Protein AF-A0A7J6UIS7-F1 (afdb_monomer_lite)

Organism: Perkinsus olseni (NCBI:txid32597)

Foldseek 3Di:
DDDDDDDDDPDPPDDDPLVPPQAAEEEQEAELQQVLVSLLVQLQVCLVRVRHFYEYAYEYDPVGHNPLQDQKDFLPDFCNVVVLLSCVSLVADLVQKFAFAAQFQQFEWEEQALVGTDGDDDLVVCCVVPVVLVVQLVFDADDDPDWAFLLVCCCRRPRNVRSLRPQQLLCCVQANDGRRPHTCCPRPVQQNLLCNPVVGSSVSVVVCVVPVDPPRPNVHPDDPRPGDSDPVSSVCSVPRHRMIGGRVGVVVSSVSSVVSQVVDPSYHYDPHDPHGQALVNLLCCPPSSHPYYHYRYQLVSVLRNCVPRPPPQDPVNSVVSVPDDHWDKDKDKDADDDDQDRPDDHFKYFHRCCPVPPLQQWGIKGQVCNSRVVPPPVPGHRIMIIIGTPPRDPVSNVVCVCVRRHD

Structure (mmCIF, N/CA/C/O backbone):
data_AF-A0A7J6UIS7-F1
#
_entry.id   AF-A0A7J6UIS7-F1
#
loop_
_atom_site.group_PDB
_atom_site.id
_atom_site.type_symbol
_atom_site.label_atom_id
_atom_site.label_alt_id
_atom_site.label_comp_id
_atom_site.label_asym_id
_atom_site.label_entity_id
_atom_site.label_seq_id
_atom_site.pdbx_PDB_ins_code
_atom_site.Cartn_x
_atom_site.Cartn_y
_atom_site.Cartn_z
_atom_site.occupancy
_atom_site.B_iso_or_equiv
_atom_site.auth_seq_id
_atom_site.auth_comp_id
_atom_site.auth_asym_id
_atom_site.auth_atom_id
_atom_site.pdbx_PDB_model_num
ATOM 1 N N . MET A 1 1 ? 21.266 -9.057 74.628 1.00 35.66 1 MET A N 1
ATOM 2 C CA . MET A 1 1 ? 21.510 -7.947 73.682 1.00 35.66 1 MET A CA 1
ATOM 3 C C . MET A 1 1 ? 20.265 -7.766 72.824 1.00 35.66 1 MET A C 1
ATOM 5 O O . MET A 1 1 ? 19.934 -8.687 72.098 1.00 35.66 1 MET A O 1
ATOM 9 N N . ARG A 1 2 ? 19.614 -6.601 72.974 1.00 33.56 2 ARG A N 1
ATOM 10 C CA . ARG A 1 2 ? 18.679 -5.908 72.056 1.00 33.56 2 ARG A CA 1
ATOM 11 C C . ARG A 1 2 ? 17.437 -6.652 71.532 1.00 33.56 2 ARG A C 1
ATOM 13 O O . ARG A 1 2 ? 17.404 -7.153 70.421 1.00 33.56 2 ARG A O 1
ATOM 20 N N . GLU A 1 3 ? 16.437 -6.713 72.401 1.00 26.69 3 GLU A N 1
ATOM 21 C CA . GLU A 1 3 ? 15.135 -6.016 72.347 1.00 26.69 3 GLU A CA 1
ATOM 22 C C . GLU A 1 3 ? 14.720 -5.133 71.123 1.00 26.69 3 GLU A C 1
ATOM 24 O O . GLU A 1 3 ? 15.544 -4.403 70.574 1.00 26.69 3 GLU A O 1
ATOM 29 N N . TRP A 1 4 ? 13.385 -5.126 70.883 1.00 28.59 4 TRP A N 1
ATOM 30 C CA . TRP A 1 4 ? 12.484 -4.222 70.105 1.00 28.59 4 TRP A CA 1
ATOM 31 C C . TRP A 1 4 ? 12.218 -4.604 68.633 1.00 28.59 4 TRP A C 1
ATOM 33 O O . TRP A 1 4 ? 13.139 -4.905 67.893 1.00 28.59 4 TRP A O 1
ATOM 43 N N . GLY A 1 5 ? 10.993 -4.590 68.094 1.00 24.75 5 GLY A N 1
ATOM 44 C CA . GLY A 1 5 ? 9.686 -4.173 68.605 1.00 24.75 5 GLY A CA 1
ATOM 45 C C . GLY A 1 5 ? 8.626 -4.276 67.492 1.00 24.75 5 GLY A C 1
ATOM 46 O O . GLY A 1 5 ? 8.926 -4.146 66.308 1.00 24.75 5 GLY A O 1
ATOM 47 N N . SER A 1 6 ? 7.384 -4.534 67.888 1.00 33.00 6 SER A N 1
ATOM 48 C CA . SER A 1 6 ? 6.173 -4.499 67.065 1.00 33.00 6 SER A CA 1
ATOM 49 C C . SER A 1 6 ? 5.729 -3.064 66.746 1.00 33.00 6 SER A C 1
ATOM 51 O O . SER A 1 6 ? 5.552 -2.274 67.666 1.00 33.00 6 SER A O 1
ATOM 53 N N . SER A 1 7 ? 5.476 -2.751 65.475 1.00 27.28 7 SER A N 1
ATOM 54 C CA . SER A 1 7 ? 4.497 -1.767 64.952 1.00 27.28 7 SER A CA 1
ATOM 55 C C . SER A 1 7 ? 4.613 -1.854 63.420 1.00 27.28 7 SER A C 1
ATOM 57 O O . SER A 1 7 ? 5.712 -2.008 62.909 1.00 27.28 7 SER A O 1
ATOM 59 N N . GLY A 1 8 ? 3.584 -1.937 62.587 1.00 26.52 8 GLY A N 1
ATOM 60 C CA . GLY A 1 8 ? 2.313 -1.236 62.584 1.00 26.52 8 GLY A CA 1
ATOM 61 C C . GLY A 1 8 ? 2.138 -0.704 61.159 1.00 26.52 8 GLY A C 1
ATOM 62 O O . GLY A 1 8 ? 2.614 0.380 60.861 1.00 26.52 8 GLY A O 1
ATOM 63 N N . ALA A 1 9 ? 1.525 -1.494 60.272 1.00 28.06 9 ALA A N 1
ATOM 64 C CA . ALA A 1 9 ? 0.985 -1.025 58.991 1.00 28.06 9 ALA A CA 1
ATOM 65 C C . ALA A 1 9 ? -0.006 -2.059 58.429 1.00 28.06 9 ALA A C 1
ATOM 67 O O . ALA A 1 9 ? 0.250 -2.753 57.449 1.00 28.06 9 ALA A O 1
ATOM 68 N N . GLN A 1 10 ? -1.177 -2.149 59.066 1.00 31.47 10 GLN A N 1
ATOM 69 C CA . GLN A 1 10 ? -2.401 -2.263 58.281 1.00 31.47 10 GLN A CA 1
ATOM 70 C C . GLN A 1 10 ? -2.488 -0.982 57.443 1.00 31.47 10 GLN A C 1
ATOM 72 O O . GLN A 1 10 ? -2.653 0.104 57.990 1.00 31.47 10 GLN A O 1
ATOM 77 N N . GLY A 1 11 ? -2.307 -1.098 56.133 1.00 27.53 11 GLY A N 1
ATOM 78 C CA . GLY A 1 11 ? -2.430 0.025 55.212 1.00 27.53 11 GLY A CA 1
ATOM 79 C C . GLY A 1 11 ? -1.944 -0.367 53.826 1.00 27.53 11 GLY A C 1
ATOM 80 O O . GLY A 1 11 ? -0.787 -0.735 53.674 1.00 27.53 11 GLY A O 1
ATOM 81 N N . LEU A 1 12 ? -2.837 -0.250 52.840 1.00 31.19 12 LEU A N 1
ATOM 82 C CA . LEU A 1 12 ? -2.631 -0.462 51.397 1.00 31.19 12 LEU A CA 1
ATOM 83 C C . LEU A 1 12 ? -2.849 -1.888 50.859 1.00 31.19 12 LEU A C 1
ATOM 85 O O . LEU A 1 12 ? -2.283 -2.287 49.849 1.00 31.19 12 LEU A O 1
ATOM 89 N N . LEU A 1 13 ? -3.831 -2.594 51.424 1.00 28.25 13 LEU A N 1
ATOM 90 C CA . LEU A 1 13 ? -4.857 -3.210 50.574 1.00 28.25 13 LEU A CA 1
ATOM 91 C C . LEU A 1 13 ? -5.870 -2.114 50.214 1.00 28.25 13 LEU A C 1
ATOM 93 O O . LEU A 1 13 ? -6.915 -1.985 50.843 1.00 28.25 13 LEU A O 1
ATOM 97 N N . SER A 1 14 ? -5.532 -1.274 49.237 1.00 25.55 14 SER A N 1
ATOM 98 C CA . SER A 1 14 ? -6.504 -0.390 48.595 1.00 25.55 14 SER A CA 1
ATOM 99 C C . SER A 1 14 ? -6.060 -0.034 47.175 1.00 25.55 14 SER A C 1
ATOM 101 O O . SER A 1 14 ? -5.140 0.750 46.976 1.00 25.55 14 SER A O 1
ATOM 103 N N . VAL A 1 15 ? -6.800 -0.595 46.216 1.00 33.44 15 VAL A N 1
ATOM 104 C CA . VAL A 1 15 ? -7.193 0.052 44.957 1.00 33.44 15 VAL A CA 1
ATOM 105 C C . VAL A 1 15 ? -6.069 0.324 43.950 1.00 33.44 15 VAL A C 1
ATOM 107 O O . VAL A 1 15 ? -5.681 1.455 43.726 1.00 33.44 15 VAL A O 1
ATOM 110 N N . PHE A 1 16 ? -5.653 -0.725 43.242 1.00 31.06 16 PHE A N 1
ATOM 111 C CA . PHE A 1 16 ? -5.739 -0.743 41.774 1.00 31.06 16 PHE A CA 1
ATOM 112 C C . PHE A 1 16 ? -6.158 -2.148 41.332 1.00 31.06 16 PHE A C 1
ATOM 114 O O . PHE A 1 16 ? -5.545 -2.787 40.482 1.00 31.06 16 PHE A O 1
ATOM 121 N N . ALA A 1 17 ? -7.270 -2.633 41.892 1.00 31.53 17 ALA A N 1
ATOM 122 C CA . ALA A 1 17 ? -8.178 -3.379 41.043 1.00 31.53 17 ALA A CA 1
ATOM 123 C C . ALA A 1 17 ? -8.661 -2.358 40.009 1.00 31.53 17 ALA A C 1
ATOM 125 O O . ALA A 1 17 ? -9.641 -1.653 40.235 1.00 31.53 17 ALA A O 1
ATOM 126 N N . VAL A 1 18 ? -7.908 -2.205 38.914 1.00 37.12 18 VAL A N 1
ATOM 127 C CA . VAL A 1 18 ? -8.492 -1.715 37.673 1.00 37.12 18 VAL A CA 1
ATOM 128 C C . VAL A 1 18 ? -9.688 -2.630 37.497 1.00 37.12 18 VAL A C 1
ATOM 130 O O . VAL A 1 18 ? -9.517 -3.839 37.328 1.00 37.12 18 VAL A O 1
ATOM 133 N N . HIS A 1 19 ? -10.890 -2.091 37.694 1.00 37.47 19 HIS A N 1
ATOM 134 C CA . HIS A 1 19 ? -12.097 -2.720 37.206 1.00 37.47 19 HIS A CA 1
ATOM 135 C C . HIS A 1 19 ? -11.826 -2.959 35.727 1.00 37.47 19 HIS A C 1
ATOM 137 O O . HIS A 1 19 ? -11.972 -2.057 34.909 1.00 37.47 19 HIS A O 1
ATOM 143 N N . MET A 1 20 ? -11.338 -4.153 35.386 1.00 38.69 20 MET A N 1
ATOM 144 C CA . MET A 1 20 ? -11.424 -4.627 34.028 1.00 38.69 20 MET A CA 1
ATOM 145 C C . MET A 1 20 ? -12.916 -4.675 33.791 1.00 38.69 20 MET A C 1
ATOM 147 O O . MET A 1 20 ? -13.612 -5.524 34.353 1.00 38.69 20 MET A O 1
ATOM 151 N N . ALA A 1 21 ? -13.408 -3.663 33.075 1.00 48.50 21 ALA A N 1
ATOM 152 C CA . ALA A 1 21 ? -14.768 -3.643 32.597 1.00 48.50 21 ALA A CA 1
ATOM 153 C C . ALA A 1 21 ? -15.049 -5.051 32.046 1.00 48.50 21 ALA A C 1
ATOM 155 O O . ALA A 1 21 ? -14.198 -5.590 31.330 1.00 48.50 21 ALA A O 1
ATOM 156 N N . PRO A 1 22 ? -16.176 -5.680 32.416 1.00 60.88 22 PRO A N 1
ATOM 157 C CA . PRO A 1 22 ? -16.430 -7.095 32.140 1.00 60.88 22 PRO A CA 1
ATOM 158 C C . PRO A 1 22 ? -16.385 -7.455 30.643 1.00 60.88 22 PRO A C 1
ATOM 160 O O . PRO A 1 22 ? -16.356 -8.635 30.305 1.00 60.88 22 PRO A O 1
ATOM 163 N N . TYR A 1 23 ? -16.324 -6.447 29.767 1.00 68.19 23 TYR A N 1
ATOM 164 C CA . TYR A 1 23 ? -16.112 -6.557 28.332 1.00 68.19 23 TYR A CA 1
ATOM 165 C C . TYR A 1 23 ? -15.156 -5.432 27.893 1.00 68.19 23 TYR A C 1
ATOM 167 O O . TYR A 1 23 ? -15.518 -4.261 28.054 1.00 68.19 23 TYR A O 1
ATOM 175 N N . PRO A 1 24 ? -13.950 -5.735 27.373 1.00 83.12 24 PRO A N 1
ATOM 176 C CA . PRO A 1 24 ? -13.028 -4.711 26.898 1.00 83.12 24 PRO A CA 1
ATOM 177 C C . PRO A 1 24 ? -13.671 -3.914 25.757 1.00 83.12 24 PRO A C 1
ATOM 179 O O . PRO A 1 24 ? -14.038 -4.494 24.737 1.00 83.12 24 PRO A O 1
ATOM 182 N N . LEU A 1 25 ? -13.843 -2.601 25.935 1.00 90.44 25 LEU A N 1
ATOM 183 C CA . LEU A 1 25 ? -14.293 -1.703 24.872 1.00 90.44 25 LEU A CA 1
ATOM 184 C C . LEU A 1 25 ? -13.075 -1.118 24.157 1.00 90.44 25 LEU A C 1
ATOM 186 O O . LEU A 1 25 ? -12.225 -0.494 24.794 1.00 90.44 25 LEU A O 1
ATOM 190 N N . VAL A 1 26 ? -13.016 -1.283 22.839 1.00 93.88 26 VAL A N 1
ATOM 191 C CA . VAL A 1 26 ? -12.029 -0.619 21.981 1.00 93.88 26 VAL A CA 1
ATOM 192 C C . VAL A 1 26 ? -12.759 0.289 21.006 1.00 93.88 26 VAL A C 1
ATOM 194 O O . VAL A 1 26 ? -13.705 -0.133 20.343 1.00 93.88 26 VAL A O 1
ATOM 197 N N . ARG A 1 27 ? -12.319 1.544 20.912 1.00 94.25 27 ARG A N 1
ATOM 198 C CA . ARG A 1 27 ? -12.901 2.524 19.992 1.00 94.25 27 ARG A CA 1
ATOM 199 C C . ARG A 1 27 ? -12.054 2.635 18.738 1.00 94.25 27 ARG A C 1
ATOM 201 O O . ARG A 1 27 ? -10.857 2.884 18.834 1.00 94.25 27 ARG A O 1
ATOM 208 N N . VAL A 1 28 ? -12.666 2.490 17.571 1.00 95.31 28 VAL A N 1
ATOM 209 C CA . VAL A 1 28 ? -12.033 2.716 16.271 1.00 95.31 28 VAL A CA 1
ATOM 210 C C . VAL A 1 28 ? -12.553 4.032 15.717 1.00 95.31 28 VAL A C 1
ATOM 212 O O . VAL A 1 28 ? -13.732 4.145 15.391 1.00 95.31 28 VAL A O 1
ATOM 215 N N . VAL A 1 29 ? -11.680 5.029 15.610 1.00 93.81 29 VAL A N 1
ATOM 216 C CA . VAL A 1 29 ? -12.016 6.346 15.058 1.00 93.81 29 VAL A CA 1
ATOM 217 C C . VAL A 1 29 ? -11.429 6.429 13.664 1.00 93.81 29 VAL A C 1
ATOM 219 O O . VAL A 1 29 ? -10.212 6.523 13.520 1.00 93.81 29 VAL A O 1
ATOM 222 N N . ALA A 1 30 ? -12.279 6.382 12.647 1.00 92.50 30 ALA A N 1
ATOM 223 C CA . ALA A 1 30 ? -11.862 6.410 11.255 1.00 92.50 30 ALA A CA 1
ATOM 224 C C . ALA A 1 30 ? -12.283 7.721 10.594 1.00 92.50 30 ALA A C 1
ATOM 226 O O . ALA A 1 30 ? -13.455 8.094 10.654 1.00 92.50 30 ALA A O 1
ATOM 227 N N . SER A 1 31 ? -11.357 8.414 9.935 1.00 91.19 31 SER A N 1
ATOM 228 C CA . SER A 1 31 ? -11.743 9.524 9.063 1.00 91.19 31 SER A CA 1
ATOM 229 C C . SER A 1 31 ? -12.362 9.003 7.769 1.00 91.19 31 SER A C 1
ATOM 231 O O . SER A 1 31 ? -12.058 7.897 7.318 1.00 91.19 31 SER A O 1
ATOM 233 N N . ALA A 1 32 ? -13.222 9.801 7.134 1.00 87.31 32 ALA A N 1
ATOM 234 C CA . ALA A 1 32 ? -13.851 9.434 5.863 1.00 87.31 32 ALA A CA 1
ATOM 235 C C . ALA A 1 32 ? -12.819 9.127 4.755 1.00 87.31 32 ALA A C 1
ATOM 237 O O . ALA A 1 32 ? -13.085 8.315 3.870 1.00 87.31 32 ALA A O 1
ATOM 238 N N . SER A 1 33 ? -11.623 9.723 4.830 1.00 83.50 33 SER A N 1
ATOM 239 C CA . SER A 1 33 ? -10.483 9.442 3.950 1.00 83.50 33 SER A CA 1
ATOM 240 C C . SER A 1 33 ? -9.884 8.048 4.181 1.00 83.50 33 SER A C 1
ATOM 242 O O . SER A 1 33 ? -9.397 7.428 3.244 1.00 83.50 33 SER A O 1
ATOM 244 N N . HIS A 1 34 ? -9.979 7.508 5.397 1.00 87.81 34 HIS A N 1
ATOM 245 C CA . HIS A 1 34 ? -9.414 6.216 5.802 1.00 87.81 34 HIS A CA 1
ATOM 246 C C . HIS A 1 34 ? -10.491 5.229 6.281 1.00 87.81 34 HIS A C 1
ATOM 248 O O . HIS A 1 34 ? -10.228 4.306 7.060 1.00 87.81 34 HIS A O 1
ATOM 254 N N . ARG A 1 35 ? -11.717 5.387 5.770 1.00 87.69 35 ARG A N 1
ATOM 255 C CA . ARG A 1 35 ? -12.892 4.604 6.166 1.00 87.69 35 ARG A CA 1
ATOM 256 C C . ARG A 1 35 ? -12.692 3.101 5.987 1.00 87.69 35 ARG A C 1
ATOM 258 O O . ARG A 1 35 ? -13.010 2.332 6.888 1.00 87.69 35 ARG A O 1
ATOM 265 N N . LEU A 1 36 ? -12.160 2.672 4.839 1.00 88.00 36 LEU A N 1
ATOM 266 C CA . LEU A 1 36 ? -11.973 1.251 4.519 1.00 88.00 36 LEU A CA 1
ATOM 267 C C . LEU A 1 36 ? -10.967 0.564 5.471 1.00 88.00 36 LEU A C 1
ATOM 269 O O . LEU A 1 36 ? -11.340 -0.450 6.065 1.00 88.00 36 LEU A O 1
ATOM 273 N N . PRO A 1 37 ? -9.754 1.112 5.706 1.00 89.62 37 PRO A N 1
ATOM 274 C CA . PRO A 1 37 ? -8.879 0.644 6.782 1.00 89.62 37 PRO A CA 1
ATOM 275 C C . PRO A 1 37 ? -9.535 0.657 8.169 1.00 89.62 37 PRO A C 1
ATOM 277 O O . PRO A 1 37 ? -9.344 -0.283 8.935 1.00 89.62 37 PRO A O 1
ATOM 280 N N . GLY A 1 38 ? -10.337 1.679 8.487 1.00 92.12 38 GLY A N 1
ATOM 281 C CA . GLY A 1 38 ? -11.059 1.767 9.758 1.00 92.12 38 GLY A CA 1
ATOM 282 C C . GLY A 1 38 ? -12.067 0.635 9.954 1.00 92.12 38 GLY A C 1
ATOM 283 O O . GLY A 1 38 ? -12.085 -0.011 10.999 1.00 92.12 38 GLY A O 1
ATOM 284 N N . MET A 1 39 ? -12.856 0.332 8.922 1.00 92.88 39 MET A N 1
ATOM 285 C CA . MET A 1 39 ? -13.784 -0.801 8.935 1.00 92.88 39 MET A CA 1
ATOM 286 C C . MET A 1 39 ? -13.048 -2.137 9.056 1.00 92.88 39 MET A C 1
ATOM 288 O O . MET A 1 39 ? -13.467 -3.001 9.824 1.00 92.88 39 MET A O 1
ATOM 292 N N . ALA A 1 40 ? -11.934 -2.302 8.337 1.00 91.81 40 ALA A N 1
ATOM 293 C CA . ALA A 1 40 ? -11.106 -3.498 8.441 1.00 91.81 40 ALA A CA 1
ATOM 294 C C . ALA A 1 40 ? -10.537 -3.669 9.859 1.00 91.81 40 ALA A C 1
ATOM 296 O O . ALA A 1 40 ? -10.590 -4.767 10.407 1.00 91.81 40 ALA A O 1
ATOM 297 N N . ALA A 1 41 ? -10.054 -2.590 10.483 1.00 92.38 41 ALA A N 1
ATOM 298 C CA . ALA A 1 41 ? -9.581 -2.614 11.863 1.00 92.38 41 ALA A CA 1
ATOM 299 C C . ALA A 1 41 ? -10.696 -3.026 12.835 1.00 92.38 41 ALA A C 1
ATOM 301 O O . ALA A 1 41 ? -10.468 -3.884 13.684 1.00 92.38 41 ALA A O 1
ATOM 302 N N . ALA A 1 42 ? -11.906 -2.478 12.685 1.00 93.56 42 ALA A N 1
ATOM 303 C CA . ALA A 1 42 ? -13.047 -2.844 13.523 1.00 93.56 42 ALA A CA 1
ATOM 304 C C . ALA A 1 42 ? -13.432 -4.329 13.381 1.00 93.56 42 ALA A C 1
ATOM 306 O O . ALA A 1 42 ? -13.641 -5.012 14.387 1.00 93.56 42 ALA A O 1
ATOM 307 N N . ALA A 1 43 ? -13.464 -4.847 12.149 1.00 92.00 43 ALA A N 1
ATOM 308 C CA . ALA A 1 43 ? -13.745 -6.257 11.886 1.00 92.00 43 ALA A CA 1
ATOM 309 C C . ALA A 1 43 ? -12.685 -7.175 12.520 1.00 92.00 43 ALA A C 1
ATOM 311 O O . ALA A 1 43 ? -13.021 -8.088 13.271 1.00 92.00 43 ALA A O 1
ATOM 312 N N . LEU A 1 44 ? -11.400 -6.881 12.300 1.00 90.06 44 LEU A N 1
ATOM 313 C CA . LEU A 1 44 ? -10.293 -7.671 12.846 1.00 90.06 44 LEU A CA 1
ATOM 314 C C . LEU A 1 44 ? -10.211 -7.616 14.377 1.00 90.06 44 LEU A C 1
ATOM 316 O O . LEU A 1 44 ? -9.916 -8.626 15.011 1.00 90.06 44 LEU A O 1
ATOM 320 N N . LEU A 1 45 ? -10.487 -6.459 14.985 1.00 90.12 45 LEU A N 1
ATOM 321 C CA . LEU A 1 45 ? -10.521 -6.318 16.444 1.00 90.12 45 LEU A CA 1
ATOM 322 C C . LEU A 1 45 ? -11.653 -7.124 17.073 1.00 90.12 45 LEU A C 1
ATOM 324 O O . LEU A 1 45 ? -11.483 -7.630 18.177 1.00 90.12 45 LEU A O 1
ATOM 328 N N . THR A 1 46 ? -12.779 -7.265 16.379 1.00 89.56 46 THR A N 1
ATOM 329 C CA . THR A 1 46 ? -13.911 -8.061 16.868 1.00 89.56 46 THR A CA 1
ATOM 330 C C . THR A 1 46 ? -13.546 -9.540 16.951 1.00 89.56 46 THR A C 1
ATOM 332 O O . THR A 1 46 ? -13.837 -10.186 17.953 1.00 89.56 46 THR A O 1
ATOM 335 N N . GLU A 1 47 ? -12.813 -10.050 15.959 1.00 86.06 47 GLU A N 1
ATOM 336 C CA . GLU A 1 47 ? -12.277 -11.416 15.987 1.00 86.06 47 GLU A CA 1
ATOM 337 C C . GLU A 1 47 ? -11.175 -11.595 17.035 1.00 86.06 47 GLU A C 1
ATOM 339 O O . GLU A 1 47 ? -11.121 -12.604 17.737 1.00 86.06 47 GLU A O 1
ATOM 344 N N . ALA A 1 48 ? -10.297 -10.599 17.182 1.00 84.81 48 ALA A N 1
ATOM 345 C CA . ALA A 1 48 ? -9.226 -10.636 18.173 1.00 84.81 48 ALA A CA 1
ATOM 346 C C . ALA A 1 48 ? -9.741 -10.512 19.622 1.00 84.81 48 ALA A C 1
ATOM 348 O O . ALA A 1 48 ? -9.046 -10.905 20.562 1.00 84.81 48 ALA A O 1
ATOM 349 N N . LEU A 1 49 ? -10.949 -9.971 19.819 1.00 85.50 49 LEU A N 1
ATOM 350 C CA . LEU A 1 49 ? -11.571 -9.729 21.120 1.00 85.50 49 LEU A CA 1
ATOM 351 C C . LEU A 1 49 ? -12.907 -10.487 21.233 1.00 85.50 49 LEU A C 1
ATOM 353 O O . LEU A 1 49 ? -13.966 -9.863 21.257 1.00 85.50 49 LEU A O 1
ATOM 357 N N . PRO A 1 50 ? -12.900 -11.821 21.421 1.00 75.88 50 PRO A N 1
ATOM 358 C CA . PRO A 1 50 ? -14.119 -12.646 21.430 1.00 75.88 50 PRO A CA 1
ATOM 359 C C . PRO A 1 50 ? -15.110 -12.323 22.564 1.00 75.88 50 PRO A C 1
ATOM 361 O O . PRO A 1 50 ? -16.238 -12.806 22.571 1.00 75.88 50 PRO A O 1
ATOM 364 N N . ARG A 1 51 ? -14.692 -11.527 23.556 1.00 84.44 51 ARG A N 1
ATOM 365 C CA . ARG A 1 51 ? -15.549 -10.979 24.624 1.00 84.44 51 ARG A CA 1
ATOM 366 C C . ARG A 1 51 ? -15.483 -9.453 24.690 1.00 84.44 51 ARG A C 1
ATOM 368 O O . ARG A 1 51 ? -15.883 -8.872 25.688 1.00 84.44 51 ARG A O 1
ATOM 375 N N . GLY A 1 52 ? -14.899 -8.799 23.695 1.00 86.50 52 GLY A N 1
ATOM 376 C CA . GLY A 1 52 ? -14.828 -7.347 23.629 1.00 86.50 52 GLY A CA 1
ATOM 377 C C . GLY A 1 52 ? -16.012 -6.745 22.901 1.00 86.50 52 GLY A C 1
ATOM 378 O O . GLY A 1 52 ? -16.770 -7.432 22.223 1.00 86.50 52 GLY A O 1
ATOM 379 N N . ARG A 1 53 ? -16.152 -5.433 23.053 1.00 91.88 53 ARG A N 1
ATOM 380 C CA . ARG A 1 53 ? -17.013 -4.610 22.209 1.00 91.88 53 ARG A CA 1
ATOM 381 C C . ARG A 1 53 ? -16.130 -3.672 21.411 1.00 91.88 53 ARG A C 1
ATOM 383 O O . ARG A 1 53 ? -15.166 -3.119 21.944 1.00 91.88 53 ARG A O 1
ATOM 390 N N . VAL A 1 54 ? -16.473 -3.483 20.150 1.00 94.38 54 VAL A N 1
ATOM 391 C CA . VAL A 1 54 ? -15.812 -2.521 19.280 1.00 94.38 54 VAL A CA 1
ATOM 392 C C . VAL A 1 54 ? -16.800 -1.410 18.982 1.00 94.38 54 VAL A C 1
ATOM 394 O O . VAL A 1 54 ? -17.910 -1.655 18.526 1.00 94.38 54 VAL A O 1
ATOM 397 N N . GLU A 1 55 ? -16.411 -0.172 19.243 1.00 94.62 55 GLU A N 1
ATOM 398 C CA . GLU A 1 55 ? -17.214 0.988 18.875 1.00 94.62 55 GLU A CA 1
ATOM 399 C C . GLU A 1 55 ? -16.540 1.707 17.716 1.00 94.62 55 GLU A C 1
ATOM 401 O O . GLU A 1 55 ? -15.408 2.168 17.842 1.00 94.62 55 GLU A O 1
ATOM 406 N N . MET A 1 56 ? -17.220 1.784 16.575 1.00 94.44 56 MET A N 1
ATOM 407 C CA . MET A 1 56 ? -16.698 2.454 15.392 1.00 94.44 56 MET A CA 1
ATOM 408 C C . MET A 1 56 ? -17.320 3.843 15.257 1.00 94.44 56 MET A C 1
ATOM 410 O O . MET A 1 56 ? -18.543 3.979 15.171 1.00 94.44 56 MET A O 1
ATOM 414 N N . LEU A 1 57 ? -16.464 4.862 15.195 1.00 92.94 57 LEU A N 1
ATOM 415 C CA . LEU A 1 57 ? -16.824 6.251 14.943 1.00 92.94 57 LEU A CA 1
ATOM 416 C C . LEU A 1 57 ? -16.237 6.679 13.600 1.00 92.94 57 LEU A C 1
ATOM 418 O O . LEU A 1 57 ? -15.026 6.603 13.391 1.00 92.94 57 LEU A O 1
ATOM 422 N N . GLU A 1 58 ? -17.096 7.138 12.696 1.00 91.38 58 GLU A N 1
ATOM 423 C CA . GLU A 1 58 ? -16.684 7.697 11.411 1.00 91.38 58 GLU A CA 1
ATOM 424 C C . GLU A 1 58 ? -16.769 9.226 11.469 1.00 91.38 58 GLU A C 1
ATOM 426 O O . GLU A 1 58 ? -17.831 9.775 11.778 1.00 91.38 58 GLU A O 1
ATOM 431 N N . VAL A 1 59 ? -15.650 9.904 11.196 1.00 90.25 59 VAL A N 1
ATOM 432 C CA . VAL A 1 59 ? -15.541 11.370 11.253 1.00 90.25 59 VAL A CA 1
ATOM 433 C C . VAL A 1 59 ? -15.331 11.969 9.859 1.00 90.25 59 VAL A C 1
ATOM 435 O O . VAL A 1 59 ? -14.672 11.347 9.018 1.00 90.25 59 VAL A O 1
ATOM 438 N N . PRO A 1 60 ? -15.843 13.182 9.582 1.00 88.12 60 PRO A N 1
ATOM 439 C CA . PRO A 1 60 ? -15.596 13.856 8.315 1.00 88.12 60 PRO A CA 1
ATOM 440 C C . PRO A 1 60 ? -14.098 14.055 8.085 1.00 88.12 60 PRO A C 1
ATOM 442 O O . PRO A 1 60 ? -13.365 14.438 8.995 1.00 88.12 60 PRO A O 1
ATOM 445 N N . SER A 1 61 ? -13.652 13.821 6.853 1.00 84.38 61 SER A N 1
ATOM 446 C CA . SER A 1 61 ? -12.290 14.147 6.435 1.00 84.38 61 SER A CA 1
ATOM 447 C C . SER A 1 61 ? -12.226 15.571 5.890 1.00 84.38 61 SER A C 1
ATOM 449 O O . SER A 1 61 ? -13.107 15.986 5.135 1.00 84.38 61 SER A O 1
ATOM 451 N N . GLN A 1 62 ? -11.160 16.300 6.223 1.00 76.12 62 GLN A N 1
ATOM 452 C CA . GLN A 1 62 ? -10.897 17.626 5.652 1.00 76.12 62 GLN A CA 1
ATOM 453 C C . GLN A 1 62 ? -10.455 17.551 4.183 1.00 76.12 62 GLN A C 1
ATOM 455 O O . GLN A 1 62 ? -10.710 18.477 3.416 1.00 76.12 62 GLN A O 1
ATOM 460 N N . SER A 1 63 ? -9.811 16.452 3.782 1.00 67.88 63 SER A N 1
ATOM 461 C CA . SER A 1 63 ? -9.350 16.205 2.411 1.00 67.88 63 SER A CA 1
ATOM 462 C C . SER A 1 63 ? -10.400 15.514 1.533 1.00 67.88 63 SER A C 1
ATOM 464 O O . SER A 1 63 ? -10.204 15.390 0.323 1.00 67.88 63 SER A O 1
ATOM 466 N N . GLY A 1 64 ? -11.540 15.128 2.116 1.00 67.56 64 GLY A N 1
ATOM 467 C CA . GLY A 1 64 ? -12.574 14.339 1.455 1.00 67.56 64 GLY A CA 1
ATOM 468 C C . GLY A 1 64 ? -12.245 12.839 1.436 1.00 67.56 64 GLY A C 1
ATOM 469 O O . GLY A 1 64 ? -11.208 12.411 1.940 1.00 67.56 64 GLY A O 1
ATOM 470 N N . PRO A 1 65 ? -13.140 11.996 0.897 1.00 65.19 65 PRO A N 1
ATOM 471 C CA . PRO A 1 65 ? -12.877 10.567 0.799 1.00 65.19 65 PRO A CA 1
ATOM 472 C C . PRO A 1 65 ? -11.695 10.312 -0.145 1.00 65.19 65 PRO A C 1
ATOM 474 O O . PRO A 1 65 ? -11.679 10.799 -1.277 1.00 65.19 65 PRO A O 1
ATOM 477 N N . VAL A 1 66 ? -10.718 9.519 0.301 1.00 67.88 66 VAL A N 1
ATOM 478 C CA . VAL A 1 66 ? -9.643 9.038 -0.571 1.00 67.88 66 VAL A CA 1
ATOM 479 C C . VAL A 1 66 ? -10.277 8.031 -1.520 1.00 67.88 66 VAL A C 1
ATOM 481 O O . VAL A 1 66 ? -10.941 7.082 -1.092 1.00 67.88 66 VAL A O 1
ATOM 484 N N . GLY A 1 67 ? -10.117 8.267 -2.822 1.00 59.12 67 GLY A N 1
ATOM 485 C CA . GLY A 1 67 ? -10.556 7.323 -3.840 1.00 59.12 67 GLY A CA 1
ATOM 486 C C . GLY A 1 67 ? -9.950 5.943 -3.585 1.00 59.12 67 GLY A C 1
ATOM 487 O O . GLY A 1 67 ? -8.891 5.805 -2.980 1.00 59.12 67 GLY A O 1
ATOM 488 N N . HIS A 1 68 ? -10.610 4.891 -4.056 1.00 61.31 68 HIS A N 1
ATOM 489 C CA . HIS A 1 68 ? -10.177 3.510 -3.846 1.00 61.31 68 HIS A CA 1
ATOM 490 C C . HIS A 1 68 ? -8.869 3.116 -4.581 1.00 61.31 68 HIS A C 1
ATOM 492 O O . HIS A 1 68 ? -8.708 1.936 -4.881 1.00 61.31 68 HIS A O 1
ATOM 498 N N . GLY A 1 69 ? -7.969 4.057 -4.890 1.00 57.16 69 GLY A N 1
ATOM 499 C CA . GLY A 1 69 ? -7.015 4.097 -6.013 1.00 57.16 69 GLY A CA 1
ATOM 500 C C . GLY A 1 69 ? -6.109 2.895 -6.296 1.00 57.16 69 GLY A C 1
ATOM 501 O O . GLY A 1 69 ? -5.476 2.832 -7.349 1.00 57.16 69 GLY A O 1
ATOM 502 N N . CYS A 1 70 ? -6.074 1.885 -5.429 1.00 61.09 70 CYS A N 1
ATOM 503 C CA . CYS A 1 70 ? -5.406 0.620 -5.702 1.00 61.09 70 CYS A CA 1
ATOM 504 C C . CYS A 1 70 ? -6.425 -0.503 -5.956 1.00 61.09 70 CYS A C 1
ATOM 506 O O . CYS A 1 70 ? -6.968 -1.103 -5.028 1.00 61.09 70 CYS A O 1
ATOM 508 N N . GLU A 1 71 ? -6.677 -0.807 -7.232 1.00 67.12 71 GLU A N 1
ATOM 509 C CA . GLU A 1 71 ? -7.651 -1.830 -7.654 1.00 67.12 71 GLU A CA 1
ATOM 510 C C . GLU A 1 71 ? -7.106 -3.258 -7.611 1.00 67.12 71 GLU A C 1
ATOM 512 O O . GLU A 1 71 ? -7.833 -4.205 -7.903 1.00 67.12 71 GLU A O 1
ATOM 517 N N . PHE A 1 72 ? -5.831 -3.443 -7.272 1.00 70.56 72 PHE A N 1
ATOM 518 C CA . PHE A 1 72 ? -5.211 -4.757 -7.213 1.00 70.56 72 PHE A CA 1
ATOM 519 C C . PHE A 1 72 ? -4.057 -4.813 -6.224 1.00 70.56 72 PHE A C 1
ATOM 521 O O . PHE A 1 72 ? -3.349 -3.842 -5.996 1.00 70.56 72 PHE A O 1
ATOM 528 N N . ARG A 1 73 ? -3.836 -5.991 -5.650 1.00 73.00 73 ARG A N 1
ATOM 529 C CA . ARG A 1 73 ? -2.811 -6.244 -4.638 1.00 73.00 73 ARG A CA 1
ATOM 530 C C . ARG A 1 73 ? -1.754 -7.178 -5.187 1.00 73.00 73 ARG A C 1
ATOM 532 O O . ARG A 1 73 ? -2.077 -8.098 -5.931 1.00 73.00 73 ARG A O 1
ATOM 539 N N . ALA A 1 74 ? -0.491 -6.990 -4.813 1.00 67.19 74 ALA A N 1
ATOM 540 C CA . ALA A 1 74 ? 0.540 -7.930 -5.235 1.00 67.19 74 ALA A CA 1
ATOM 541 C C . ALA A 1 74 ? 0.478 -9.244 -4.440 1.00 67.19 74 ALA A C 1
ATOM 543 O O . ALA A 1 74 ? 0.324 -9.264 -3.220 1.00 67.19 74 ALA A O 1
ATOM 544 N N . SER A 1 75 ? 0.700 -10.359 -5.130 1.00 60.72 75 SER A N 1
ATOM 545 C CA . SER A 1 75 ? 0.646 -11.723 -4.584 1.00 60.72 75 SER A CA 1
ATOM 546 C C . SER A 1 75 ? 1.789 -12.065 -3.616 1.00 60.72 75 SER A C 1
ATOM 548 O O . SER A 1 75 ? 1.773 -13.128 -2.991 1.00 60.72 75 SER A O 1
ATOM 550 N N . LYS A 1 76 ? 2.807 -11.198 -3.523 1.00 64.88 76 LYS A N 1
ATOM 551 C CA . LYS A 1 76 ? 4.029 -11.386 -2.721 1.00 64.88 76 LYS A CA 1
ATOM 552 C C . LYS A 1 76 ? 4.380 -10.179 -1.835 1.00 64.88 76 LYS A C 1
ATOM 554 O O . LYS A 1 76 ? 5.518 -10.084 -1.390 1.00 64.88 76 LYS A O 1
ATOM 559 N N . LEU A 1 77 ? 3.452 -9.243 -1.626 1.00 63.94 77 LEU A N 1
ATOM 560 C CA . LEU A 1 77 ? 3.677 -8.115 -0.714 1.00 63.94 77 LEU A CA 1
ATOM 561 C C . LEU A 1 77 ? 3.409 -8.504 0.747 1.00 63.94 77 LEU A C 1
ATOM 563 O O . LEU A 1 77 ? 2.655 -9.440 1.027 1.00 63.94 77 LEU A O 1
ATOM 567 N N . HIS A 1 78 ? 4.025 -7.745 1.655 1.00 62.38 78 HIS A N 1
ATOM 568 C CA . HIS A 1 78 ? 3.733 -7.755 3.088 1.00 62.38 78 HIS A CA 1
ATOM 569 C C . HIS A 1 78 ? 2.231 -7.536 3.332 1.00 62.38 78 HIS A C 1
ATOM 571 O O . HIS A 1 78 ? 1.586 -6.798 2.585 1.00 62.38 78 HIS A O 1
ATOM 577 N N . GLY A 1 79 ? 1.659 -8.181 4.350 1.00 66.44 79 GLY A N 1
ATOM 578 C CA . GLY A 1 79 ? 0.230 -8.047 4.663 1.00 66.44 79 GLY A CA 1
ATOM 579 C C . GLY A 1 79 ? -0.707 -8.921 3.814 1.00 66.44 79 GLY A C 1
ATOM 580 O O . GLY A 1 79 ? -1.930 -8.804 3.918 1.00 66.44 79 GLY A O 1
ATOM 581 N N . ARG A 1 80 ? -0.175 -9.781 2.926 1.00 74.44 80 ARG A N 1
ATOM 582 C CA . ARG A 1 80 ? -0.996 -10.652 2.065 1.00 74.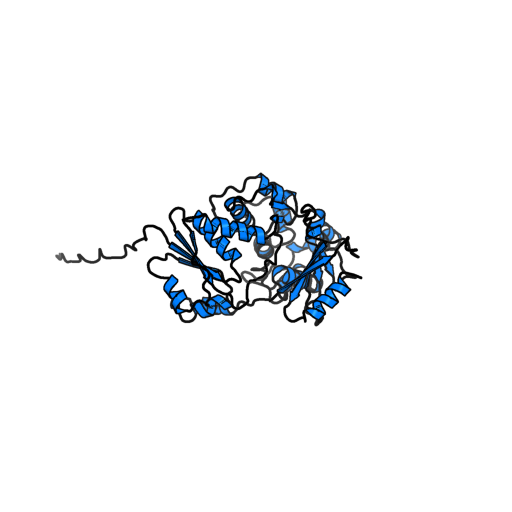44 80 ARG A CA 1
ATOM 583 C C . ARG A 1 80 ? -1.883 -11.581 2.881 1.00 74.44 80 ARG A C 1
ATOM 585 O O . ARG A 1 80 ? -3.054 -11.728 2.551 1.00 74.44 80 ARG A O 1
ATOM 592 N N . ASN A 1 81 ? -1.320 -12.254 3.880 1.00 73.44 81 ASN A N 1
ATOM 593 C CA . ASN A 1 81 ? -2.067 -13.249 4.642 1.00 73.44 81 ASN A CA 1
ATOM 594 C C . ASN A 1 81 ? -3.193 -12.572 5.425 1.00 73.44 81 ASN A C 1
ATOM 596 O O . ASN A 1 81 ? -4.312 -13.059 5.398 1.00 73.44 81 ASN A O 1
ATOM 600 N N . GLU A 1 82 ? -2.924 -11.402 5.993 1.00 77.94 82 GLU A N 1
ATOM 601 C CA . GLU A 1 82 ? -3.869 -10.554 6.714 1.00 77.94 82 GLU A CA 1
ATOM 602 C C . GLU A 1 82 ? -5.004 -10.087 5.789 1.00 77.94 82 GLU A C 1
ATOM 604 O O . GLU A 1 82 ? -6.178 -10.171 6.144 1.00 77.94 82 GLU A O 1
ATOM 609 N N . CYS A 1 83 ? -4.680 -9.677 4.556 1.00 79.69 83 CYS A N 1
ATOM 610 C CA . CYS A 1 83 ? -5.694 -9.358 3.549 1.00 79.69 83 CYS A CA 1
ATOM 611 C C . CYS A 1 83 ? -6.570 -10.573 3.211 1.00 79.69 83 CYS A C 1
ATOM 613 O O . CYS A 1 83 ? -7.774 -10.420 3.036 1.00 79.69 83 CYS A O 1
ATOM 615 N N . LEU A 1 84 ? -5.992 -11.773 3.099 1.00 79.69 84 LEU A N 1
ATOM 616 C CA . LEU A 1 84 ? -6.757 -12.988 2.801 1.00 79.69 84 LEU A CA 1
ATOM 617 C C . LEU A 1 84 ? -7.591 -13.463 3.991 1.00 79.69 84 LEU A C 1
ATOM 619 O O . LEU A 1 84 ? -8.710 -13.922 3.789 1.00 79.69 84 LEU A O 1
ATOM 623 N N . GLN A 1 85 ? -7.083 -13.309 5.213 1.00 81.44 85 GLN A N 1
ATOM 624 C CA . GLN A 1 85 ? -7.831 -13.557 6.443 1.00 81.44 85 GLN A CA 1
ATOM 625 C C . GLN A 1 85 ? -9.034 -12.623 6.533 1.00 81.44 85 GLN A C 1
ATOM 627 O O . GLN A 1 85 ? -10.131 -13.087 6.817 1.00 81.44 85 GLN A O 1
ATOM 632 N N . LEU A 1 86 ? -8.864 -11.341 6.197 1.00 86.31 86 LEU A N 1
ATOM 633 C CA . LEU A 1 86 ? -9.981 -10.405 6.126 1.00 86.31 86 LEU A CA 1
ATOM 634 C C . LEU A 1 86 ? -11.023 -10.840 5.086 1.00 86.31 86 LEU A C 1
ATOM 636 O O . LEU A 1 86 ? -12.210 -10.824 5.376 1.00 86.31 86 LEU A O 1
ATOM 640 N N . LEU A 1 87 ? -10.609 -11.260 3.888 1.00 87.31 87 LEU A N 1
ATOM 641 C CA . LEU A 1 87 ? -11.560 -11.735 2.873 1.00 87.31 87 LEU A CA 1
ATOM 642 C C . LEU A 1 87 ? -12.308 -12.994 3.314 1.00 87.31 87 LEU A C 1
ATOM 644 O O . LEU A 1 87 ? -13.503 -13.103 3.058 1.00 87.31 87 LEU A O 1
ATOM 648 N N . LYS A 1 88 ? -11.623 -13.914 4.000 1.00 86.56 88 LYS A N 1
ATOM 649 C CA . LYS A 1 88 ? -12.260 -15.089 4.600 1.00 86.56 88 LYS A CA 1
ATOM 650 C C . LYS A 1 88 ? -13.242 -14.707 5.704 1.00 86.56 88 LYS A C 1
ATOM 652 O O . LYS A 1 88 ? -14.335 -15.248 5.717 1.00 86.56 88 LYS A O 1
ATOM 657 N N . LEU A 1 89 ? -12.886 -13.759 6.571 1.00 88.44 89 LEU A N 1
ATOM 658 C CA . LEU A 1 89 ? -13.775 -13.241 7.615 1.00 88.44 89 LEU A CA 1
ATOM 659 C C . LEU A 1 89 ? -15.051 -12.613 7.036 1.00 88.44 89 LEU A C 1
ATOM 661 O O . LEU A 1 89 ? -16.118 -12.694 7.631 1.00 88.44 89 LEU A O 1
ATOM 665 N N . LEU A 1 90 ? -14.938 -11.986 5.867 1.00 90.38 90 LEU A N 1
ATOM 666 C CA . LEU A 1 90 ? -16.055 -11.371 5.153 1.00 90.38 90 LEU A CA 1
ATOM 667 C C . LEU A 1 90 ? -16.843 -12.362 4.281 1.00 90.38 90 LEU A C 1
ATOM 669 O O . LEU A 1 90 ? -17.685 -11.926 3.495 1.00 90.38 90 LEU A O 1
ATOM 673 N N . ASP A 1 91 ? -16.549 -13.664 4.375 1.00 89.19 91 ASP A N 1
ATOM 674 C CA . ASP A 1 91 ? -17.133 -14.724 3.548 1.00 89.19 91 ASP A CA 1
ATOM 675 C C . ASP A 1 91 ? -17.070 -14.422 2.039 1.00 89.19 91 ASP A C 1
ATOM 677 O O . ASP A 1 91 ? -17.971 -14.768 1.269 1.00 89.19 91 ASP A O 1
ATOM 681 N N . VAL A 1 92 ? -15.995 -13.764 1.585 1.00 86.50 92 VAL A N 1
ATOM 682 C CA . VAL A 1 92 ? -15.792 -13.493 0.157 1.00 86.50 92 VAL A CA 1
ATOM 683 C C . VAL A 1 92 ? -15.522 -14.825 -0.552 1.00 86.50 92 VAL A C 1
ATOM 685 O O . VAL A 1 92 ? -14.545 -15.501 -0.208 1.00 86.50 92 VAL A O 1
ATOM 688 N N . PRO A 1 93 ? -16.347 -15.220 -1.543 1.00 85.75 93 PRO A N 1
ATOM 689 C CA . PRO A 1 93 ? -16.170 -16.487 -2.237 1.00 85.75 93 PRO A CA 1
ATOM 690 C C . PRO A 1 93 ? -14.807 -16.576 -2.918 1.00 85.75 93 PRO A C 1
ATOM 692 O O . PRO A 1 93 ? -14.337 -15.616 -3.527 1.00 85.75 93 PRO A O 1
ATOM 695 N N . ASP A 1 94 ? -14.205 -17.764 -2.915 1.00 82.50 94 ASP A N 1
ATOM 696 C CA . ASP A 1 94 ? -12.910 -17.978 -3.573 1.00 82.50 94 ASP A CA 1
ATOM 697 C C . ASP A 1 94 ? -12.970 -17.693 -5.084 1.00 82.50 94 ASP A C 1
ATOM 699 O O . ASP A 1 94 ? -11.972 -17.286 -5.674 1.00 82.50 94 ASP A O 1
ATOM 703 N N . SER A 1 95 ? -14.147 -17.854 -5.704 1.00 81.81 95 SER A N 1
ATOM 704 C CA . SER A 1 95 ? -14.413 -17.493 -7.104 1.00 81.81 95 SER A CA 1
ATOM 705 C C . SER A 1 95 ? -14.338 -15.993 -7.380 1.00 81.81 95 SER A C 1
ATOM 707 O O . SER A 1 95 ? -14.103 -15.596 -8.520 1.00 81.81 95 SER A O 1
ATOM 709 N N . ASP A 1 96 ? -14.534 -15.170 -6.351 1.00 83.38 96 ASP A N 1
ATOM 710 C CA . ASP A 1 96 ? -14.522 -13.713 -6.453 1.00 83.38 96 ASP A CA 1
ATOM 711 C C . ASP A 1 96 ? -13.112 -13.153 -6.228 1.00 83.38 96 ASP A C 1
ATOM 713 O O . ASP A 1 96 ? -12.892 -11.958 -6.405 1.00 83.38 96 ASP A O 1
ATOM 717 N N . ILE A 1 97 ? -12.134 -13.994 -5.877 1.00 83.19 97 ILE A N 1
ATOM 718 C CA . ILE A 1 97 ? -10.725 -13.614 -5.786 1.00 83.19 97 ILE A CA 1
ATOM 719 C C . ILE A 1 97 ? -10.065 -13.900 -7.130 1.00 83.19 97 ILE A C 1
ATOM 721 O O . ILE A 1 97 ? -9.826 -15.045 -7.513 1.00 83.19 97 ILE A O 1
ATOM 725 N N . ILE A 1 98 ? -9.756 -12.830 -7.856 1.00 81.44 98 ILE A N 1
ATOM 726 C CA . ILE A 1 98 ? -9.399 -12.906 -9.267 1.00 81.44 98 ILE A CA 1
ATOM 727 C C . ILE A 1 98 ? -7.902 -12.656 -9.427 1.00 81.44 98 ILE A C 1
ATOM 729 O O . ILE A 1 98 ? -7.436 -11.529 -9.214 1.00 81.44 98 ILE A O 1
ATOM 733 N N . PRO A 1 99 ? -7.115 -13.673 -9.808 1.00 79.44 99 PRO A N 1
ATOM 734 C CA . PRO A 1 99 ? -5.708 -13.475 -10.094 1.00 79.44 99 PRO A CA 1
ATOM 735 C C . PRO A 1 99 ? -5.528 -12.717 -11.415 1.00 79.44 99 PRO A C 1
ATOM 737 O O . PRO A 1 99 ? -6.223 -12.951 -12.403 1.00 79.44 99 PRO A O 1
ATOM 740 N N . GLY A 1 100 ? -4.563 -11.800 -11.447 1.00 75.56 100 GLY A N 1
ATOM 741 C CA . GLY A 1 100 ? -4.195 -11.094 -12.669 1.00 75.56 100 GLY A CA 1
ATOM 742 C C . GLY A 1 100 ? -3.412 -12.014 -13.598 1.00 75.56 100 GLY A C 1
ATOM 743 O O . GLY A 1 100 ? -2.469 -12.666 -13.163 1.00 75.56 100 GLY A O 1
ATOM 744 N N . HIS A 1 101 ? -3.734 -12.028 -14.889 1.00 75.50 101 HIS A N 1
ATOM 745 C CA . HIS A 1 101 ? -3.111 -12.938 -15.850 1.00 75.50 101 HIS A CA 1
ATOM 746 C C . HIS A 1 101 ? -1.573 -12.818 -15.815 1.00 75.50 101 HIS A C 1
ATOM 748 O O . HIS A 1 101 ? -1.026 -11.717 -15.920 1.00 75.50 101 HIS A O 1
ATOM 754 N N . ILE A 1 102 ? -0.851 -13.933 -15.642 1.00 70.25 102 ILE A N 1
ATOM 755 C CA . ILE A 1 102 ? 0.604 -13.951 -15.359 1.00 70.25 102 ILE A CA 1
ATOM 756 C C . ILE A 1 102 ? 1.403 -13.163 -16.402 1.00 70.25 102 ILE A C 1
ATOM 758 O O . ILE A 1 102 ? 2.278 -12.357 -16.067 1.00 70.25 102 ILE A O 1
ATOM 762 N N . GLU A 1 103 ? 1.104 -13.371 -17.684 1.00 70.00 103 GLU A N 1
ATOM 763 C CA . GLU A 1 103 ? 1.815 -12.677 -18.759 1.00 70.00 103 GLU A CA 1
ATOM 764 C C . GLU A 1 103 ? 1.496 -11.185 -18.803 1.00 70.00 103 GLU A C 1
ATOM 766 O O . GLU A 1 103 ? 2.342 -10.387 -19.196 1.00 70.00 103 GLU A O 1
ATOM 771 N N . ASN A 1 104 ? 0.295 -10.804 -18.373 1.00 69.50 104 ASN A N 1
ATOM 772 C CA . ASN A 1 104 ? -0.197 -9.435 -18.459 1.00 69.50 104 ASN A CA 1
ATOM 773 C C . ASN A 1 104 ? 0.239 -8.613 -17.245 1.00 69.50 104 ASN A C 1
ATOM 775 O O . ASN A 1 104 ? 0.609 -7.455 -17.399 1.00 69.50 104 ASN A O 1
ATOM 779 N N . SER A 1 105 ? 0.277 -9.231 -16.065 1.00 63.62 105 SER A N 1
ATOM 780 C CA . SER A 1 105 ? 0.734 -8.636 -14.803 1.00 63.62 105 SER A CA 1
ATOM 781 C C . SER A 1 105 ? 2.260 -8.500 -14.690 1.00 63.62 105 SER A C 1
ATOM 783 O O . SER A 1 105 ? 2.765 -7.878 -13.754 1.00 63.62 105 SER A O 1
ATOM 785 N N . SER A 1 106 ? 3.021 -9.076 -15.628 1.00 63.41 106 SER A N 1
ATOM 786 C CA . SER A 1 106 ? 4.491 -9.036 -15.639 1.00 63.41 106 SER A CA 1
ATOM 787 C C . SER A 1 106 ? 5.099 -8.112 -16.701 1.00 63.41 106 SER A C 1
ATOM 789 O O . SER A 1 106 ? 6.315 -7.914 -16.694 1.00 63.41 106 SER A O 1
ATOM 791 N N . ARG A 1 107 ? 4.289 -7.518 -17.587 1.00 72.00 107 ARG A N 1
ATOM 792 C CA . ARG A 1 107 ? 4.748 -6.600 -18.644 1.00 72.00 107 ARG A CA 1
ATOM 793 C C . ARG A 1 107 ? 4.639 -5.149 -18.188 1.00 72.00 107 ARG A C 1
ATOM 795 O O . ARG A 1 107 ? 3.693 -4.446 -18.543 1.00 72.00 107 ARG A O 1
ATOM 802 N N . TRP A 1 108 ? 5.625 -4.746 -17.397 1.00 74.81 108 TRP A N 1
ATOM 803 C CA . TRP A 1 108 ? 5.803 -3.371 -16.947 1.00 74.81 108 TRP A CA 1
ATOM 804 C C . TRP A 1 108 ? 6.662 -2.608 -17.942 1.00 74.81 108 TRP A C 1
ATOM 806 O O . TRP A 1 108 ? 7.705 -3.105 -18.381 1.00 74.81 108 TRP A O 1
ATOM 816 N N . LEU A 1 109 ? 6.203 -1.417 -18.303 1.00 77.56 109 LEU A N 1
ATOM 817 C CA . LEU A 1 109 ? 6.879 -0.534 -19.236 1.00 77.56 109 LEU A CA 1
ATOM 818 C C . LEU A 1 109 ? 7.540 0.628 -18.498 1.00 77.56 109 LEU A C 1
ATOM 820 O O . LEU A 1 109 ? 7.008 1.142 -17.516 1.00 77.56 109 LEU A O 1
ATOM 824 N N . ILE A 1 110 ? 8.694 1.046 -18.999 1.00 78.69 110 ILE A N 1
ATOM 825 C CA . ILE A 1 110 ? 9.436 2.195 -18.508 1.00 78.69 110 ILE A CA 1
ATOM 826 C C . ILE A 1 110 ? 9.930 3.031 -19.683 1.00 78.69 110 ILE A C 1
ATOM 828 O O . ILE A 1 110 ? 10.445 2.497 -20.668 1.00 78.69 110 ILE A O 1
ATOM 832 N N . GLY A 1 111 ? 9.782 4.346 -19.596 1.00 72.88 111 GLY A N 1
ATOM 833 C CA . GLY A 1 111 ? 10.252 5.245 -20.644 1.00 72.88 111 GLY A CA 1
ATOM 834 C C . GLY A 1 111 ? 9.975 6.702 -20.324 1.00 72.88 111 GLY A C 1
ATOM 835 O O . GLY A 1 111 ? 9.202 7.016 -19.423 1.00 72.88 111 GLY A O 1
ATOM 836 N N . LYS A 1 112 ? 10.621 7.600 -21.069 1.00 71.00 112 LYS A N 1
ATOM 837 C CA . LYS A 1 112 ? 10.426 9.054 -20.928 1.00 71.00 112 LYS A CA 1
ATOM 838 C C . LYS A 1 112 ? 9.172 9.531 -21.650 1.00 71.00 112 LYS A C 1
ATOM 840 O O . LYS A 1 112 ? 8.519 10.471 -21.232 1.00 71.00 112 LYS A O 1
ATOM 845 N N . THR A 1 113 ? 8.833 8.850 -22.736 1.00 67.38 113 THR A N 1
ATOM 846 C CA . THR A 1 113 ? 7.679 9.122 -23.593 1.00 67.38 113 THR A CA 1
ATOM 847 C C . THR A 1 113 ? 6.982 7.803 -23.902 1.00 67.38 113 THR A C 1
ATOM 849 O O . THR A 1 113 ? 7.594 6.740 -23.796 1.00 67.38 113 THR A O 1
ATOM 852 N N . LEU A 1 114 ? 5.730 7.842 -24.362 1.00 64.38 114 LEU A N 1
ATOM 853 C CA . LEU A 1 114 ? 5.046 6.615 -24.788 1.00 64.38 114 LEU A CA 1
ATOM 854 C C . LEU A 1 114 ? 5.729 5.903 -25.956 1.00 64.38 114 LEU A C 1
ATOM 856 O O . LEU A 1 114 ? 5.748 4.677 -26.015 1.00 64.38 114 LEU A O 1
ATOM 860 N N . THR A 1 115 ? 6.317 6.676 -26.867 1.00 66.38 115 THR A N 1
ATOM 861 C CA . THR A 1 115 ? 7.064 6.159 -28.018 1.00 66.38 115 THR A CA 1
ATOM 862 C C . THR A 1 115 ? 8.413 5.553 -27.630 1.00 66.38 115 THR A C 1
ATOM 864 O O . THR A 1 115 ? 8.999 4.824 -28.423 1.00 66.38 115 THR A O 1
ATOM 867 N N . SER A 1 116 ? 8.902 5.825 -26.414 1.00 72.06 116 SER A N 1
ATOM 868 C CA . SER A 1 116 ? 10.144 5.271 -25.861 1.00 72.06 116 SER A CA 1
ATOM 869 C C . SER A 1 116 ? 9.904 4.289 -24.713 1.00 72.06 116 SER A C 1
ATOM 871 O O . SER A 1 116 ? 10.841 3.955 -23.986 1.00 72.06 116 SER A O 1
ATOM 873 N N . LEU A 1 117 ? 8.667 3.805 -24.541 1.00 73.81 117 LEU A N 1
ATOM 874 C CA . LEU A 1 117 ? 8.371 2.771 -23.559 1.00 73.81 117 LEU A CA 1
ATOM 875 C C . LEU A 1 117 ? 9.080 1.473 -23.928 1.00 73.81 117 LEU A C 1
ATOM 877 O O . LEU A 1 117 ? 8.848 0.866 -24.972 1.00 73.81 117 LEU A O 1
ATOM 881 N N . THR A 1 118 ? 9.920 1.025 -23.011 1.00 76.12 118 THR A N 1
ATOM 882 C CA . THR A 1 118 ? 10.632 -0.242 -23.089 1.00 76.12 118 THR A CA 1
ATOM 883 C C . THR A 1 118 ? 10.139 -1.159 -21.989 1.00 76.12 118 THR A C 1
ATOM 885 O O . THR A 1 118 ? 9.782 -0.715 -20.899 1.00 76.12 118 THR A O 1
ATOM 888 N N . GLN A 1 119 ? 10.084 -2.455 -22.268 1.00 76.81 119 GLN A N 1
ATOM 889 C CA . GLN A 1 119 ? 9.749 -3.419 -21.233 1.00 76.81 119 GLN A CA 1
ATOM 890 C C . GLN A 1 119 ? 10.892 -3.497 -20.220 1.00 76.81 119 GLN A C 1
ATOM 892 O O . GLN A 1 119 ? 12.053 -3.637 -20.608 1.00 76.81 119 GLN A O 1
ATOM 897 N N . ILE A 1 120 ? 10.561 -3.450 -18.927 1.00 73.00 120 ILE A N 1
ATOM 898 C CA . ILE A 1 120 ? 11.541 -3.710 -17.874 1.00 73.00 120 ILE A CA 1
ATOM 899 C C . ILE A 1 120 ? 12.039 -5.156 -18.051 1.00 73.00 120 ILE A C 1
ATOM 901 O O . ILE A 1 120 ? 11.218 -6.083 -18.022 1.00 73.00 120 ILE A O 1
ATOM 905 N N . PRO A 1 121 ? 13.352 -5.372 -18.260 1.00 67.75 121 PRO A N 1
ATOM 906 C CA . PRO A 1 121 ? 13.893 -6.706 -18.480 1.00 67.75 121 PRO A CA 1
ATOM 907 C C . PRO A 1 121 ? 13.610 -7.602 -17.273 1.00 67.75 121 PRO A C 1
ATOM 909 O O . PRO A 1 121 ? 13.613 -7.156 -16.121 1.00 67.75 121 PRO A O 1
ATOM 912 N N . LYS A 1 122 ? 13.359 -8.892 -17.521 1.00 70.50 122 LYS A N 1
ATOM 913 C CA . LYS A 1 122 ? 13.252 -9.857 -16.421 1.00 70.50 122 LYS A CA 1
ATOM 914 C C . LYS A 1 122 ? 14.628 -9.997 -15.774 1.00 70.50 122 LYS A C 1
ATOM 916 O O . LYS A 1 122 ? 15.640 -9.843 -16.439 1.00 70.50 122 LYS A O 1
ATOM 921 N N . PHE A 1 123 ? 14.678 -10.379 -14.500 1.00 65.69 123 PHE A N 1
ATOM 922 C CA . PHE A 1 123 ? 15.945 -10.552 -13.775 1.00 65.69 123 PHE A CA 1
ATOM 923 C C . PHE A 1 123 ? 16.976 -11.426 -14.518 1.00 65.69 123 PHE A C 1
ATOM 925 O O . PHE A 1 123 ? 18.153 -11.087 -14.565 1.00 65.69 123 PHE A O 1
ATOM 932 N N . ILE A 1 124 ? 16.528 -12.517 -15.151 1.00 67.00 124 ILE A N 1
ATOM 933 C CA . ILE A 1 124 ? 17.390 -13.393 -15.964 1.00 67.00 124 ILE A CA 1
ATOM 934 C C . ILE A 1 124 ? 17.982 -12.634 -17.162 1.00 67.00 124 ILE A C 1
ATOM 936 O O . ILE A 1 124 ? 19.157 -12.804 -17.483 1.00 67.00 124 ILE A O 1
ATOM 940 N N . ASP A 1 125 ? 17.190 -11.765 -17.790 1.00 68.44 125 ASP A N 1
ATOM 941 C CA . ASP A 1 125 ? 17.655 -10.902 -18.873 1.00 68.44 125 ASP A CA 1
ATOM 942 C C . ASP A 1 125 ? 18.631 -9.853 -18.325 1.00 68.44 125 ASP A C 1
ATOM 944 O O . ASP A 1 125 ? 19.670 -9.614 -18.931 1.00 68.44 125 ASP A O 1
ATOM 948 N N . SER A 1 126 ? 18.378 -9.294 -17.138 1.00 65.75 126 SER A N 1
ATOM 949 C CA . SER A 1 126 ? 19.309 -8.372 -16.478 1.00 65.75 126 SER A CA 1
ATOM 950 C C . SER A 1 126 ? 20.669 -9.018 -16.210 1.00 65.75 126 SER A C 1
ATOM 952 O O . SER A 1 126 ? 21.682 -8.381 -16.451 1.00 65.75 126 SER A O 1
ATOM 954 N N . ILE A 1 127 ? 20.728 -10.290 -15.800 1.00 67.75 127 ILE A N 1
ATOM 955 C CA . ILE A 1 127 ? 22.007 -11.014 -15.661 1.00 67.75 127 ILE A CA 1
ATOM 956 C C . ILE A 1 127 ? 22.711 -11.161 -17.017 1.00 67.75 127 ILE A C 1
ATOM 958 O O . ILE A 1 127 ? 23.929 -11.020 -17.101 1.00 67.75 127 ILE A O 1
ATOM 962 N N . ARG A 1 128 ? 21.957 -11.448 -18.086 1.00 68.69 128 ARG A N 1
ATOM 963 C CA . ARG A 1 128 ? 22.512 -11.622 -19.436 1.00 68.69 128 ARG A CA 1
ATOM 964 C C . ARG A 1 128 ? 23.045 -10.312 -20.025 1.00 68.69 128 ARG A C 1
ATOM 966 O O . ARG A 1 128 ? 24.057 -10.344 -20.718 1.00 68.69 128 ARG A O 1
ATOM 973 N N . TYR A 1 129 ? 22.363 -9.193 -19.786 1.00 66.12 129 TYR A N 1
ATOM 974 C CA . TYR A 1 129 ? 22.658 -7.899 -20.417 1.00 66.12 129 TYR A CA 1
ATOM 975 C C . TYR A 1 129 ? 23.406 -6.908 -19.512 1.00 66.12 129 TYR A C 1
ATOM 977 O O . TYR A 1 129 ? 23.921 -5.915 -20.015 1.00 66.12 129 TYR A O 1
ATOM 985 N N . ALA A 1 130 ? 23.488 -7.181 -18.211 1.00 71.44 130 ALA A N 1
ATOM 986 C CA . ALA A 1 130 ? 24.250 -6.425 -17.220 1.00 71.44 130 ALA A CA 1
ATOM 987 C C . ALA A 1 130 ? 24.998 -7.415 -16.301 1.00 71.44 130 ALA A C 1
ATOM 989 O O . ALA A 1 130 ? 24.604 -7.624 -15.147 1.00 71.44 130 ALA A O 1
ATOM 990 N N . PRO A 1 131 ? 26.054 -8.091 -16.801 1.00 69.94 131 PRO A N 1
ATOM 991 C CA . PRO A 1 131 ? 26.796 -9.097 -16.037 1.00 69.94 131 PRO A CA 1
ATOM 992 C C . PRO A 1 131 ? 27.396 -8.539 -14.739 1.00 69.94 131 PRO A C 1
ATOM 994 O O . PRO A 1 131 ? 27.628 -9.290 -13.797 1.00 69.94 131 PRO A O 1
ATOM 997 N N . GLU A 1 132 ? 27.591 -7.227 -14.628 1.00 73.88 132 GLU A N 1
ATOM 998 C CA . GLU A 1 132 ? 27.969 -6.561 -13.385 1.00 73.88 132 GLU A CA 1
ATOM 999 C C . GLU A 1 132 ? 26.985 -6.831 -12.233 1.00 73.88 132 GLU A C 1
ATOM 1001 O O . GLU A 1 132 ? 27.415 -6.908 -11.084 1.00 73.88 132 GLU A O 1
ATOM 1006 N N . CYS A 1 133 ? 25.700 -7.084 -12.511 1.00 72.94 133 CYS A N 1
ATOM 1007 C CA . CYS A 1 133 ? 24.710 -7.484 -11.506 1.00 72.94 133 CYS A CA 1
ATOM 1008 C C . CYS A 1 133 ? 25.046 -8.823 -10.826 1.00 72.94 133 CYS A C 1
ATOM 1010 O O . CYS A 1 133 ? 24.632 -9.057 -9.692 1.00 72.94 133 CYS A O 1
ATOM 1012 N N . VAL A 1 134 ? 25.836 -9.691 -11.469 1.00 77.44 134 VAL A N 1
ATOM 1013 C CA . VAL A 1 134 ? 26.367 -10.926 -10.861 1.00 77.44 134 VAL A CA 1
ATOM 1014 C C . VAL A 1 134 ? 27.311 -10.586 -9.705 1.00 77.44 134 VAL A C 1
ATOM 1016 O O . VAL A 1 134 ? 27.340 -11.296 -8.704 1.00 77.44 134 VAL A O 1
ATOM 1019 N N . LEU A 1 135 ? 28.035 -9.469 -9.803 1.00 83.31 135 LEU A N 1
ATOM 1020 C CA . LEU A 1 135 ? 28.992 -9.007 -8.796 1.00 83.31 135 LEU A CA 1
ATOM 1021 C C . LEU A 1 135 ? 28.345 -8.169 -7.685 1.00 83.31 135 LEU A C 1
ATOM 1023 O O . LEU A 1 135 ? 29.054 -7.709 -6.791 1.00 83.31 135 LEU A O 1
ATOM 1027 N N . GLU A 1 136 ? 27.017 -8.006 -7.693 1.00 86.44 136 GLU A N 1
ATOM 1028 C CA . GLU A 1 136 ? 26.281 -7.209 -6.707 1.00 86.44 136 GLU A CA 1
ATOM 1029 C C . GLU A 1 136 ? 26.638 -7.509 -5.239 1.00 86.44 136 GLU A C 1
ATOM 1031 O O . GLU A 1 136 ? 26.834 -6.551 -4.490 1.00 86.44 136 GLU A O 1
ATOM 1036 N N . PRO A 1 137 ? 26.862 -8.767 -4.802 1.00 83.94 137 PRO A N 1
ATOM 1037 C CA . PRO A 1 137 ? 27.262 -9.066 -3.424 1.00 83.94 137 PRO A CA 1
ATOM 1038 C C . PRO A 1 137 ? 28.585 -8.411 -2.996 1.00 83.94 137 PRO A C 1
ATOM 1040 O O . PRO A 1 137 ? 28.806 -8.160 -1.807 1.00 83.94 137 PRO A O 1
ATOM 1043 N N . LEU A 1 138 ? 29.472 -8.120 -3.954 1.00 84.56 138 LEU A N 1
ATOM 1044 C CA . LEU A 1 138 ? 30.774 -7.499 -3.706 1.00 84.56 138 LEU A CA 1
ATOM 1045 C C . LEU A 1 138 ? 30.678 -5.980 -3.524 1.00 84.56 138 LEU A C 1
ATOM 1047 O O . LEU A 1 138 ? 31.604 -5.376 -2.980 1.00 84.56 138 LEU A O 1
ATOM 1051 N N . TRP A 1 139 ? 29.576 -5.350 -3.940 1.00 86.25 139 TRP A N 1
ATOM 1052 C CA . TRP A 1 139 ? 29.404 -3.906 -3.815 1.00 86.25 139 TRP A CA 1
ATOM 1053 C C . TRP A 1 139 ? 29.325 -3.463 -2.344 1.00 86.25 139 TRP A C 1
ATOM 1055 O O . TRP A 1 139 ? 29.130 -4.264 -1.417 1.00 86.25 139 TRP A O 1
ATOM 1065 N N . ARG A 1 140 ? 29.479 -2.155 -2.109 1.00 85.12 140 ARG A N 1
ATOM 1066 C CA . ARG A 1 140 ? 29.428 -1.564 -0.760 1.00 85.12 140 ARG A CA 1
ATOM 1067 C C . ARG A 1 140 ? 28.047 -1.754 -0.141 1.00 85.12 140 ARG A C 1
ATOM 1069 O O . ARG A 1 140 ? 27.054 -1.519 -0.827 1.00 85.12 140 ARG A O 1
ATOM 1076 N N . LYS A 1 141 ? 28.000 -2.155 1.132 1.00 83.62 141 LYS A N 1
ATOM 1077 C CA . LYS A 1 141 ? 26.765 -2.234 1.927 1.00 83.62 141 LYS A CA 1
ATOM 1078 C C . LYS A 1 141 ? 26.229 -0.825 2.211 1.00 83.62 141 LYS A C 1
ATOM 1080 O O . LYS A 1 141 ? 27.011 0.128 2.225 1.00 83.62 141 LYS A O 1
ATOM 1085 N N . GLY A 1 142 ? 24.924 -0.719 2.434 1.00 81.44 142 GLY A N 1
ATOM 1086 C CA . GLY A 1 142 ? 24.291 0.479 2.977 1.00 81.44 142 GLY A CA 1
ATOM 1087 C C . GLY A 1 142 ? 24.814 0.861 4.368 1.00 81.44 142 GLY A C 1
ATOM 1088 O O . GLY A 1 142 ? 25.568 0.095 4.987 1.00 81.44 142 GLY A O 1
ATOM 1089 N N . PRO A 1 143 ? 24.443 2.054 4.858 1.00 80.94 143 PRO A N 1
ATOM 1090 C CA . PRO A 1 143 ? 24.848 2.538 6.173 1.00 80.94 143 PRO A CA 1
ATOM 1091 C C . PRO A 1 143 ? 24.424 1.558 7.277 1.00 80.94 143 PRO A C 1
ATOM 1093 O O . PRO A 1 143 ? 23.289 1.087 7.326 1.00 80.94 143 PRO A O 1
ATOM 1096 N N . SER A 1 144 ? 25.345 1.230 8.185 1.00 73.31 144 SER A N 1
ATOM 1097 C CA . SER A 1 144 ? 25.059 0.323 9.300 1.00 73.31 144 SER A CA 1
ATOM 1098 C C . SER A 1 144 ? 24.042 0.949 10.257 1.00 73.31 144 SER A C 1
ATOM 1100 O O . SER A 1 144 ? 24.369 1.895 10.965 1.00 73.31 144 SER A O 1
ATOM 1102 N N . GLY A 1 145 ? 22.822 0.407 10.294 1.00 68.50 145 GLY A N 1
ATOM 1103 C CA . GLY A 1 145 ? 21.763 0.837 11.218 1.00 68.50 145 GLY A CA 1
ATOM 1104 C C . GLY A 1 145 ? 21.053 2.142 10.840 1.00 68.50 145 GLY A C 1
ATOM 1105 O O . GLY A 1 145 ? 20.183 2.579 11.589 1.00 68.50 145 GLY A O 1
ATOM 1106 N N . GLY A 1 146 ? 21.404 2.741 9.698 1.00 81.88 146 GLY A N 1
ATOM 1107 C CA . GLY A 1 146 ? 20.754 3.931 9.154 1.00 81.88 146 GLY A CA 1
ATOM 1108 C C . GLY A 1 146 ? 19.711 3.590 8.094 1.00 81.88 146 GLY A C 1
ATOM 1109 O O . GLY A 1 146 ? 19.666 2.470 7.591 1.00 81.88 146 GLY A O 1
ATOM 1110 N N . ASP A 1 147 ? 18.881 4.571 7.766 1.00 89.75 147 ASP A N 1
ATOM 1111 C CA . ASP A 1 147 ? 18.026 4.545 6.581 1.00 89.75 147 ASP A CA 1
ATOM 1112 C C . ASP A 1 147 ? 18.728 5.265 5.418 1.00 89.75 147 ASP A C 1
ATOM 1114 O O . ASP A 1 147 ? 19.655 6.051 5.631 1.00 89.75 147 ASP A O 1
ATOM 1118 N N . GLU A 1 148 ? 18.306 4.994 4.190 1.00 93.94 148 GLU A N 1
ATOM 1119 C CA . GLU A 1 148 ? 18.756 5.721 3.004 1.00 93.94 148 GLU A CA 1
ATOM 1120 C C . GLU A 1 148 ? 17.601 5.889 2.014 1.00 93.94 148 GLU A C 1
ATOM 1122 O O . GLU A 1 148 ? 16.617 5.149 2.058 1.00 93.94 148 GLU A O 1
ATOM 1127 N N . SER A 1 149 ? 17.722 6.849 1.100 1.00 94.62 149 SER A N 1
ATOM 1128 C CA . SER A 1 149 ? 16.715 7.055 0.061 1.00 94.62 149 SER A CA 1
ATOM 1129 C C . SER A 1 149 ? 16.756 5.959 -1.010 1.00 94.62 149 SER A C 1
ATOM 1131 O O . SER A 1 149 ? 17.799 5.335 -1.245 1.00 94.62 149 SER A O 1
ATOM 1133 N N . ILE A 1 150 ? 15.638 5.744 -1.712 1.00 93.00 150 ILE A N 1
ATOM 1134 C CA . ILE A 1 150 ? 15.575 4.823 -2.861 1.00 93.00 150 ILE A CA 1
ATOM 1135 C C . ILE A 1 150 ? 16.623 5.207 -3.920 1.00 93.00 150 ILE A C 1
ATOM 1137 O O . ILE A 1 150 ? 17.288 4.327 -4.476 1.00 93.00 150 ILE A O 1
ATOM 1141 N N . GLU A 1 151 ? 16.818 6.504 -4.176 1.00 93.12 151 GLU A N 1
ATOM 1142 C CA . GLU A 1 151 ? 17.835 6.985 -5.115 1.00 93.12 151 GLU A CA 1
ATOM 1143 C C . GLU A 1 151 ? 19.260 6.624 -4.664 1.00 93.12 151 GLU A C 1
ATOM 1145 O O . GLU A 1 151 ? 20.035 6.055 -5.445 1.00 93.12 151 GLU A O 1
ATOM 1150 N N . SER A 1 152 ? 19.604 6.910 -3.401 1.00 94.31 152 SER A N 1
ATOM 1151 C CA . SER A 1 152 ? 20.912 6.574 -2.823 1.00 94.31 152 SER A CA 1
ATOM 1152 C C . SER A 1 152 ? 21.181 5.078 -2.930 1.00 94.31 152 SER A C 1
ATOM 1154 O O . SER A 1 152 ? 22.239 4.668 -3.423 1.00 94.31 152 SER A O 1
ATOM 1156 N N . PHE A 1 153 ? 20.193 4.266 -2.553 1.00 93.62 153 PHE A N 1
ATOM 1157 C CA . PHE A 1 153 ? 20.273 2.816 -2.611 1.00 93.62 153 PHE A CA 1
ATOM 1158 C C . PHE A 1 153 ? 20.560 2.321 -4.032 1.00 93.62 153 PHE A C 1
ATOM 1160 O O . PHE A 1 153 ? 21.542 1.613 -4.246 1.00 93.62 153 PHE A O 1
ATOM 1167 N N . ILE A 1 154 ? 19.768 2.722 -5.033 1.00 90.31 154 ILE A N 1
ATOM 1168 C CA . ILE A 1 154 ? 19.948 2.239 -6.413 1.00 90.31 154 ILE A CA 1
ATOM 1169 C C . ILE A 1 154 ? 21.269 2.744 -7.009 1.00 90.31 154 ILE A C 1
ATOM 1171 O O . ILE A 1 154 ? 21.963 2.008 -7.717 1.00 90.31 154 ILE A O 1
ATOM 1175 N N . SER A 1 155 ? 21.652 3.984 -6.705 1.00 91.31 155 SER A N 1
ATOM 1176 C CA . SER A 1 155 ? 22.913 4.581 -7.152 1.00 91.31 155 SER A CA 1
ATOM 1177 C C . SER A 1 155 ? 24.125 3.824 -6.610 1.00 91.31 155 SER A C 1
ATOM 1179 O O . SER A 1 155 ? 25.035 3.473 -7.366 1.00 91.31 155 SER A O 1
ATOM 1181 N N . ARG A 1 156 ? 24.109 3.525 -5.306 1.00 91.31 156 ARG A N 1
ATOM 1182 C CA . ARG A 1 156 ? 25.147 2.768 -4.600 1.00 91.31 156 ARG A CA 1
ATOM 1183 C C . ARG A 1 156 ? 25.178 1.312 -5.034 1.00 91.31 156 ARG A C 1
ATOM 1185 O O . ARG A 1 156 ? 26.260 0.730 -5.129 1.00 91.31 156 ARG A O 1
ATOM 1192 N N . ARG A 1 157 ? 24.000 0.725 -5.241 1.00 87.94 157 ARG A N 1
ATOM 1193 C CA . ARG A 1 157 ? 23.831 -0.715 -5.382 1.00 87.94 157 ARG A CA 1
ATOM 1194 C C . ARG A 1 157 ? 23.644 -1.205 -6.795 1.00 87.94 157 ARG A C 1
ATOM 1196 O O . ARG A 1 157 ? 23.528 -2.398 -6.965 1.00 87.94 157 ARG A O 1
ATOM 1203 N N . PHE A 1 158 ? 23.628 -0.338 -7.791 1.00 85.56 158 PHE A N 1
ATOM 1204 C CA . PHE A 1 158 ? 23.669 -0.753 -9.188 1.00 85.56 158 PHE A CA 1
ATOM 1205 C C . PHE A 1 158 ? 24.576 0.197 -9.954 1.00 85.56 158 PHE A C 1
ATOM 1207 O O . PHE A 1 158 ? 25.687 -0.156 -10.333 1.00 85.56 158 PHE A O 1
ATOM 1214 N N . SER A 1 159 ? 24.116 1.429 -10.159 1.00 85.94 159 SER A N 1
ATOM 1215 C CA . SER A 1 159 ? 24.914 2.514 -10.726 1.00 85.94 159 SER A CA 1
ATOM 1216 C C . SER A 1 159 ? 24.139 3.828 -10.682 1.00 85.94 159 SER A C 1
ATOM 1218 O O . SER A 1 159 ? 22.907 3.847 -10.669 1.00 85.94 159 SER A O 1
ATOM 1220 N N . ARG A 1 160 ? 24.852 4.953 -10.809 1.00 87.94 160 ARG A N 1
ATOM 1221 C CA . ARG A 1 160 ? 24.233 6.271 -11.047 1.00 87.94 160 ARG A CA 1
ATOM 1222 C C . ARG A 1 160 ? 23.331 6.278 -12.286 1.00 87.94 160 ARG A C 1
ATOM 1224 O O . ARG A 1 160 ? 22.298 6.937 -12.291 1.00 87.94 160 ARG A O 1
ATOM 1231 N N . SER A 1 161 ? 23.712 5.542 -13.335 1.00 84.44 161 SER A N 1
ATOM 1232 C CA . SER A 1 161 ? 22.903 5.426 -14.554 1.00 84.44 161 SER A CA 1
ATOM 1233 C C . SER A 1 161 ? 21.607 4.655 -14.306 1.00 84.44 161 SER A C 1
ATOM 1235 O O . SER A 1 161 ? 20.571 5.035 -14.845 1.00 84.44 161 SER A O 1
ATOM 1237 N N . ALA A 1 162 ? 21.646 3.592 -13.498 1.00 83.31 162 ALA A N 1
ATOM 1238 C CA . ALA A 1 162 ? 20.446 2.873 -13.085 1.00 83.31 162 ALA A CA 1
ATOM 1239 C C . ALA A 1 162 ? 19.551 3.769 -12.221 1.00 83.31 162 ALA A C 1
ATOM 1241 O O . ALA A 1 162 ? 18.358 3.858 -12.487 1.00 83.31 162 ALA A O 1
ATOM 1242 N N . SER A 1 163 ? 20.131 4.504 -11.267 1.00 86.94 163 SER A N 1
ATOM 1243 C CA . SER A 1 163 ? 19.376 5.422 -10.409 1.00 86.94 163 SER A CA 1
ATOM 1244 C C . SER A 1 163 ? 18.577 6.446 -11.220 1.00 86.94 163 SER A C 1
ATOM 1246 O O . SER A 1 163 ? 17.354 6.473 -11.141 1.00 86.94 163 SER A O 1
ATOM 1248 N N . ARG A 1 164 ? 19.237 7.162 -12.141 1.00 83.44 164 ARG A N 1
ATOM 1249 C CA . ARG A 1 164 ? 18.592 8.149 -13.033 1.00 83.44 164 ARG A CA 1
ATOM 1250 C C . ARG A 1 164 ? 17.470 7.586 -13.908 1.00 83.44 164 ARG A C 1
ATOM 1252 O O . ARG A 1 164 ? 16.678 8.352 -14.447 1.00 83.44 164 ARG A O 1
ATOM 1259 N N . ARG A 1 165 ? 17.457 6.273 -14.147 1.00 77.25 165 ARG A N 1
ATOM 1260 C CA . ARG A 1 165 ? 16.447 5.613 -14.982 1.00 77.25 165 ARG A CA 1
ATOM 1261 C C . ARG A 1 165 ? 15.316 5.020 -14.160 1.00 77.25 165 ARG A C 1
ATOM 1263 O O . ARG A 1 165 ? 14.197 5.013 -14.643 1.00 77.25 165 ARG A O 1
ATOM 1270 N N . PHE A 1 166 ? 15.602 4.496 -12.973 1.00 81.56 166 PHE A N 1
ATOM 1271 C CA . PHE A 1 166 ? 14.671 3.628 -12.255 1.00 81.56 166 PHE A CA 1
ATOM 1272 C C . PHE A 1 166 ? 14.236 4.169 -10.895 1.00 81.56 166 PHE A C 1
ATOM 1274 O O . PHE A 1 166 ? 13.154 3.803 -10.452 1.00 81.56 166 PHE A O 1
ATOM 1281 N N . ALA A 1 167 ? 15.033 5.010 -10.231 1.00 85.62 167 ALA A N 1
ATOM 1282 C CA . ALA A 1 167 ? 14.763 5.398 -8.850 1.00 85.62 167 ALA A CA 1
ATOM 1283 C C . ALA A 1 167 ? 13.424 6.119 -8.706 1.00 85.62 167 ALA A C 1
ATOM 1285 O O . ALA A 1 167 ? 12.561 5.642 -7.971 1.00 85.62 167 ALA A O 1
ATOM 1286 N N . ASP A 1 168 ? 13.210 7.182 -9.482 1.00 82.62 168 ASP A N 1
ATOM 1287 C CA . ASP A 1 168 ? 11.941 7.920 -9.476 1.00 82.62 168 ASP A CA 1
ATOM 1288 C C . ASP A 1 168 ? 10.760 7.061 -9.903 1.00 82.62 168 ASP A C 1
ATOM 1290 O O . ASP A 1 168 ? 9.668 7.204 -9.369 1.00 82.62 168 ASP A O 1
ATOM 1294 N N . VAL A 1 169 ? 10.976 6.119 -10.820 1.00 79.25 169 VAL A N 1
ATOM 1295 C CA . VAL A 1 169 ? 9.931 5.181 -11.234 1.00 79.25 169 VAL A CA 1
ATOM 1296 C C . VAL A 1 169 ? 9.502 4.288 -10.074 1.00 79.25 169 VAL A C 1
ATOM 1298 O O . VAL A 1 169 ? 8.307 4.113 -9.850 1.00 79.25 169 VAL A O 1
ATOM 1301 N N . PHE A 1 170 ? 10.452 3.748 -9.310 1.00 80.56 170 PHE A N 1
ATOM 1302 C CA . PHE A 1 170 ? 10.140 2.934 -8.137 1.00 80.56 170 PHE A CA 1
ATOM 1303 C C . PHE A 1 170 ? 9.480 3.753 -7.027 1.00 80.56 170 PHE A C 1
ATOM 1305 O O . PHE A 1 170 ? 8.481 3.310 -6.464 1.00 80.56 170 PHE A O 1
ATOM 1312 N N . ALA A 1 171 ? 10.014 4.937 -6.730 1.00 85.62 171 ALA A N 1
ATOM 1313 C CA . ALA A 1 171 ? 9.500 5.804 -5.677 1.00 85.62 171 ALA A CA 1
ATOM 1314 C C . ALA A 1 171 ? 8.096 6.334 -6.002 1.00 85.62 171 ALA A C 1
ATOM 1316 O O . ALA A 1 171 ? 7.191 6.212 -5.176 1.00 85.62 171 ALA A O 1
ATOM 1317 N N . ALA A 1 172 ? 7.875 6.820 -7.226 1.00 79.50 172 ALA A N 1
ATOM 1318 C CA . ALA A 1 172 ? 6.579 7.327 -7.659 1.00 79.50 172 ALA A CA 1
ATOM 1319 C C . ALA A 1 172 ? 5.525 6.215 -7.733 1.00 79.50 172 ALA A C 1
ATOM 1321 O O . ALA A 1 172 ? 4.399 6.418 -7.292 1.00 79.50 172 ALA A O 1
ATOM 1322 N N . ALA A 1 173 ? 5.882 5.021 -8.222 1.00 77.12 173 ALA A N 1
ATOM 1323 C CA . ALA A 1 173 ? 4.939 3.905 -8.301 1.00 77.12 173 ALA A CA 1
ATOM 1324 C C . ALA A 1 173 ? 4.487 3.382 -6.926 1.00 77.12 173 ALA A C 1
ATOM 1326 O O . ALA A 1 173 ? 3.383 2.856 -6.825 1.00 77.12 173 ALA A O 1
ATOM 1327 N N . GLN A 1 174 ? 5.329 3.490 -5.892 1.00 79.38 174 GLN A N 1
ATOM 1328 C CA . GLN A 1 174 ? 4.995 3.023 -4.541 1.00 79.38 174 GLN A CA 1
ATOM 1329 C C . GLN A 1 174 ? 4.362 4.112 -3.678 1.00 79.38 174 GLN A C 1
ATOM 1331 O O . GLN A 1 174 ? 3.373 3.865 -2.997 1.00 79.38 174 GLN A O 1
ATOM 1336 N N . CYS A 1 175 ? 4.967 5.300 -3.681 1.00 80.25 175 CYS A N 1
ATOM 1337 C CA . CYS A 1 175 ? 4.733 6.333 -2.677 1.00 80.25 175 CYS A CA 1
ATOM 1338 C C . CYS A 1 175 ? 4.384 7.699 -3.327 1.00 80.25 175 CYS A C 1
ATOM 1340 O O . CYS A 1 175 ? 4.191 8.679 -2.620 1.00 80.25 175 CYS A O 1
ATOM 1342 N N . GLY A 1 176 ? 4.302 7.806 -4.667 1.00 78.44 176 GLY A N 1
ATOM 1343 C CA . GLY A 1 176 ? 3.967 9.050 -5.396 1.00 78.44 176 GLY A CA 1
ATOM 1344 C C . GLY A 1 176 ? 5.039 10.157 -5.349 1.00 78.44 176 GLY A C 1
ATOM 1345 O O . GLY A 1 176 ? 4.932 11.173 -6.045 1.00 78.44 176 GLY A O 1
ATOM 1346 N N . ALA A 1 177 ? 6.098 9.954 -4.567 1.00 83.25 177 ALA A N 1
ATOM 1347 C CA . ALA A 1 177 ? 7.099 10.952 -4.200 1.00 83.25 177 ALA A CA 1
ATOM 1348 C C . ALA A 1 177 ? 8.437 10.795 -4.964 1.00 83.25 177 ALA A C 1
ATOM 1350 O O . ALA A 1 177 ? 8.673 9.750 -5.583 1.00 83.25 177 ALA A O 1
ATOM 1351 N N . PRO A 1 178 ? 9.303 11.831 -4.970 1.00 84.44 178 PRO A N 1
ATOM 1352 C CA . PRO A 1 178 ? 10.657 11.766 -5.532 1.00 84.44 178 PRO A CA 1
ATOM 1353 C C . PRO A 1 178 ? 11.542 10.724 -4.837 1.00 84.44 178 PRO A C 1
ATOM 1355 O O . PRO A 1 178 ? 11.454 10.523 -3.626 1.00 84.44 178 PRO A O 1
ATOM 1358 N N . ALA A 1 179 ? 12.435 10.064 -5.578 1.00 89.06 179 ALA A N 1
ATOM 1359 C CA . ALA A 1 179 ? 13.228 8.970 -5.014 1.00 89.06 179 ALA A CA 1
ATOM 1360 C C . ALA A 1 179 ? 14.304 9.392 -4.009 1.00 89.06 179 ALA A C 1
ATOM 1362 O O . ALA A 1 179 ? 14.761 8.546 -3.236 1.00 89.06 179 ALA A O 1
ATOM 1363 N N . GLU A 1 180 ? 14.713 10.659 -4.022 1.00 91.44 180 GLU A N 1
ATOM 1364 C CA . GLU A 1 180 ? 15.629 11.248 -3.041 1.00 91.44 180 GLU A CA 1
ATOM 1365 C C . GLU A 1 180 ? 15.000 11.424 -1.650 1.00 91.44 180 GLU A C 1
ATOM 1367 O O . GLU A 1 180 ? 15.715 11.374 -0.651 1.00 91.44 180 GLU A O 1
ATOM 1372 N N . GLU A 1 181 ? 13.673 11.558 -1.582 1.00 89.50 181 GLU A N 1
ATOM 1373 C CA . GLU A 1 181 ? 12.913 11.790 -0.345 1.00 89.50 181 GLU A CA 1
ATOM 1374 C C . GLU A 1 181 ? 12.336 10.494 0.241 1.00 89.50 181 GLU A C 1
ATOM 1376 O O . GLU A 1 181 ? 12.082 10.396 1.441 1.00 89.50 181 GLU A O 1
ATOM 1381 N N . VAL A 1 182 ? 12.137 9.471 -0.596 1.00 90.62 182 VAL A N 1
ATOM 1382 C CA . VAL A 1 182 ? 11.501 8.220 -0.175 1.00 90.62 182 VAL A CA 1
ATOM 1383 C C . VAL A 1 182 ? 12.487 7.283 0.519 1.00 90.62 182 VAL A C 1
ATOM 1385 O O . VAL A 1 182 ? 13.453 6.810 -0.084 1.00 90.62 182 VAL A O 1
ATOM 1388 N N . SER A 1 183 ? 12.169 6.936 1.767 1.00 91.50 183 SER A N 1
ATOM 1389 C CA . SER A 1 183 ? 12.869 5.935 2.578 1.00 91.50 183 SER A CA 1
ATOM 1390 C C . SER A 1 183 ? 12.853 4.540 1.940 1.00 91.50 183 SER A C 1
ATOM 1392 O O . SER A 1 183 ? 11.789 3.965 1.679 1.00 91.50 183 SER A O 1
ATOM 1394 N N . LEU A 1 184 ? 14.036 3.941 1.766 1.00 90.81 184 LEU A N 1
ATOM 1395 C CA . LEU A 1 184 ? 14.171 2.541 1.368 1.00 90.81 184 LEU A CA 1
ATOM 1396 C C . LEU A 1 184 ? 13.611 1.616 2.450 1.00 90.81 184 LEU A C 1
ATOM 1398 O O . LEU A 1 184 ? 12.903 0.657 2.135 1.00 90.81 184 LEU A O 1
ATOM 1402 N N . ARG A 1 185 ? 13.939 1.877 3.721 1.00 88.88 185 ARG A N 1
ATOM 1403 C CA . ARG A 1 185 ? 13.538 1.012 4.832 1.00 88.88 185 ARG A CA 1
ATOM 1404 C C . ARG A 1 185 ? 12.020 0.929 4.971 1.00 88.88 185 ARG A C 1
ATOM 1406 O O . ARG A 1 185 ? 11.519 -0.154 5.270 1.00 88.88 185 ARG A O 1
ATOM 1413 N N . SER A 1 186 ? 11.315 2.035 4.745 1.00 86.12 186 SER A N 1
ATOM 1414 C CA . SER A 1 186 ? 9.861 2.117 4.902 1.00 86.12 186 SER A CA 1
ATOM 1415 C C . SER A 1 186 ? 9.097 1.718 3.635 1.00 86.12 186 SER A C 1
ATOM 1417 O O . SER A 1 186 ? 8.181 0.906 3.732 1.00 86.12 186 SER A O 1
ATOM 1419 N N . CYS A 1 187 ? 9.477 2.211 2.444 1.00 85.81 187 CYS A N 1
ATOM 1420 C CA . CYS A 1 187 ? 8.747 1.910 1.197 1.00 85.81 187 CYS A CA 1
ATOM 1421 C C . CYS A 1 187 ? 9.213 0.596 0.519 1.00 85.81 187 CYS A C 1
ATOM 1423 O O . CYS A 1 187 ? 8.465 0.020 -0.270 1.00 85.81 187 CYS A O 1
ATOM 1425 N N . VAL A 1 188 ? 10.418 0.075 0.809 1.00 85.56 188 VAL A N 1
ATOM 1426 C CA . VAL A 1 188 ? 10.930 -1.194 0.236 1.00 85.56 188 VAL A CA 1
ATOM 1427 C C . VAL A 1 188 ? 11.623 -2.072 1.303 1.00 85.56 188 VAL A C 1
ATOM 1429 O O . VAL A 1 188 ? 12.790 -2.464 1.157 1.00 85.56 188 VAL A O 1
ATOM 1432 N N . PRO A 1 189 ? 10.907 -2.460 2.378 1.00 82.69 189 PRO A N 1
ATOM 1433 C CA . PRO A 1 189 ? 11.497 -3.134 3.537 1.00 82.69 189 PRO A CA 1
ATOM 1434 C C . PRO A 1 189 ? 12.167 -4.467 3.187 1.00 82.69 189 PRO A C 1
ATOM 1436 O O . PRO A 1 189 ? 13.186 -4.820 3.784 1.00 82.69 189 PRO A O 1
ATOM 1439 N N . HIS A 1 190 ? 11.656 -5.203 2.194 1.00 79.88 190 HIS A N 1
ATOM 1440 C CA . HIS A 1 190 ? 12.266 -6.460 1.753 1.00 79.88 190 HIS A CA 1
ATOM 1441 C C . HIS A 1 190 ? 13.666 -6.229 1.162 1.00 79.88 190 HIS A C 1
ATOM 1443 O O . HIS A 1 190 ? 14.588 -6.982 1.474 1.00 79.88 190 HIS A O 1
ATOM 1449 N N . ALA A 1 191 ? 13.866 -5.193 0.341 1.00 84.31 191 ALA A N 1
ATOM 1450 C CA . ALA A 1 191 ? 15.183 -4.902 -0.231 1.00 84.31 191 ALA A CA 1
ATOM 1451 C C . ALA A 1 191 ? 16.177 -4.507 0.869 1.00 84.31 191 ALA A C 1
ATOM 1453 O O . ALA A 1 191 ? 17.264 -5.081 0.943 1.00 84.31 191 ALA A O 1
ATOM 1454 N N . HIS A 1 192 ? 15.759 -3.616 1.775 1.00 87.00 192 HIS A N 1
ATOM 1455 C CA . HIS A 1 192 ? 16.560 -3.195 2.924 1.00 87.00 192 HIS A CA 1
ATOM 1456 C C . HIS A 1 192 ? 16.958 -4.388 3.811 1.00 87.00 192 HIS A C 1
ATOM 1458 O O . HIS A 1 192 ? 18.138 -4.625 4.057 1.00 87.00 192 HIS A O 1
ATOM 1464 N N . THR A 1 193 ? 15.991 -5.198 4.252 1.00 83.12 193 THR A N 1
ATOM 1465 C CA . THR A 1 193 ? 16.257 -6.370 5.105 1.00 83.12 193 THR A CA 1
ATOM 1466 C C . THR A 1 193 ? 17.140 -7.399 4.405 1.00 83.12 193 THR A C 1
ATOM 1468 O O . THR A 1 193 ? 18.111 -7.874 4.994 1.00 83.12 193 THR A O 1
ATOM 1471 N N . THR A 1 194 ? 16.880 -7.695 3.131 1.00 83.50 194 THR A N 1
ATOM 1472 C CA . THR A 1 194 ? 17.700 -8.645 2.364 1.00 83.50 194 THR A CA 1
ATOM 1473 C C . THR A 1 194 ? 19.132 -8.141 2.238 1.00 83.50 194 THR A C 1
ATOM 1475 O O . THR A 1 194 ? 20.065 -8.908 2.460 1.00 83.50 194 THR A O 1
ATOM 1478 N N . GLU A 1 195 ? 19.353 -6.850 1.981 1.00 87.12 195 GLU A N 1
ATOM 1479 C CA . GLU A 1 195 ? 20.706 -6.298 1.992 1.00 87.12 195 GLU A CA 1
ATOM 1480 C C . GLU A 1 195 ? 21.349 -6.380 3.384 1.00 87.12 195 GLU A C 1
ATOM 1482 O O . GLU A 1 195 ? 22.504 -6.795 3.513 1.00 87.12 195 GLU A O 1
ATOM 1487 N N . CYS A 1 196 ? 20.623 -6.021 4.445 1.00 84.81 196 CYS A N 1
ATOM 1488 C CA . CYS A 1 196 ? 21.154 -6.060 5.805 1.00 84.81 196 CYS A CA 1
ATOM 1489 C C . CYS A 1 196 ? 21.648 -7.459 6.193 1.00 84.81 196 CYS A C 1
ATOM 1491 O O . CYS A 1 196 ? 22.731 -7.562 6.781 1.00 84.81 196 CYS A O 1
ATOM 1493 N N . TRP A 1 197 ? 20.882 -8.495 5.835 1.00 81.00 197 TRP A N 1
ATOM 1494 C CA . TRP A 1 197 ? 21.110 -9.892 6.213 1.00 81.00 197 TRP A CA 1
ATOM 1495 C C . TRP A 1 197 ? 21.998 -10.664 5.239 1.00 81.00 197 TRP A C 1
ATOM 1497 O O . TRP A 1 197 ? 22.890 -11.398 5.659 1.00 81.00 197 TRP A O 1
ATOM 1507 N N . ARG A 1 198 ? 21.764 -10.518 3.934 1.00 82.88 198 ARG A N 1
ATOM 1508 C CA . ARG A 1 198 ? 22.455 -11.273 2.877 1.00 82.88 198 ARG A CA 1
ATOM 1509 C C . ARG A 1 198 ? 23.576 -10.486 2.214 1.00 82.88 198 ARG A C 1
ATOM 1511 O O . ARG A 1 198 ? 24.294 -11.052 1.395 1.00 82.88 198 ARG A O 1
ATOM 1518 N N . ARG A 1 199 ? 23.728 -9.194 2.539 1.00 86.44 199 ARG A N 1
ATOM 1519 C CA . ARG A 1 199 ? 24.655 -8.273 1.857 1.00 86.44 199 ARG A CA 1
ATOM 1520 C C . ARG A 1 199 ? 24.424 -8.262 0.342 1.00 86.44 199 ARG A C 1
ATOM 1522 O O . ARG A 1 199 ? 25.353 -8.033 -0.419 1.00 86.44 199 ARG A O 1
ATOM 1529 N N . SER A 1 200 ? 23.214 -8.589 -0.101 1.00 85.75 200 SER A N 1
ATOM 1530 C CA . SER A 1 200 ? 22.876 -8.729 -1.509 1.00 85.75 200 SER A CA 1
ATOM 1531 C C . SER A 1 200 ? 21.370 -8.703 -1.687 1.00 85.75 200 SER A C 1
ATOM 1533 O O . SER A 1 200 ? 20.671 -9.476 -1.037 1.00 85.75 200 SER A O 1
ATOM 1535 N N . VAL A 1 201 ? 20.876 -7.855 -2.586 1.00 84.69 201 VAL A N 1
ATOM 1536 C CA 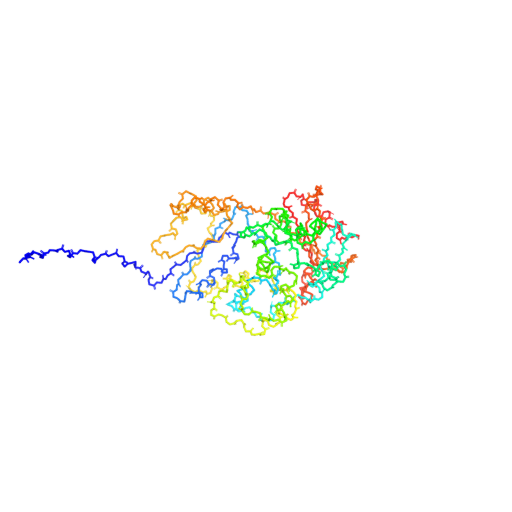. VAL A 1 201 ? 19.443 -7.795 -2.919 1.00 84.69 201 VAL A CA 1
ATOM 1537 C C . VAL A 1 201 ? 19.065 -8.655 -4.120 1.00 84.69 201 VAL A C 1
ATOM 1539 O O . VAL A 1 201 ? 17.906 -9.036 -4.251 1.00 84.69 201 VAL A O 1
ATOM 1542 N N . LEU A 1 202 ? 20.032 -8.996 -4.977 1.00 83.00 202 LEU A N 1
ATOM 1543 C CA . LEU A 1 202 ? 19.799 -9.856 -6.139 1.00 83.00 202 LEU A CA 1
ATOM 1544 C C . LEU A 1 202 ? 20.015 -11.335 -5.810 1.00 83.00 202 LEU A C 1
ATOM 1546 O O . LEU A 1 202 ? 19.199 -12.182 -6.170 1.00 83.00 202 LEU A O 1
ATOM 1550 N N . TRP A 1 203 ? 21.098 -11.652 -5.098 1.00 80.31 203 TRP A N 1
ATOM 1551 C CA . TRP A 1 203 ? 21.428 -13.029 -4.739 1.00 80.31 203 TRP A CA 1
ATOM 1552 C C . TRP A 1 203 ? 20.702 -13.510 -3.499 1.00 80.31 203 TRP A C 1
ATOM 1554 O O . TRP A 1 203 ? 20.464 -14.706 -3.403 1.00 80.31 203 TRP A O 1
ATOM 1564 N N . GLY A 1 204 ? 20.322 -12.621 -2.577 1.00 78.44 204 GLY A N 1
ATOM 1565 C CA . GLY A 1 204 ? 19.566 -13.002 -1.381 1.00 78.44 204 GLY A CA 1
ATOM 1566 C C . GLY A 1 204 ? 18.349 -13.881 -1.711 1.00 78.44 204 GLY A C 1
ATOM 1567 O O . GLY A 1 204 ? 18.341 -15.047 -1.316 1.00 78.44 204 GLY A O 1
ATOM 1568 N N . PRO A 1 205 ? 17.398 -13.406 -2.540 1.00 75.00 205 PRO A N 1
ATOM 1569 C CA . PRO A 1 205 ? 16.213 -14.182 -2.911 1.00 75.00 205 PRO A CA 1
ATOM 1570 C C . PRO A 1 205 ? 16.532 -15.448 -3.720 1.00 75.00 205 PRO A C 1
ATOM 1572 O O . PRO A 1 205 ? 15.853 -16.469 -3.592 1.00 75.00 205 PRO A O 1
ATOM 1575 N N . PHE A 1 206 ? 17.571 -15.405 -4.562 1.00 75.88 206 PHE A N 1
ATOM 1576 C CA . PHE A 1 206 ? 18.016 -16.574 -5.322 1.00 75.88 206 PHE A CA 1
ATOM 1577 C C . PHE A 1 206 ? 18.551 -17.674 -4.394 1.00 75.88 206 PHE A C 1
ATOM 1579 O O . PHE A 1 206 ? 18.166 -18.835 -4.515 1.00 75.88 206 PHE A O 1
ATOM 1586 N N . LEU A 1 207 ? 19.384 -17.306 -3.419 1.00 73.44 207 LEU A N 1
ATOM 1587 C CA . LEU A 1 207 ? 19.916 -18.225 -2.417 1.00 73.44 207 LEU A CA 1
ATOM 1588 C C . LEU A 1 207 ? 18.811 -18.767 -1.507 1.00 73.44 207 LEU A C 1
ATOM 1590 O O . LEU A 1 207 ? 18.822 -19.959 -1.206 1.00 73.44 207 LEU A O 1
ATOM 1594 N N . ASP A 1 208 ? 17.830 -17.940 -1.141 1.00 70.62 208 ASP A N 1
ATOM 1595 C CA . ASP A 1 208 ? 16.663 -18.374 -0.365 1.00 70.62 208 ASP A CA 1
ATOM 1596 C C . ASP A 1 208 ? 15.786 -19.371 -1.145 1.00 70.62 208 ASP A C 1
ATOM 1598 O O . ASP A 1 208 ? 15.184 -20.260 -0.548 1.00 70.62 208 ASP A O 1
ATOM 1602 N N . THR A 1 209 ? 15.766 -19.289 -2.481 1.00 70.00 209 THR A N 1
ATOM 1603 C CA . THR A 1 209 ? 15.089 -20.282 -3.336 1.00 70.00 209 THR A CA 1
ATOM 1604 C C . THR A 1 209 ? 15.816 -21.631 -3.319 1.00 70.00 209 THR A C 1
ATOM 1606 O O . THR A 1 209 ? 15.177 -22.680 -3.337 1.00 70.00 209 THR A O 1
ATOM 1609 N N . LEU A 1 210 ? 17.152 -21.619 -3.278 1.00 71.94 210 LEU A N 1
ATOM 1610 C CA . LEU A 1 210 ? 17.968 -22.838 -3.261 1.00 71.94 210 LEU A CA 1
ATOM 1611 C C . LEU A 1 210 ? 18.038 -23.486 -1.875 1.00 71.94 210 LEU A C 1
ATOM 1613 O O . LEU A 1 210 ? 18.153 -24.706 -1.765 1.00 71.94 210 LEU A O 1
ATOM 1617 N N . ARG A 1 211 ? 18.012 -22.675 -0.816 1.00 68.00 211 ARG A N 1
ATOM 1618 C CA . ARG A 1 211 ? 18.022 -23.118 0.579 1.00 68.00 211 ARG A CA 1
ATOM 1619 C C . ARG A 1 211 ? 17.109 -22.206 1.389 1.00 68.00 211 ARG A C 1
ATOM 1621 O O . ARG A 1 211 ? 17.594 -21.203 1.920 1.00 68.00 211 ARG A O 1
ATOM 1628 N N . PRO A 1 212 ? 15.818 -22.558 1.511 1.00 64.12 212 PRO A N 1
ATOM 1629 C CA . PRO A 1 212 ? 14.884 -21.820 2.345 1.00 64.12 212 PRO A CA 1
ATOM 1630 C C . PRO A 1 212 ? 15.429 -21.754 3.771 1.00 64.12 212 PRO A C 1
ATOM 1632 O O . PRO A 1 212 ? 15.471 -22.748 4.494 1.00 64.12 212 PRO A O 1
ATOM 1635 N N . SER A 1 213 ? 15.930 -20.586 4.159 1.00 56.53 213 SER A N 1
ATOM 1636 C CA . SER A 1 213 ? 16.480 -20.368 5.489 1.00 56.53 213 SER A CA 1
ATOM 1637 C C . SER A 1 213 ? 15.336 -20.020 6.426 1.00 56.53 213 SER A C 1
ATOM 1639 O O . SER A 1 213 ? 14.807 -18.915 6.360 1.00 56.53 213 SER A O 1
ATOM 1641 N N . THR A 1 214 ? 14.994 -20.925 7.343 1.00 56.22 214 THR A N 1
ATOM 1642 C CA . THR A 1 214 ? 14.007 -20.680 8.414 1.00 56.22 214 THR A CA 1
ATOM 1643 C C . THR A 1 214 ? 14.395 -19.523 9.343 1.00 56.22 214 THR A C 1
ATOM 1645 O O . THR A 1 214 ? 13.552 -19.017 10.075 1.00 56.22 214 THR A O 1
ATOM 1648 N N . ALA A 1 215 ? 15.661 -19.092 9.306 1.00 53.72 215 ALA A N 1
ATOM 1649 C CA . ALA A 1 215 ? 16.217 -18.041 10.153 1.00 53.72 215 ALA A CA 1
ATOM 1650 C C . ALA A 1 215 ? 16.226 -16.635 9.524 1.00 53.72 215 ALA A C 1
ATOM 1652 O O . ALA A 1 215 ? 16.607 -15.683 10.201 1.00 53.72 215 ALA A O 1
ATOM 1653 N N . ALA A 1 216 ? 15.873 -16.479 8.241 1.00 58.69 216 ALA A N 1
ATOM 1654 C CA . ALA A 1 216 ? 15.805 -15.141 7.656 1.00 58.69 216 ALA A CA 1
ATOM 1655 C C . ALA A 1 216 ? 14.547 -14.442 8.198 1.00 58.69 216 ALA A C 1
ATOM 1657 O O . ALA A 1 216 ? 13.447 -14.961 7.990 1.00 58.69 216 ALA A O 1
ATOM 1658 N N . PRO A 1 217 ? 14.656 -13.297 8.896 1.00 59.81 217 PRO A N 1
ATOM 1659 C CA . PRO A 1 217 ? 13.465 -12.557 9.269 1.00 59.81 217 PRO A CA 1
ATOM 1660 C C . PRO A 1 217 ? 12.817 -12.061 7.982 1.00 59.81 217 PRO A C 1
ATOM 1662 O O . PRO A 1 217 ? 13.411 -11.283 7.238 1.00 59.81 217 PRO A O 1
ATOM 1665 N N . SER A 1 218 ? 11.586 -12.497 7.731 1.00 57.00 218 SER A N 1
ATOM 1666 C CA . SER A 1 218 ? 10.798 -12.042 6.583 1.00 57.00 218 SER A CA 1
ATOM 1667 C C . SER A 1 218 ? 10.493 -10.542 6.643 1.00 57.00 218 SER A C 1
ATOM 1669 O O . SER A 1 218 ? 10.011 -9.978 5.671 1.00 57.00 218 SER A O 1
ATOM 1671 N N . GLY A 1 219 ? 10.737 -9.894 7.790 1.00 52.97 219 GLY A N 1
ATOM 1672 C CA . GLY A 1 219 ? 10.217 -8.561 8.089 1.00 52.97 219 GLY A CA 1
ATOM 1673 C C . GLY A 1 219 ? 8.705 -8.569 8.343 1.00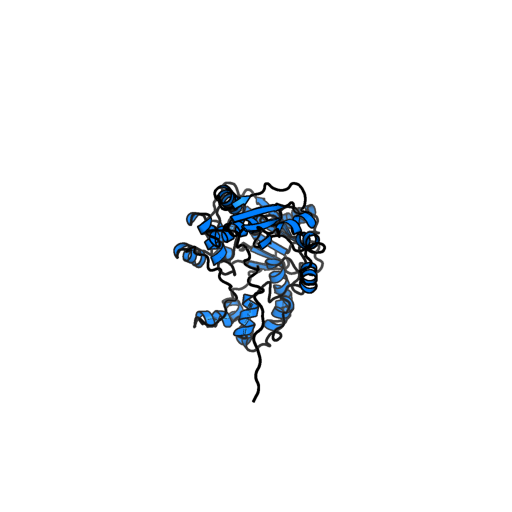 52.97 219 GLY A C 1
ATOM 1674 O O . GLY A 1 219 ? 8.153 -7.544 8.731 1.00 52.97 219 GLY A O 1
ATOM 1675 N N . ASP A 1 220 ? 8.048 -9.725 8.187 1.00 53.44 220 ASP A N 1
ATOM 1676 C CA . ASP A 1 220 ? 6.607 -9.874 8.322 1.00 53.44 220 ASP A CA 1
ATOM 1677 C C . ASP A 1 220 ? 6.228 -10.113 9.783 1.00 53.44 220 ASP A C 1
ATOM 1679 O O . ASP A 1 220 ? 6.479 -11.188 10.335 1.00 53.44 220 ASP A O 1
ATOM 1683 N N . ARG A 1 221 ? 5.598 -9.119 10.420 1.00 52.09 221 ARG A N 1
ATOM 1684 C CA . ARG A 1 221 ? 4.830 -9.358 11.644 1.00 52.09 221 ARG A CA 1
ATOM 1685 C C . ARG A 1 221 ? 3.519 -10.012 11.233 1.00 52.09 221 ARG A C 1
ATOM 1687 O O . ARG A 1 221 ? 2.636 -9.328 10.735 1.00 52.09 221 ARG A O 1
ATOM 1694 N N . LYS A 1 222 ? 3.419 -11.325 11.425 1.00 58.31 222 LYS A N 1
ATOM 1695 C CA . LYS A 1 222 ? 2.165 -12.050 11.218 1.00 58.31 222 LYS A CA 1
ATOM 1696 C C . LYS A 1 222 ? 1.201 -11.702 12.343 1.00 58.31 222 LYS A C 1
ATOM 1698 O O . LYS A 1 222 ? 1.584 -11.775 13.512 1.00 58.31 222 LYS A O 1
ATOM 1703 N N . LEU A 1 223 ? -0.029 -11.347 11.996 1.00 53.66 223 LEU A N 1
ATOM 1704 C CA . LEU A 1 223 ? -1.112 -11.347 12.973 1.00 53.66 223 LEU A CA 1
ATOM 1705 C C . LEU A 1 223 ? -1.544 -12.801 13.210 1.00 53.66 223 LEU A C 1
ATOM 1707 O O . LEU A 1 223 ? -1.893 -13.506 12.262 1.00 53.66 223 LEU A O 1
ATOM 1711 N N . ASP A 1 224 ? -1.519 -13.248 14.467 1.00 57.22 224 ASP A N 1
ATOM 1712 C CA . ASP A 1 224 ? -2.114 -14.528 14.878 1.00 57.22 224 ASP A CA 1
ATOM 1713 C C . ASP A 1 224 ? -3.638 -14.361 14.928 1.00 57.22 224 ASP A C 1
ATOM 1715 O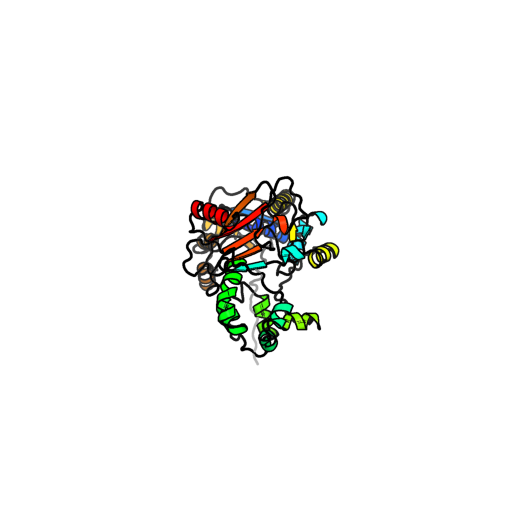 O . ASP A 1 224 ? -4.252 -14.207 15.983 1.00 57.22 224 ASP A O 1
ATOM 1719 N N . LEU A 1 225 ? -4.252 -14.310 13.746 1.00 56.31 225 LEU A N 1
ATOM 1720 C CA . LEU A 1 225 ? -5.700 -14.366 13.608 1.00 56.31 225 LEU A CA 1
ATOM 1721 C C . LEU A 1 225 ? -6.130 -15.835 13.510 1.00 56.31 225 LEU A C 1
ATOM 1723 O O . LEU A 1 225 ? -5.527 -16.584 12.734 1.00 56.31 225 LEU A O 1
ATOM 1727 N N . PRO A 1 226 ? -7.190 -16.256 14.223 1.00 59.16 226 PRO A N 1
ATOM 1728 C CA . PRO A 1 226 ? -7.704 -17.626 14.193 1.00 59.16 226 PRO A CA 1
ATOM 1729 C C . PRO A 1 226 ? -8.487 -17.931 12.898 1.00 59.16 226 PRO A C 1
ATOM 1731 O O . PRO A 1 226 ? -9.489 -18.639 12.921 1.00 59.16 226 PRO A O 1
ATOM 1734 N N . VAL A 1 227 ? -8.053 -17.381 11.761 1.00 57.28 227 VAL A N 1
ATOM 1735 C CA . VAL A 1 227 ? -8.702 -17.529 10.456 1.00 57.28 227 VAL A CA 1
ATOM 1736 C C . VAL A 1 227 ? -7.804 -18.364 9.551 1.00 57.28 227 VAL A C 1
ATOM 1738 O O . VAL A 1 227 ? -6.725 -17.920 9.140 1.00 57.28 227 VAL A O 1
ATOM 1741 N N . ASP A 1 228 ? -8.261 -19.575 9.229 1.00 65.19 228 ASP A N 1
ATOM 1742 C CA . ASP A 1 228 ? -7.575 -20.460 8.292 1.00 65.19 228 ASP A CA 1
ATOM 1743 C C . ASP A 1 228 ? -7.823 -20.005 6.847 1.00 65.19 228 ASP A C 1
ATOM 1745 O O . ASP A 1 228 ? -8.893 -20.192 6.258 1.00 65.19 228 ASP A O 1
ATOM 1749 N N . VAL A 1 229 ? -6.801 -19.387 6.255 1.00 60.47 229 VAL A N 1
ATOM 1750 C CA . VAL A 1 229 ? -6.773 -19.106 4.821 1.00 60.47 229 VAL A CA 1
ATOM 1751 C C . VAL A 1 229 ? -6.420 -20.408 4.114 1.00 60.47 229 VAL A C 1
ATOM 1753 O O . VAL A 1 229 ? -5.248 -20.649 3.817 1.00 60.47 229 VAL A O 1
ATOM 1756 N N . GLY A 1 230 ? -7.433 -21.240 3.862 1.00 62.53 230 GLY A N 1
ATOM 1757 C CA . GLY A 1 230 ? -7.262 -22.567 3.271 1.00 62.53 230 GLY A CA 1
ATOM 1758 C C . GLY A 1 230 ? -6.328 -22.597 2.050 1.00 62.53 230 GLY A C 1
ATOM 1759 O O . GLY A 1 230 ? -6.228 -21.636 1.278 1.00 62.53 230 GLY A O 1
ATOM 1760 N N . GLU A 1 231 ? -5.646 -23.732 1.854 1.00 61.72 231 GLU A N 1
ATOM 1761 C CA . GLU A 1 231 ? -4.551 -23.882 0.880 1.00 61.72 231 GLU A CA 1
ATOM 1762 C C . GLU A 1 231 ? -4.918 -23.479 -0.556 1.00 61.72 231 GLU A C 1
ATOM 1764 O O . GLU A 1 231 ? -4.055 -23.031 -1.312 1.00 61.72 231 GLU A O 1
ATOM 1769 N N . PHE A 1 232 ? -6.186 -23.623 -0.949 1.00 57.09 232 PHE A N 1
ATOM 1770 C CA . PHE A 1 232 ? -6.650 -23.310 -2.299 1.00 57.09 232 PHE A CA 1
ATOM 1771 C C . PHE A 1 232 ? -6.490 -21.825 -2.652 1.00 57.09 232 PHE A C 1
ATOM 1773 O O . PHE A 1 232 ? -5.962 -21.518 -3.719 1.00 57.09 232 PHE A O 1
ATOM 1780 N N . LEU A 1 233 ? -6.850 -20.902 -1.752 1.00 61.91 233 LEU A N 1
ATOM 1781 C CA . LEU A 1 233 ? -6.676 -19.464 -1.989 1.00 61.91 233 LEU A CA 1
ATOM 1782 C C . LEU A 1 233 ? -5.209 -19.072 -2.066 1.00 61.91 233 LEU A C 1
ATOM 1784 O O . LEU A 1 233 ? -4.803 -18.304 -2.941 1.00 61.91 233 LEU A O 1
ATOM 1788 N N . GLN A 1 234 ? -4.400 -19.637 -1.170 1.00 63.69 234 GLN A N 1
ATOM 1789 C CA . GLN A 1 234 ? -2.965 -19.396 -1.175 1.00 63.69 234 GLN A CA 1
ATOM 1790 C C . GLN A 1 234 ? -2.335 -19.890 -2.479 1.00 63.69 234 GLN A C 1
ATOM 1792 O O . GLN A 1 234 ? -1.525 -19.178 -3.073 1.00 63.69 234 GLN A O 1
ATOM 1797 N N . ARG A 1 235 ? -2.738 -21.077 -2.956 1.00 60.72 235 ARG A N 1
ATOM 1798 C CA . ARG A 1 235 ? -2.277 -21.643 -4.228 1.00 60.72 235 ARG A CA 1
ATOM 1799 C C . ARG A 1 235 ? -2.775 -20.825 -5.412 1.00 60.72 235 ARG A C 1
ATOM 1801 O O . ARG A 1 235 ? -1.939 -20.430 -6.205 1.00 60.72 235 ARG A O 1
ATOM 1808 N N . SER A 1 236 ? -4.064 -20.496 -5.499 1.00 58.59 236 SER A N 1
ATOM 1809 C CA . SER A 1 236 ? -4.651 -19.737 -6.617 1.00 58.59 236 SER A CA 1
ATOM 1810 C C . SER A 1 236 ? -3.951 -18.389 -6.831 1.00 58.59 236 SER A C 1
ATOM 1812 O O . SER A 1 236 ? -3.584 -18.042 -7.953 1.00 58.59 236 SER A O 1
ATOM 1814 N N . ILE A 1 237 ? -3.640 -17.671 -5.749 1.00 61.38 237 ILE A N 1
ATOM 1815 C CA . ILE A 1 237 ? -2.896 -16.403 -5.806 1.00 61.38 237 ILE A CA 1
ATOM 1816 C C . ILE A 1 237 ? -1.408 -16.626 -6.102 1.00 61.38 237 ILE A C 1
ATOM 1818 O O . ILE A 1 237 ? -0.796 -15.840 -6.828 1.00 61.38 237 ILE A O 1
ATOM 1822 N N . ALA A 1 238 ? -0.812 -17.695 -5.566 1.00 60.06 238 ALA A N 1
ATOM 1823 C CA . ALA A 1 238 ? 0.578 -18.045 -5.845 1.00 60.06 238 ALA A CA 1
ATOM 1824 C C . ALA A 1 238 ? 0.798 -18.522 -7.293 1.00 60.06 238 ALA A C 1
ATOM 1826 O O . ALA A 1 238 ? 1.876 -18.294 -7.843 1.00 60.06 238 ALA A O 1
ATOM 1827 N N . THR A 1 239 ? -0.200 -19.164 -7.908 1.00 55.28 239 THR A N 1
ATOM 1828 C CA . THR A 1 239 ? -0.126 -19.735 -9.258 1.00 55.28 239 THR A CA 1
ATOM 1829 C C . THR A 1 239 ? -0.712 -18.825 -10.328 1.00 55.28 239 THR A C 1
ATOM 1831 O O . THR A 1 239 ? -0.288 -18.916 -11.472 1.00 55.28 239 THR A O 1
ATOM 1834 N N . GLY A 1 240 ? -1.680 -17.967 -9.993 1.00 53.22 240 GLY A N 1
ATOM 1835 C CA . GLY A 1 240 ? -2.499 -17.245 -10.967 1.00 53.22 240 GLY A CA 1
ATOM 1836 C C . GLY A 1 240 ? -1.931 -15.916 -11.473 1.00 53.22 240 GLY A C 1
ATOM 1837 O O . GLY A 1 240 ? -2.368 -15.457 -12.524 1.00 53.22 240 GLY A O 1
ATOM 1838 N N . GLY A 1 241 ? -0.964 -15.296 -10.784 1.00 60.25 241 GLY A N 1
ATOM 1839 C CA . GLY A 1 241 ? -0.483 -13.959 -11.151 1.00 60.25 241 GLY A CA 1
ATOM 1840 C C . GLY A 1 241 ? 0.482 -13.321 -10.156 1.00 60.25 241 GLY A C 1
ATOM 1841 O O . GLY A 1 241 ? 0.622 -13.777 -9.024 1.00 60.25 241 GLY A O 1
ATOM 1842 N N . ARG A 1 242 ? 1.142 -12.220 -10.553 1.00 71.00 242 ARG A N 1
ATOM 1843 C CA . ARG A 1 242 ? 1.907 -11.373 -9.606 1.00 71.00 242 ARG A CA 1
ATOM 1844 C C . ARG A 1 242 ? 1.016 -10.420 -8.810 1.00 71.00 242 ARG A C 1
ATOM 1846 O O . ARG A 1 242 ? 1.481 -9.854 -7.823 1.00 71.00 242 ARG A O 1
ATOM 1853 N N . VAL A 1 243 ? -0.226 -10.244 -9.253 1.00 79.06 243 VAL A N 1
ATOM 1854 C CA . VAL A 1 243 ? -1.249 -9.413 -8.621 1.00 79.06 243 VAL A CA 1
ATOM 1855 C C . VAL A 1 243 ? -2.586 -10.149 -8.603 1.00 79.06 243 VAL A C 1
ATOM 1857 O O . VAL A 1 243 ? -2.783 -11.087 -9.375 1.00 79.06 243 VAL A O 1
ATOM 1860 N N . TRP A 1 244 ? -3.500 -9.710 -7.751 1.00 81.12 244 TRP A N 1
ATOM 1861 C CA . TRP A 1 244 ? -4.863 -10.216 -7.632 1.00 81.12 244 TRP A CA 1
ATOM 1862 C C . TRP A 1 244 ? -5.815 -9.082 -7.234 1.00 81.12 244 TRP A C 1
ATOM 1864 O O . TRP A 1 244 ? -5.385 -8.053 -6.713 1.00 81.12 244 TRP A O 1
ATOM 1874 N N . THR A 1 245 ? -7.105 -9.257 -7.487 1.00 83.31 245 THR A N 1
ATOM 1875 C CA . THR A 1 245 ? -8.169 -8.332 -7.076 1.00 83.31 245 THR A CA 1
ATOM 1876 C C . THR A 1 245 ? -9.385 -9.110 -6.570 1.00 83.31 245 THR A C 1
ATOM 1878 O O . THR A 1 245 ? -9.375 -10.340 -6.561 1.00 83.31 245 THR A O 1
ATOM 1881 N N . VAL A 1 246 ? -10.416 -8.398 -6.123 1.00 83.31 246 VAL A N 1
ATOM 1882 C CA . VAL A 1 246 ? -11.724 -8.961 -5.772 1.00 83.31 246 VAL A CA 1
ATOM 1883 C C . VAL A 1 246 ? -12.732 -8.554 -6.847 1.00 83.31 246 VAL A C 1
ATOM 1885 O O . VAL A 1 246 ? -12.668 -7.438 -7.365 1.00 83.31 246 VAL A O 1
ATOM 1888 N N . ALA A 1 247 ? -13.669 -9.433 -7.195 1.00 82.50 247 ALA A N 1
ATOM 1889 C CA . ALA A 1 247 ? -14.769 -9.131 -8.101 1.00 82.50 247 ALA A CA 1
ATOM 1890 C C . ALA A 1 247 ? -15.543 -7.893 -7.608 1.00 82.50 247 ALA A C 1
ATOM 1892 O O . ALA A 1 247 ? -16.009 -7.843 -6.472 1.00 82.50 247 ALA A O 1
ATOM 1893 N N . GLY A 1 248 ? -15.668 -6.865 -8.451 1.00 79.19 248 GLY A N 1
ATOM 1894 C CA . GLY A 1 248 ? -16.272 -5.584 -8.052 1.00 79.19 248 GLY A CA 1
ATOM 1895 C C . GLY A 1 248 ? -15.351 -4.654 -7.243 1.00 79.19 248 GLY A C 1
ATOM 1896 O O . GLY A 1 248 ? -15.799 -3.599 -6.790 1.00 79.19 248 GLY A O 1
ATOM 1897 N N . GLY A 1 249 ? -14.073 -5.012 -7.088 1.00 79.50 249 GLY A N 1
ATOM 1898 C CA . GLY A 1 249 ? -13.013 -4.170 -6.538 1.00 79.50 249 GLY A CA 1
ATOM 1899 C C . GLY A 1 249 ? -13.233 -3.739 -5.086 1.00 79.50 249 GLY A C 1
ATOM 1900 O O . GLY A 1 249 ? -13.929 -4.384 -4.301 1.00 79.50 249 GLY A O 1
ATOM 1901 N N . ASN A 1 250 ? -12.637 -2.603 -4.721 1.00 79.81 250 ASN A N 1
ATOM 1902 C CA . ASN A 1 250 ? -12.721 -2.053 -3.366 1.00 79.81 250 ASN A CA 1
ATOM 1903 C C . ASN A 1 250 ? -14.140 -1.627 -2.974 1.00 79.81 250 ASN A C 1
ATOM 1905 O O . ASN A 1 250 ? -14.481 -1.708 -1.801 1.00 79.81 250 ASN A O 1
ATOM 1909 N N . SER A 1 251 ? -14.992 -1.251 -3.932 1.00 82.69 251 SER A N 1
ATOM 1910 C CA . SER A 1 251 ? -16.394 -0.930 -3.647 1.00 82.69 251 SER A CA 1
ATOM 1911 C C . SER A 1 251 ? -17.185 -2.156 -3.191 1.00 82.69 251 SER A C 1
ATOM 1913 O O . SER A 1 251 ? -18.092 -2.030 -2.370 1.00 82.69 251 SER A O 1
ATOM 1915 N N . ARG A 1 252 ? -16.855 -3.357 -3.692 1.00 85.31 252 ARG A N 1
ATOM 1916 C CA . ARG A 1 252 ? -17.432 -4.598 -3.160 1.00 85.31 252 ARG A CA 1
ATOM 1917 C C . ARG A 1 252 ? -16.929 -4.866 -1.745 1.00 85.31 252 ARG A C 1
ATOM 1919 O O . ARG A 1 252 ? -17.748 -5.091 -0.861 1.00 85.31 252 ARG A O 1
ATOM 1926 N N . LEU A 1 253 ? -15.618 -4.761 -1.533 1.00 85.81 253 LEU A N 1
ATOM 1927 C CA . LEU A 1 253 ? -15.009 -4.952 -0.216 1.00 85.81 253 LEU A CA 1
ATOM 1928 C C . LEU A 1 253 ? -15.596 -3.999 0.834 1.00 85.81 253 LEU A C 1
ATOM 1930 O O . LEU A 1 253 ? -15.873 -4.406 1.955 1.00 85.81 253 LEU A O 1
ATOM 1934 N N . GLU A 1 254 ? -15.832 -2.744 0.461 1.00 88.69 254 GLU A N 1
ATOM 1935 C CA . GLU A 1 254 ? -16.476 -1.758 1.322 1.00 88.69 254 GLU A CA 1
ATOM 1936 C C . GLU A 1 254 ? -17.914 -2.157 1.680 1.00 88.69 254 GLU A C 1
ATOM 1938 O O . GLU A 1 254 ? -18.323 -2.040 2.834 1.00 88.69 254 GLU A O 1
ATOM 1943 N N . LYS A 1 255 ? -18.691 -2.648 0.708 1.00 90.69 255 LYS A N 1
ATOM 1944 C CA . LYS A 1 255 ? -20.054 -3.147 0.949 1.00 90.69 255 LYS A CA 1
ATOM 1945 C C . LYS A 1 255 ? -20.056 -4.363 1.870 1.00 90.69 255 LYS A C 1
ATOM 1947 O O . LYS A 1 255 ? -20.888 -4.420 2.771 1.00 90.69 255 LYS A O 1
ATOM 1952 N N . ASP A 1 256 ? -19.140 -5.305 1.662 1.00 92.69 256 ASP A N 1
ATOM 1953 C CA . ASP A 1 256 ? -19.033 -6.505 2.496 1.00 92.69 256 ASP A CA 1
ATOM 1954 C C . ASP A 1 256 ? -18.595 -6.150 3.925 1.00 92.69 256 ASP A C 1
ATOM 1956 O O . ASP A 1 256 ? -19.186 -6.644 4.880 1.00 92.69 256 ASP A O 1
ATOM 1960 N N . LEU A 1 257 ? -17.650 -5.217 4.091 1.00 93.25 257 LEU A N 1
ATOM 1961 C CA . LEU A 1 257 ? -17.258 -4.682 5.400 1.00 93.25 257 LEU A CA 1
ATOM 1962 C C . LEU A 1 257 ? -18.409 -3.970 6.114 1.00 93.25 257 LEU A C 1
ATOM 1964 O O . LEU A 1 257 ? -18.631 -4.209 7.298 1.00 93.25 257 LEU A O 1
ATOM 1968 N N . ASN A 1 258 ? -19.158 -3.119 5.408 1.00 92.94 258 ASN A N 1
ATOM 1969 C CA . ASN A 1 258 ? -20.333 -2.466 5.985 1.00 92.94 258 ASN A CA 1
ATOM 1970 C C . ASN A 1 258 ? -21.373 -3.502 6.427 1.00 92.94 258 ASN A C 1
ATOM 1972 O O . ASN A 1 258 ? -21.859 -3.420 7.551 1.00 92.94 258 ASN A O 1
ATOM 1976 N N . ARG A 1 259 ? -21.659 -4.510 5.591 1.00 94.56 259 ARG A N 1
ATOM 1977 C CA . ARG A 1 259 ? -22.582 -5.598 5.940 1.00 94.56 259 ARG A CA 1
ATOM 1978 C C . ARG A 1 259 ? -22.106 -6.369 7.170 1.00 94.56 259 ARG A C 1
ATOM 1980 O O . ARG A 1 259 ? -22.921 -6.675 8.033 1.00 94.56 259 ARG A O 1
ATOM 1987 N N . PHE A 1 260 ? -20.812 -6.680 7.250 1.00 94.44 260 PHE A N 1
ATOM 1988 C CA . PHE A 1 260 ? -20.230 -7.352 8.409 1.00 94.44 260 PHE A CA 1
ATOM 1989 C C . PHE A 1 260 ? -20.420 -6.516 9.678 1.00 94.44 260 PHE A C 1
ATOM 1991 O O . PHE A 1 260 ? -20.897 -7.031 10.682 1.00 94.44 260 PHE A O 1
ATOM 1998 N N . ILE A 1 261 ? -20.112 -5.219 9.620 1.00 93.56 261 ILE A N 1
ATOM 1999 C CA . ILE A 1 261 ? -20.259 -4.300 10.756 1.00 93.56 261 ILE A CA 1
ATOM 2000 C C . ILE A 1 261 ? -21.719 -4.175 11.198 1.00 93.56 261 ILE A C 1
ATOM 2002 O O . ILE A 1 261 ? -21.997 -4.236 12.389 1.00 93.56 261 ILE A O 1
ATOM 2006 N N . GLU A 1 262 ? -22.654 -4.025 10.261 1.00 92.56 262 GLU A N 1
ATOM 2007 C CA . GLU A 1 262 ? -24.089 -3.908 10.559 1.00 92.56 262 GLU A CA 1
ATOM 2008 C C . GLU A 1 262 ? -24.693 -5.216 11.088 1.00 92.56 262 GLU A C 1
ATOM 2010 O O . GLU A 1 262 ? -25.617 -5.188 11.900 1.00 92.56 262 GLU A O 1
ATOM 2015 N N . GLY A 1 263 ? -24.179 -6.361 10.632 1.00 92.75 263 GLY A N 1
ATOM 2016 C CA . GLY A 1 263 ? -24.631 -7.685 11.051 1.00 92.75 263 GLY A CA 1
ATOM 2017 C C . GLY A 1 263 ? -23.998 -8.195 12.347 1.00 92.75 263 GLY A C 1
ATOM 2018 O O . GLY A 1 263 ? -24.484 -9.184 12.897 1.00 92.75 263 GLY A O 1
ATOM 2019 N N . ASN A 1 264 ? -22.929 -7.560 12.842 1.00 91.88 264 ASN A N 1
ATOM 2020 C CA . ASN A 1 264 ? -22.180 -8.039 14.000 1.00 91.88 264 ASN A CA 1
ATOM 2021 C C . ASN A 1 264 ? -22.553 -7.260 15.279 1.00 91.88 264 ASN A C 1
ATOM 2023 O O . ASN A 1 264 ? -22.194 -6.091 15.413 1.00 91.88 264 ASN A O 1
ATOM 2027 N N . PRO A 1 265 ? -23.216 -7.894 16.266 1.00 90.75 265 PRO A N 1
ATOM 2028 C CA . PRO A 1 265 ? -23.693 -7.212 17.472 1.00 90.75 265 PRO A CA 1
ATOM 2029 C C . PRO A 1 265 ? -22.569 -6.743 18.407 1.00 90.75 265 PRO A C 1
ATOM 2031 O O . PRO A 1 265 ? -22.808 -5.912 19.284 1.00 90.75 265 PRO A O 1
ATOM 2034 N N . SER A 1 266 ? -21.351 -7.264 18.243 1.00 90.62 266 SER A N 1
ATOM 2035 C CA . SER A 1 266 ? -20.180 -6.830 19.009 1.00 90.62 266 SER A CA 1
ATOM 2036 C C . SER A 1 266 ? -19.621 -5.495 18.514 1.00 90.62 266 SER A C 1
ATOM 2038 O O . SER A 1 266 ? -18.775 -4.911 19.195 1.00 90.62 266 SER A O 1
ATOM 2040 N N . ILE A 1 267 ? -20.094 -5.007 17.360 1.00 92.19 267 ILE A N 1
ATOM 2041 C CA . ILE A 1 267 ? -19.697 -3.729 16.780 1.00 92.19 267 ILE A CA 1
ATOM 2042 C C . ILE A 1 267 ? -20.849 -2.732 16.896 1.00 92.19 267 ILE A C 1
ATOM 2044 O O . ILE A 1 267 ? -21.893 -2.880 16.268 1.00 92.19 267 ILE A O 1
ATOM 2048 N N . SER A 1 268 ? -20.654 -1.664 17.666 1.00 91.38 268 SER A N 1
ATOM 2049 C CA . SER A 1 268 ? -21.573 -0.526 17.672 1.00 91.38 268 SER A CA 1
ATOM 2050 C C . SER A 1 268 ? -21.040 0.565 16.751 1.00 91.38 268 SER A C 1
ATOM 2052 O O . SER A 1 268 ? -19.994 1.156 17.023 1.00 91.38 268 SER A O 1
ATOM 2054 N N . ARG A 1 269 ? -21.759 0.864 15.667 1.00 88.25 269 ARG A N 1
ATOM 2055 C CA . ARG A 1 269 ? -21.435 1.994 14.792 1.00 88.25 269 ARG A CA 1
ATOM 2056 C C . ARG A 1 269 ? -22.173 3.237 15.271 1.00 88.25 269 ARG A C 1
ATOM 2058 O O . ARG A 1 269 ? -23.401 3.286 15.203 1.00 88.25 269 ARG A O 1
ATOM 2065 N N . GLN A 1 270 ? -21.439 4.253 15.714 1.00 81.31 270 GLN A N 1
ATOM 2066 C CA . GLN A 1 270 ? -22.035 5.576 15.865 1.00 81.31 270 GLN A CA 1
ATOM 2067 C C . GLN A 1 270 ? -22.194 6.180 14.466 1.00 81.31 270 GLN A C 1
ATOM 2069 O O . GLN A 1 270 ? -21.238 6.216 13.689 1.00 81.31 270 GLN A O 1
ATOM 2074 N N . GLY A 1 271 ? -23.425 6.574 14.117 1.00 65.50 271 GLY A N 1
ATOM 2075 C CA . GLY A 1 271 ? -23.737 7.160 12.812 1.00 65.50 271 GLY A CA 1
ATOM 2076 C C . GLY A 1 271 ? -22.786 8.312 12.485 1.00 65.50 271 GLY A C 1
ATOM 2077 O O . GLY A 1 271 ? -22.398 9.052 13.388 1.00 65.50 271 GLY A O 1
ATOM 2078 N N . GLY A 1 272 ? -22.391 8.423 11.211 1.00 65.25 272 GLY A N 1
ATOM 2079 C CA . GLY A 1 272 ? -21.352 9.353 10.764 1.00 65.25 272 GLY A CA 1
ATOM 2080 C C . GLY A 1 272 ? -21.588 10.752 11.317 1.00 65.25 272 GLY A C 1
ATOM 2081 O O . GLY A 1 272 ? -22.606 11.381 11.008 1.00 65.25 272 GLY A O 1
ATOM 2082 N N . GLN A 1 273 ? -20.674 11.216 12.170 1.00 66.00 273 GLN A N 1
ATOM 2083 C CA . GLN A 1 273 ? -20.791 12.555 12.722 1.00 66.00 273 GLN A CA 1
ATOM 2084 C C . GLN A 1 273 ? -20.729 13.542 11.559 1.00 66.00 273 GLN A C 1
ATOM 2086 O O . GLN A 1 273 ? -19.846 13.461 10.711 1.00 66.00 273 GLN A O 1
ATOM 2091 N N . GLN A 1 274 ? -21.682 14.471 11.488 1.00 69.19 274 GLN A N 1
ATOM 2092 C CA . GLN A 1 274 ? -21.671 15.495 10.437 1.00 69.19 274 GLN A CA 1
ATOM 2093 C C . GLN A 1 274 ? -20.624 16.583 10.701 1.00 69.19 274 GLN A C 1
ATOM 2095 O O . GLN A 1 274 ? -20.332 17.382 9.815 1.00 69.19 274 GLN A O 1
ATOM 2100 N N . GLN A 1 275 ? -20.064 16.621 11.912 1.00 77.06 275 GLN A N 1
ATOM 2101 C CA . GLN A 1 275 ? -19.083 17.612 12.326 1.00 77.06 275 GLN A CA 1
ATOM 2102 C C . GLN A 1 275 ? -17.718 16.957 12.569 1.00 77.06 275 GLN A C 1
ATOM 2104 O O . GLN A 1 275 ? -17.666 15.822 13.048 1.00 77.06 275 GLN A O 1
ATOM 2109 N N . PRO A 1 276 ? -16.613 17.648 12.228 1.00 80.81 276 PRO A N 1
ATOM 2110 C CA . PRO A 1 276 ? -15.276 17.231 12.624 1.00 80.81 276 PRO A CA 1
ATOM 2111 C C . PRO A 1 276 ? -15.189 17.066 14.141 1.00 80.81 276 PRO A C 1
ATOM 2113 O O . PRO A 1 276 ? -15.753 17.865 14.888 1.00 80.81 276 PRO A O 1
ATOM 2116 N N . LEU A 1 277 ? -14.451 16.051 14.583 1.00 86.62 277 LEU A N 1
ATOM 2117 C CA . LEU A 1 277 ? -14.250 15.799 16.003 1.00 86.62 277 LEU A CA 1
ATOM 2118 C C . LEU A 1 277 ? -13.455 16.959 16.631 1.00 86.62 277 LEU A C 1
ATOM 2120 O O . LEU A 1 277 ? -12.438 17.377 16.073 1.00 86.62 277 LEU A O 1
ATOM 2124 N N . SER A 1 278 ? -13.881 17.481 17.783 1.00 88.50 278 SER A N 1
ATOM 2125 C CA . SER A 1 278 ? -13.063 18.449 18.523 1.00 88.50 278 SER A CA 1
ATOM 2126 C C . SER A 1 278 ? -11.974 17.739 19.350 1.00 88.50 278 SER A C 1
ATOM 2128 O O . SER A 1 278 ? -12.119 16.557 19.677 1.00 88.50 278 SER A O 1
ATOM 2130 N N . PRO A 1 279 ? -10.893 18.431 19.758 1.00 88.25 279 PRO A N 1
ATOM 2131 C CA . PRO A 1 279 ? -9.874 17.840 20.631 1.00 88.25 279 PRO A CA 1
ATOM 2132 C C . PRO A 1 279 ? -10.438 17.357 21.982 1.00 88.25 279 PRO A C 1
ATOM 2134 O O . PRO A 1 279 ? -10.029 16.317 22.500 1.00 88.25 279 PRO A O 1
ATOM 2137 N N . SER A 1 280 ? -11.434 18.062 22.533 1.00 87.56 280 SER A N 1
ATOM 2138 C CA . SER A 1 280 ? -12.157 17.637 23.740 1.00 87.56 280 SER A CA 1
ATOM 2139 C C . SER A 1 280 ? -12.991 16.377 23.515 1.00 87.56 280 SER A C 1
ATOM 2141 O O . SER A 1 280 ? -12.979 15.485 24.365 1.00 87.56 280 SER A O 1
ATOM 2143 N N . ASP A 1 281 ? -13.665 16.267 22.367 1.00 89.19 281 ASP A N 1
ATOM 2144 C CA . ASP A 1 281 ? -14.429 15.065 22.023 1.00 89.19 281 ASP A CA 1
ATOM 2145 C C . ASP A 1 281 ? -13.485 13.873 21.849 1.00 89.19 281 ASP A C 1
ATOM 2147 O O . ASP A 1 281 ? -13.755 12.799 22.382 1.00 89.19 281 ASP A O 1
ATOM 2151 N N . PHE A 1 282 ? -12.330 14.070 21.199 1.00 88.88 282 PHE A N 1
ATOM 2152 C CA . PHE A 1 282 ? -11.306 13.031 21.057 1.00 88.88 282 PHE A CA 1
ATOM 2153 C C . PHE A 1 282 ? -10.792 12.547 22.414 1.00 88.88 282 PHE A C 1
ATOM 2155 O O . PHE A 1 282 ? -10.724 11.344 22.660 1.00 88.88 282 PHE A O 1
ATOM 2162 N N . ALA A 1 283 ? -10.477 13.473 23.325 1.00 87.06 283 ALA A N 1
ATOM 2163 C CA . ALA A 1 283 ? -10.037 13.137 24.677 1.00 87.06 283 ALA A CA 1
ATOM 2164 C C . ALA A 1 283 ? -11.100 12.347 25.458 1.00 87.06 283 ALA A C 1
ATOM 2166 O O . ALA A 1 283 ? -10.761 11.428 26.205 1.00 87.06 283 ALA A O 1
ATOM 2167 N N . SER A 1 284 ? -12.387 12.646 25.251 1.00 87.88 284 SER A N 1
ATOM 2168 C CA . SER A 1 284 ? -13.487 11.929 25.909 1.00 87.88 284 SER A CA 1
ATOM 2169 C C . SER A 1 284 ? -13.559 10.441 25.524 1.00 87.88 284 SER A C 1
ATOM 2171 O O . SER A 1 284 ? -14.015 9.613 26.317 1.00 87.88 284 SER A O 1
ATOM 217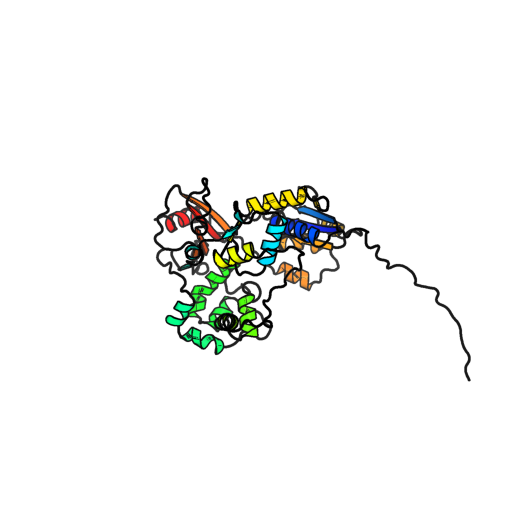3 N N . LEU A 1 285 ? -13.016 10.062 24.358 1.00 88.56 285 LEU A N 1
ATOM 2174 C CA . LEU A 1 285 ? -12.951 8.666 23.909 1.00 88.56 285 LEU A CA 1
ATOM 2175 C C . LEU A 1 285 ? -12.023 7.800 24.776 1.00 88.56 285 LEU A C 1
ATOM 2177 O O . LEU A 1 285 ? -12.161 6.574 24.773 1.00 88.56 285 LEU A O 1
ATOM 2181 N N . PHE A 1 286 ? -11.130 8.413 25.556 1.00 86.06 286 PHE A N 1
ATOM 2182 C CA . PHE A 1 286 ? -10.273 7.745 26.543 1.00 86.06 286 PHE A CA 1
ATOM 2183 C C . PHE A 1 286 ? -10.941 7.607 27.922 1.00 86.06 286 PHE A C 1
ATOM 2185 O O . PHE A 1 286 ? -10.263 7.357 28.916 1.00 86.06 286 PHE A O 1
ATOM 2192 N N . GLY A 1 287 ? -12.265 7.787 28.002 1.00 82.69 287 GLY A N 1
ATOM 2193 C CA . GLY A 1 287 ? -13.031 7.612 29.236 1.00 82.69 287 GLY A CA 1
ATOM 2194 C C . GLY A 1 287 ? -12.850 6.228 29.889 1.00 82.69 287 GLY A C 1
ATOM 2195 O O . GLY A 1 287 ? -12.373 5.293 29.246 1.00 82.69 287 GLY A O 1
ATOM 2196 N N . PRO A 1 288 ? -13.288 6.063 31.151 1.00 81.69 288 PRO A N 1
ATOM 2197 C CA . PRO A 1 288 ? -12.940 4.923 32.013 1.00 81.69 288 PRO A CA 1
ATOM 2198 C C . PRO A 1 288 ? -13.403 3.551 31.499 1.00 81.69 288 PRO A C 1
ATOM 2200 O O . PRO A 1 288 ? -12.911 2.525 31.957 1.00 81.69 288 PRO A O 1
ATOM 2203 N N . GLU A 1 289 ? -14.353 3.522 30.564 1.00 82.94 289 GLU A N 1
ATOM 2204 C CA . GLU A 1 289 ? -14.844 2.290 29.943 1.00 82.94 289 GLU A CA 1
ATOM 2205 C C . GLU A 1 289 ? -13.969 1.814 28.773 1.00 82.94 289 GLU A C 1
ATOM 2207 O O . GLU A 1 289 ? -14.027 0.642 28.408 1.00 82.94 289 GLU A O 1
ATOM 2212 N N . SER A 1 290 ? -13.169 2.708 28.182 1.00 84.56 290 SER A N 1
ATOM 2213 C CA . SER A 1 290 ? -12.306 2.417 27.035 1.00 84.56 290 SER A CA 1
ATOM 2214 C C . SER A 1 290 ? -11.005 1.776 27.481 1.00 84.56 290 SER A C 1
ATOM 2216 O O . SER A 1 290 ? -10.295 2.316 28.328 1.00 84.56 290 SER A O 1
ATOM 2218 N N . GLN A 1 291 ? -10.639 0.662 26.858 1.00 86.12 291 GLN A N 1
ATOM 2219 C CA . GLN A 1 291 ? -9.306 0.084 27.016 1.00 86.12 291 GLN A CA 1
ATOM 2220 C C . GLN A 1 291 ? -8.301 0.631 26.003 1.00 86.12 291 GLN A C 1
ATOM 2222 O O . GLN A 1 291 ? -7.094 0.511 26.205 1.00 86.12 291 GLN A O 1
ATOM 2227 N N . GLY A 1 292 ? -8.782 1.232 24.915 1.00 88.81 292 GLY A N 1
ATOM 2228 C CA . GLY A 1 292 ? -7.923 1.770 23.875 1.00 88.81 292 GLY A CA 1
ATOM 2229 C C . GLY A 1 292 ? -8.698 2.477 22.775 1.00 88.81 292 GLY A C 1
ATOM 2230 O O . GLY A 1 292 ? -9.862 2.177 22.503 1.00 88.81 292 GLY A O 1
ATOM 2231 N N . VAL A 1 293 ? -8.008 3.410 22.126 1.00 90.75 293 VAL A N 1
ATOM 2232 C CA . VAL A 1 293 ? -8.489 4.119 20.942 1.00 90.75 293 VAL A CA 1
ATOM 2233 C C . VAL A 1 293 ? -7.551 3.794 19.786 1.00 90.75 293 VAL A C 1
ATOM 2235 O O . VAL A 1 293 ? -6.342 3.997 19.878 1.00 90.75 293 VAL A O 1
ATOM 2238 N N . VAL A 1 294 ? -8.117 3.290 18.696 1.00 93.62 294 VAL A N 1
ATOM 2239 C CA . VAL A 1 294 ? -7.435 3.052 17.426 1.00 93.62 294 VAL A CA 1
ATOM 2240 C C . VAL A 1 294 ? -7.844 4.169 16.476 1.00 93.62 294 VAL A C 1
ATOM 2242 O O . VAL A 1 294 ? -8.952 4.171 15.942 1.00 93.62 294 VAL A O 1
ATOM 2245 N N . ALA A 1 295 ? -6.958 5.146 16.296 1.00 92.00 295 ALA A N 1
ATOM 2246 C CA . ALA A 1 295 ? -7.156 6.230 15.344 1.00 92.00 295 ALA A CA 1
ATOM 2247 C C . ALA A 1 295 ? -6.676 5.794 13.953 1.00 92.00 295 ALA A C 1
ATOM 2249 O O . ALA A 1 295 ? -5.505 5.470 13.767 1.00 92.00 295 ALA A O 1
ATOM 2250 N N . VAL A 1 296 ? -7.589 5.784 12.985 1.00 92.94 296 VAL A N 1
ATOM 2251 C CA . VAL A 1 296 ? -7.349 5.396 11.593 1.00 92.94 296 VAL A CA 1
ATOM 2252 C C . VAL A 1 296 ? -7.647 6.597 10.705 1.00 92.94 296 VAL A C 1
ATOM 2254 O O . VAL A 1 296 ? -8.752 6.775 10.200 1.00 92.94 296 VAL A O 1
ATOM 2257 N N . MET A 1 297 ? -6.661 7.476 10.592 1.00 90.25 297 MET A N 1
ATOM 2258 C CA . MET A 1 297 ? -6.763 8.744 9.878 1.00 90.25 297 MET A CA 1
ATOM 2259 C C . MET A 1 297 ? -5.373 9.226 9.474 1.00 90.25 297 MET A C 1
ATOM 2261 O O . MET A 1 297 ? -4.363 8.676 9.921 1.00 90.25 297 MET A O 1
ATOM 2265 N N . SER A 1 298 ? -5.324 10.256 8.637 1.00 87.69 298 SER A N 1
ATOM 2266 C CA . SER A 1 298 ? -4.060 10.834 8.197 1.00 87.69 298 SER A CA 1
ATOM 2267 C C . SER A 1 298 ? -3.346 11.555 9.358 1.00 87.69 298 SER A C 1
ATOM 2269 O O . SER A 1 298 ? -4.018 12.077 10.256 1.00 87.69 298 SER A O 1
ATOM 2271 N N . PRO A 1 299 ? -1.999 11.642 9.375 1.00 88.00 299 PRO A N 1
ATOM 2272 C CA . PRO A 1 299 ? -1.280 12.405 10.397 1.00 88.00 299 PRO A CA 1
ATOM 2273 C C . PRO A 1 299 ? -1.753 13.861 10.501 1.00 88.00 299 PRO A C 1
ATOM 2275 O O . PRO A 1 299 ? -1.895 14.371 11.611 1.00 88.00 299 PRO A O 1
ATOM 2278 N N . LYS A 1 300 ? -2.088 14.501 9.369 1.00 86.38 300 LYS A N 1
ATOM 2279 C CA . LYS A 1 300 ? -2.629 15.872 9.327 1.00 86.38 300 LYS A CA 1
ATOM 2280 C C . LYS A 1 300 ? -4.004 15.992 9.982 1.00 86.38 300 LYS A C 1
ATOM 2282 O O . LYS A 1 300 ? -4.318 17.040 10.537 1.00 86.38 300 LYS A O 1
ATOM 2287 N N . GLU A 1 301 ? -4.816 14.939 9.922 1.00 87.94 301 GLU A N 1
ATOM 2288 C CA . GLU A 1 301 ? -6.131 14.883 10.572 1.00 87.94 301 GLU A CA 1
ATOM 2289 C C . GLU A 1 301 ? -6.009 14.573 12.070 1.00 87.94 301 GLU A C 1
ATOM 2291 O O . GLU A 1 301 ? -6.755 15.127 12.876 1.00 87.94 301 GLU A O 1
ATOM 2296 N N . LEU A 1 302 ? -5.047 13.727 12.456 1.00 88.69 302 LEU A N 1
ATOM 2297 C CA . LEU A 1 302 ? -4.836 13.322 13.846 1.00 88.69 302 LEU A CA 1
ATOM 2298 C C . LEU A 1 302 ? -4.208 14.431 14.695 1.00 88.69 302 LEU A C 1
ATOM 2300 O O . LEU A 1 302 ? -4.605 14.634 15.843 1.00 88.69 302 LEU A O 1
ATOM 2304 N N . LEU A 1 303 ? -3.219 15.146 14.152 1.00 88.00 303 LEU A N 1
ATOM 2305 C CA . LEU A 1 303 ? -2.423 16.134 14.888 1.00 88.00 303 LEU A CA 1
ATOM 2306 C C . LEU A 1 303 ? -3.257 17.209 15.604 1.00 88.00 303 LEU A C 1
ATOM 2308 O O . LEU A 1 303 ? -3.023 17.430 16.796 1.00 88.00 303 LEU A O 1
ATOM 2312 N N . PRO A 1 304 ? -4.247 17.843 14.945 1.00 87.50 304 PRO A N 1
ATOM 2313 C CA . PRO A 1 304 ? -5.119 18.823 15.586 1.00 87.50 304 PRO A CA 1
ATOM 2314 C C . PRO A 1 304 ? -5.923 18.252 16.760 1.00 87.50 304 PRO A C 1
ATOM 2316 O O . PRO A 1 304 ? -6.207 18.985 17.704 1.00 87.50 304 PRO A O 1
ATOM 2319 N N . LEU A 1 305 ? -6.267 16.958 16.723 1.00 85.94 305 LEU A N 1
ATOM 2320 C CA . LEU A 1 305 ? -7.040 16.287 17.774 1.00 85.94 305 LEU A CA 1
ATOM 2321 C C . LEU A 1 305 ? -6.188 15.972 19.003 1.00 85.94 305 LEU A C 1
ATOM 2323 O O . LEU A 1 305 ? -6.673 16.046 20.130 1.00 85.94 305 LEU A O 1
ATOM 2327 N N . VAL A 1 306 ? -4.922 15.605 18.792 1.00 83.50 306 VAL A N 1
ATOM 2328 C CA . VAL A 1 306 ? -4.048 15.122 19.870 1.00 83.50 306 VAL A CA 1
ATOM 2329 C C . VAL A 1 306 ? -3.163 16.206 20.480 1.00 83.50 306 VAL A C 1
ATOM 2331 O O . VAL A 1 306 ? -2.879 16.146 21.676 1.00 83.50 306 VAL A O 1
ATOM 2334 N N . GLY A 1 307 ? -2.757 17.207 19.691 1.00 69.06 307 GLY A N 1
ATOM 2335 C CA . GLY A 1 307 ? -1.782 18.231 20.080 1.00 69.06 307 GLY A CA 1
ATOM 2336 C C . GLY A 1 307 ? -2.106 18.990 21.378 1.00 69.06 307 GLY A C 1
ATOM 2337 O O . GLY A 1 307 ? -1.217 19.122 22.217 1.00 69.06 307 GLY A O 1
ATOM 2338 N N . PRO A 1 308 ? -3.349 19.462 21.595 1.00 64.94 308 PRO A N 1
ATOM 2339 C CA . PRO A 1 308 ? -3.721 20.168 22.821 1.00 64.94 308 PRO A CA 1
ATOM 2340 C C . PRO A 1 308 ? -4.292 19.268 23.930 1.00 64.94 308 PRO A C 1
ATOM 2342 O O . PRO A 1 308 ? -4.428 19.725 25.064 1.00 64.94 308 PRO A O 1
ATOM 2345 N N . SER A 1 309 ? -4.656 18.017 23.630 1.00 62.72 309 SER A N 1
ATOM 2346 C CA . SER A 1 309 ? -5.627 17.265 24.446 1.00 62.72 309 SER A CA 1
ATOM 2347 C C . SER A 1 309 ? -5.124 15.949 25.035 1.00 62.72 309 SER A C 1
ATOM 2349 O O . SER A 1 309 ? -5.799 15.383 25.894 1.00 62.72 309 SER A O 1
ATOM 2351 N N . LEU A 1 310 ? -3.938 15.470 24.645 1.00 68.00 310 LEU A N 1
ATOM 2352 C CA . LEU A 1 310 ? -3.345 14.249 25.198 1.00 68.00 310 LEU A CA 1
ATOM 2353 C C . LEU A 1 310 ? -1.999 14.539 25.881 1.00 68.00 310 LEU A C 1
ATOM 2355 O O . LEU A 1 310 ? -0.952 14.415 25.245 1.00 68.00 310 LEU A O 1
ATOM 2359 N N . PRO A 1 311 ? -1.988 14.851 27.194 1.00 57.88 311 PRO A N 1
ATOM 2360 C CA . PRO A 1 311 ? -0.769 15.192 27.942 1.00 57.88 311 PRO A CA 1
ATOM 2361 C C . PRO A 1 311 ? 0.265 14.050 28.074 1.00 57.88 311 PRO A C 1
ATOM 2363 O O . PRO A 1 311 ? 1.287 14.228 28.730 1.00 57.88 311 PRO A O 1
ATOM 2366 N N . GLY A 1 312 ? 0.027 12.885 27.457 1.00 66.12 312 GLY A N 1
ATOM 2367 C CA . GLY A 1 312 ? 0.935 11.731 27.439 1.00 66.12 312 GLY A CA 1
ATOM 2368 C C . GLY A 1 312 ? 1.647 11.471 26.105 1.00 66.12 312 GLY A C 1
ATOM 2369 O O . GLY A 1 312 ? 2.504 10.590 26.046 1.00 66.12 312 GLY A O 1
ATOM 2370 N N . LEU A 1 313 ? 1.323 12.202 25.032 1.00 73.62 313 LEU A N 1
ATOM 2371 C CA . LEU A 1 313 ? 2.049 12.076 23.767 1.00 73.62 313 LEU A CA 1
ATOM 2372 C C . LEU A 1 313 ? 3.417 12.744 23.900 1.00 73.62 313 LEU A C 1
ATOM 2374 O O . LEU A 1 313 ? 3.526 13.926 24.227 1.00 73.62 313 LEU A O 1
ATOM 2378 N N . SER A 1 314 ? 4.483 11.977 23.668 1.00 80.31 314 SER A N 1
ATOM 2379 C CA . SER A 1 314 ? 5.833 12.524 23.740 1.00 80.31 314 SER A CA 1
ATOM 2380 C C . SER A 1 314 ? 6.018 13.596 22.666 1.00 80.31 314 SER A C 1
ATOM 2382 O O . SER A 1 314 ? 5.508 13.476 21.550 1.00 80.31 314 SER A O 1
ATOM 2384 N N . LYS A 1 315 ? 6.806 14.630 22.979 1.00 79.06 315 LYS A N 1
ATOM 2385 C CA . LYS A 1 315 ? 7.178 15.667 22.007 1.00 79.06 315 LYS A CA 1
ATOM 2386 C C . LYS A 1 315 ? 7.725 15.053 20.710 1.00 79.06 315 LYS A C 1
ATOM 2388 O O . LYS A 1 315 ? 7.348 15.477 19.627 1.00 79.06 315 LYS A O 1
ATOM 2393 N N . ALA A 1 316 ? 8.525 13.993 20.836 1.00 80.31 316 ALA A N 1
ATOM 2394 C CA . ALA A 1 316 ? 9.075 13.245 19.710 1.00 80.31 316 ALA A CA 1
ATOM 2395 C C . ALA A 1 316 ? 7.998 12.578 18.833 1.00 80.31 316 ALA A C 1
ATOM 2397 O O . ALA A 1 316 ? 8.151 12.537 17.619 1.00 80.31 316 ALA A O 1
ATOM 2398 N N . ALA A 1 317 ? 6.907 12.069 19.416 1.00 81.25 317 ALA A N 1
ATOM 2399 C CA . ALA A 1 317 ? 5.811 11.481 18.647 1.00 81.25 317 ALA A CA 1
ATOM 2400 C C . ALA A 1 317 ? 5.015 12.547 17.878 1.00 81.25 317 ALA A C 1
ATOM 2402 O O . ALA A 1 317 ? 4.648 12.324 16.729 1.00 81.25 317 ALA A O 1
ATOM 2403 N N . VAL A 1 318 ? 4.794 13.719 18.483 1.00 81.75 318 VAL A N 1
ATOM 2404 C CA . VAL A 1 318 ? 4.147 14.856 17.806 1.00 81.75 318 VAL A CA 1
ATOM 2405 C C . VAL A 1 318 ? 5.029 15.393 16.679 1.00 81.75 318 VAL A C 1
ATOM 2407 O O . VAL A 1 318 ? 4.536 15.625 15.578 1.00 81.75 318 VAL A O 1
ATOM 2410 N N . GLU A 1 319 ? 6.332 15.550 16.927 1.00 82.06 319 GLU A N 1
ATOM 2411 C CA . GLU A 1 319 ? 7.316 15.943 15.911 1.00 82.06 319 GLU A CA 1
ATOM 2412 C C . GLU A 1 319 ? 7.361 14.924 14.758 1.00 82.06 319 GLU A C 1
ATOM 2414 O O . GLU A 1 319 ? 7.325 15.330 13.600 1.00 82.06 319 GLU A O 1
ATOM 2419 N N . ALA A 1 320 ? 7.346 13.617 15.053 1.00 82.31 320 ALA A N 1
ATOM 2420 C CA . ALA A 1 320 ? 7.320 12.565 14.034 1.00 82.31 320 ALA A CA 1
ATOM 2421 C C . ALA A 1 320 ? 6.049 12.612 13.174 1.00 82.31 320 ALA A C 1
ATOM 2423 O O . ALA A 1 320 ? 6.146 12.598 11.953 1.00 82.31 320 ALA A O 1
ATOM 2424 N N . LEU A 1 321 ? 4.867 12.738 13.790 1.00 82.19 321 LEU A N 1
ATOM 2425 C CA . LEU A 1 321 ? 3.604 12.873 13.054 1.00 82.19 321 LEU A CA 1
ATOM 2426 C C . LEU A 1 321 ? 3.560 14.150 12.205 1.00 82.19 321 LEU A C 1
ATOM 2428 O O . LEU A 1 321 ? 2.965 14.151 11.133 1.00 82.19 321 LEU A O 1
ATOM 2432 N N . SER A 1 322 ? 4.184 15.233 12.677 1.00 82.94 322 SER A N 1
ATOM 2433 C CA . SER A 1 322 ? 4.194 16.525 11.975 1.00 82.94 322 SER A CA 1
ATOM 2434 C C . SER A 1 322 ? 5.146 16.532 10.781 1.00 82.94 322 SER A C 1
ATOM 2436 O O . SER A 1 322 ? 5.003 17.368 9.893 1.00 82.94 322 SER A O 1
ATOM 2438 N N . ALA A 1 323 ? 6.136 15.636 10.783 1.00 82.75 323 ALA A N 1
ATOM 2439 C CA . ALA A 1 323 ? 7.113 15.489 9.713 1.00 82.75 323 ALA A CA 1
ATOM 2440 C C . ALA A 1 323 ? 6.598 14.632 8.543 1.00 82.75 323 ALA A C 1
ATOM 2442 O O . ALA A 1 323 ? 7.212 14.640 7.477 1.00 82.75 323 ALA A O 1
ATOM 2443 N N . GLU A 1 324 ? 5.489 13.906 8.722 1.00 81.06 324 GLU A N 1
ATOM 2444 C CA . GLU A 1 324 ? 4.876 13.110 7.659 1.00 81.06 324 GLU A CA 1
ATOM 2445 C C . GLU A 1 324 ? 4.315 14.018 6.559 1.00 81.06 324 GLU A C 1
ATOM 2447 O O . GLU A 1 324 ? 3.579 14.978 6.808 1.00 81.06 324 GLU A O 1
ATOM 2452 N N . SER A 1 325 ? 4.655 13.690 5.316 1.00 78.00 325 SER A N 1
ATOM 2453 C CA . SER A 1 325 ? 4.168 14.392 4.133 1.00 78.00 325 SER A CA 1
ATOM 2454 C C . SER A 1 325 ? 3.248 13.479 3.334 1.00 78.00 325 SER A C 1
ATOM 2456 O O . SER A 1 325 ? 3.420 12.264 3.290 1.00 78.00 325 SER A O 1
ATOM 2458 N N . GLU A 1 326 ? 2.239 14.072 2.704 1.00 76.56 326 GLU A N 1
ATOM 2459 C CA . GLU A 1 326 ? 1.299 13.342 1.857 1.00 76.56 326 GLU A CA 1
ATOM 2460 C C . GLU A 1 326 ? 1.424 13.872 0.437 1.00 76.56 326 GLU A C 1
ATOM 2462 O O . GLU A 1 326 ? 1.442 15.089 0.226 1.00 76.56 326 GLU A O 1
ATOM 2467 N N . VAL A 1 327 ? 1.470 12.955 -0.525 1.00 73.50 327 VAL A N 1
ATOM 2468 C CA . VAL A 1 327 ? 1.403 13.289 -1.943 1.00 73.50 327 VAL A CA 1
ATOM 2469 C C . VAL A 1 327 ? -0.020 13.075 -2.419 1.00 73.50 327 VAL A C 1
ATOM 2471 O O . VAL A 1 327 ? -0.548 11.966 -2.377 1.00 73.50 327 VAL A O 1
ATOM 2474 N N . ASP A 1 328 ? -0.627 14.143 -2.915 1.00 71.50 328 ASP A N 1
ATOM 2475 C CA . ASP A 1 328 ? -1.934 14.056 -3.539 1.00 71.50 328 ASP A CA 1
ATOM 2476 C C . ASP A 1 328 ? -1.802 13.471 -4.956 1.00 71.50 328 ASP A C 1
ATOM 2478 O O . ASP A 1 328 ? -1.161 14.061 -5.836 1.00 71.50 328 ASP A O 1
ATOM 2482 N N . VAL A 1 329 ? -2.442 12.322 -5.177 1.00 71.62 329 VAL A N 1
ATOM 2483 C CA . VAL A 1 329 ? -2.482 11.626 -6.468 1.00 71.62 329 VAL A CA 1
ATOM 2484 C C . VAL A 1 329 ? -3.877 11.738 -7.073 1.00 71.62 329 VAL A C 1
ATOM 2486 O O . VAL A 1 329 ? -4.886 11.521 -6.402 1.00 71.62 329 VAL A O 1
ATOM 2489 N N . LEU A 1 330 ? -3.934 12.085 -8.355 1.00 70.88 330 LEU A N 1
ATOM 2490 C CA . LEU A 1 330 ? -5.153 12.069 -9.146 1.00 70.88 330 LEU A CA 1
ATOM 2491 C C . LEU A 1 330 ? -5.243 10.758 -9.926 1.00 70.88 330 LEU A C 1
ATOM 2493 O O . LEU A 1 330 ? -4.375 10.480 -10.755 1.00 70.88 330 LEU A O 1
ATOM 2497 N N . ASP A 1 331 ? -6.334 10.025 -9.702 1.00 69.56 331 ASP A N 1
ATOM 2498 C CA . ASP A 1 331 ? -6.713 8.858 -10.495 1.00 69.56 331 ASP A CA 1
ATOM 2499 C C . ASP A 1 331 ? -7.683 9.279 -11.601 1.00 69.56 331 ASP A C 1
ATOM 2501 O O . ASP A 1 331 ? -8.824 9.680 -11.345 1.00 69.56 331 ASP A O 1
ATOM 2505 N N . LEU A 1 332 ? -7.238 9.182 -12.851 1.00 68.50 332 LEU A N 1
ATOM 2506 C CA . LEU A 1 332 ? -8.094 9.415 -14.011 1.00 68.50 332 LEU A CA 1
ATOM 2507 C C . LEU A 1 332 ? -8.530 8.085 -14.611 1.00 68.50 332 LEU A C 1
ATOM 2509 O O . LEU A 1 332 ? -7.693 7.272 -14.999 1.00 68.50 332 LEU A O 1
ATOM 2513 N N . TYR A 1 333 ? -9.845 7.905 -14.724 1.00 69.31 333 TYR A N 1
ATOM 2514 C CA . TYR A 1 333 ? -10.455 6.743 -15.357 1.00 69.31 333 TYR A CA 1
ATOM 2515 C C . TYR A 1 333 ? -10.891 7.088 -16.774 1.00 69.31 333 TYR A C 1
ATOM 2517 O O . TYR A 1 333 ? -11.692 8.003 -16.979 1.00 69.31 333 TYR A O 1
ATOM 2525 N N . TRP A 1 334 ? -10.395 6.321 -17.739 1.00 69.75 334 TRP A N 1
ATOM 2526 C CA . TRP A 1 334 ? -10.850 6.387 -19.122 1.00 69.75 334 TRP A CA 1
ATOM 2527 C C . TRP A 1 334 ? -11.577 5.104 -19.508 1.00 69.75 334 TRP A C 1
ATOM 2529 O O . TRP A 1 334 ? -11.119 4.006 -19.179 1.00 69.75 334 TRP A O 1
ATOM 2539 N N . ARG A 1 335 ? -12.700 5.252 -20.218 1.00 70.31 335 ARG A N 1
ATOM 2540 C CA . ARG A 1 335 ? -13.456 4.153 -20.819 1.00 70.31 335 ARG A CA 1
ATOM 2541 C C . ARG A 1 335 ? -13.568 4.410 -22.312 1.00 70.31 335 ARG A C 1
ATOM 2543 O O . ARG A 1 335 ? -14.160 5.403 -22.718 1.00 70.31 335 ARG A O 1
ATOM 2550 N N . GLU A 1 336 ? -13.049 3.484 -23.105 1.00 68.19 336 GLU A N 1
ATOM 2551 C CA . GLU A 1 336 ? -13.205 3.504 -24.558 1.00 68.19 336 GLU A CA 1
ATOM 2552 C C . GLU A 1 336 ? -14.127 2.368 -25.016 1.00 68.19 336 GLU A C 1
ATOM 2554 O O . GLU A 1 336 ? -14.000 1.223 -24.563 1.00 68.19 336 GLU A O 1
ATOM 2559 N N . GLU A 1 337 ? -15.071 2.690 -25.902 1.00 66.31 337 GLU A N 1
ATOM 2560 C CA . GLU A 1 337 ? -15.910 1.706 -26.583 1.00 66.31 337 GLU A CA 1
ATOM 2561 C C . GLU A 1 337 ? -15.124 1.095 -27.749 1.00 66.31 337 GLU A C 1
ATOM 2563 O O . GLU A 1 337 ? -15.023 1.672 -28.827 1.00 66.31 337 GLU A O 1
ATOM 2568 N N . GLY A 1 338 ? -14.532 -0.079 -27.523 1.00 64.81 338 GLY A N 1
ATOM 2569 C CA . GLY A 1 338 ? -13.780 -0.810 -28.542 1.00 64.81 338 GLY A CA 1
ATOM 2570 C C . GLY A 1 338 ? -12.424 -1.317 -28.058 1.00 64.81 338 GLY A C 1
ATOM 2571 O O . GLY A 1 338 ? -12.073 -1.226 -26.879 1.00 64.81 338 GLY A O 1
ATOM 2572 N N . VAL A 1 339 ? -11.668 -1.906 -28.987 1.00 64.62 339 VAL A N 1
ATOM 2573 C CA . VAL A 1 339 ? -10.303 -2.379 -28.729 1.00 64.62 339 VAL A CA 1
ATOM 2574 C C . VAL A 1 339 ? -9.348 -1.197 -28.865 1.00 64.62 339 VAL A C 1
ATOM 2576 O O . VAL A 1 339 ? -9.091 -0.742 -29.981 1.00 64.62 339 VAL A O 1
ATOM 2579 N N . LEU A 1 340 ? -8.800 -0.739 -27.738 1.00 67.06 340 LEU A N 1
ATOM 2580 C CA . LEU A 1 340 ? -7.791 0.316 -27.707 1.00 67.06 340 LEU A CA 1
ATOM 2581 C C . LEU A 1 340 ? -6.530 -0.172 -28.437 1.00 67.06 340 LEU A C 1
ATOM 2583 O O . LEU A 1 340 ? -5.896 -1.158 -28.044 1.00 67.06 340 LEU A O 1
ATOM 2587 N N . ARG A 1 341 ? -6.166 0.488 -29.542 1.00 68.06 341 ARG A N 1
ATOM 2588 C CA . ARG A 1 341 ? -4.967 0.134 -30.315 1.00 68.06 341 ARG A CA 1
ATOM 2589 C C . ARG A 1 341 ? -3.727 0.673 -29.614 1.00 68.06 341 ARG A C 1
ATOM 2591 O O . ARG A 1 341 ? -3.341 1.821 -29.797 1.00 68.06 341 ARG A O 1
ATOM 2598 N N . LYS A 1 342 ? -3.070 -0.182 -28.835 1.00 70.56 342 LYS A N 1
ATOM 2599 C CA . LYS A 1 342 ? -1.813 0.169 -28.168 1.00 70.56 342 LYS A CA 1
ATOM 2600 C C . LYS A 1 342 ? -0.630 0.121 -29.139 1.00 70.56 342 LYS A C 1
ATOM 2602 O O . LYS A 1 342 ? -0.472 -0.880 -29.842 1.00 70.56 342 LYS A O 1
ATOM 2607 N N . PRO A 1 343 ? 0.283 1.104 -29.098 1.00 67.06 343 PRO A N 1
ATOM 2608 C CA . PRO A 1 343 ? 1.547 1.026 -29.827 1.00 67.06 343 PRO A CA 1
ATOM 2609 C C . PRO A 1 343 ? 2.577 0.094 -29.155 1.00 67.06 343 PRO A C 1
ATOM 2611 O O . PRO A 1 343 ? 3.670 -0.100 -29.681 1.00 67.06 343 PRO A O 1
ATOM 2614 N N . PHE A 1 344 ? 2.254 -0.502 -28.000 1.00 70.75 344 PHE A N 1
ATOM 2615 C CA . PHE A 1 344 ? 3.159 -1.334 -27.202 1.00 70.75 344 PHE A CA 1
ATOM 2616 C C . PHE A 1 344 ? 2.472 -2.586 -26.638 1.00 70.75 344 PHE A C 1
ATOM 2618 O O . PHE A 1 344 ? 1.260 -2.631 -26.433 1.00 70.75 344 PHE A O 1
ATOM 2625 N N . LYS A 1 345 ? 3.275 -3.611 -26.324 1.00 68.88 345 LYS A N 1
ATOM 2626 C CA . LYS A 1 345 ? 2.830 -4.836 -25.639 1.00 68.88 345 LYS A CA 1
ATOM 2627 C C . LYS A 1 345 ? 3.081 -4.718 -24.131 1.00 68.88 345 LYS A C 1
ATOM 2629 O O . LYS A 1 345 ? 4.071 -5.239 -23.626 1.00 68.88 345 LYS A O 1
ATOM 2634 N N . GLY A 1 346 ? 2.185 -4.047 -23.409 1.00 69.06 346 GLY A N 1
ATOM 2635 C CA . GLY A 1 346 ? 2.255 -3.910 -21.951 1.00 69.06 346 GLY A CA 1
ATOM 2636 C C . GLY A 1 346 ? 0.965 -3.369 -21.337 1.00 69.06 346 GLY A C 1
ATOM 2637 O O . GLY A 1 346 ? 0.157 -2.735 -22.021 1.00 69.06 346 GLY A O 1
ATOM 2638 N N . ASN A 1 347 ? 0.773 -3.656 -20.047 1.00 75.06 347 ASN A N 1
ATOM 2639 C CA . ASN A 1 347 ? -0.494 -3.402 -19.345 1.00 75.06 347 ASN A CA 1
ATOM 2640 C C . ASN A 1 347 ? -0.354 -2.482 -18.142 1.00 75.06 347 ASN A C 1
ATOM 2642 O O . ASN A 1 347 ? -1.353 -2.098 -17.554 1.00 75.06 347 ASN A O 1
ATOM 2646 N N . ALA A 1 348 ? 0.865 -2.102 -17.798 1.00 74.56 348 ALA A N 1
ATOM 2647 C CA . ALA A 1 348 ? 1.139 -1.021 -16.875 1.00 74.56 348 ALA A CA 1
ATOM 2648 C C . ALA A 1 348 ? 2.474 -0.395 -17.259 1.00 74.56 348 ALA A C 1
ATOM 2650 O O . ALA A 1 348 ? 3.358 -1.075 -17.795 1.00 74.56 348 ALA A O 1
ATOM 2651 N N . GLY A 1 349 ? 2.622 0.892 -16.994 1.00 71.12 349 GLY A N 1
ATOM 2652 C CA . GLY A 1 349 ? 3.867 1.591 -17.238 1.00 71.12 349 GLY A CA 1
ATOM 2653 C C . GLY A 1 349 ? 4.053 2.764 -16.301 1.00 71.12 349 GLY A C 1
ATOM 2654 O O . GLY A 1 349 ? 3.098 3.285 -15.729 1.00 71.12 349 G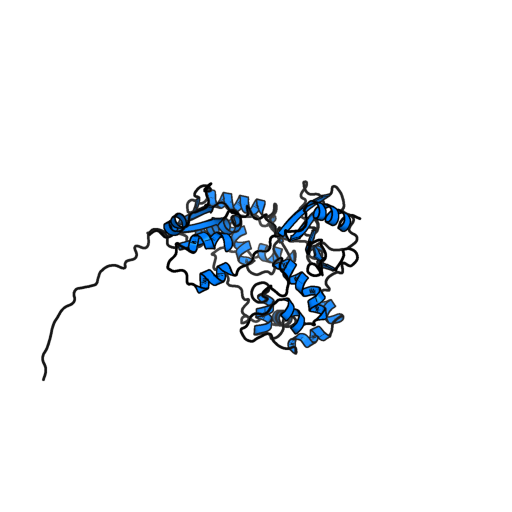LY A O 1
ATOM 2655 N N . VAL A 1 350 ? 5.311 3.151 -16.139 1.00 72.56 350 VAL A N 1
ATOM 2656 C CA . VAL A 1 350 ? 5.721 4.284 -15.313 1.00 72.56 350 VAL A CA 1
ATOM 2657 C C . VAL A 1 350 ? 6.606 5.190 -16.163 1.00 72.56 350 VAL A C 1
ATOM 2659 O O . VAL A 1 350 ? 7.466 4.710 -16.910 1.00 72.56 350 VAL A O 1
ATOM 2662 N N . TRP A 1 351 ? 6.385 6.497 -16.069 1.00 73.50 351 TRP A N 1
ATOM 2663 C CA . TRP A 1 351 ? 7.171 7.491 -16.788 1.00 73.50 351 TRP A CA 1
ATOM 2664 C C . TRP A 1 351 ? 8.454 7.831 -16.029 1.00 73.50 351 TRP A C 1
ATOM 2666 O O . TRP A 1 351 ? 8.449 8.091 -14.828 1.00 73.50 351 TRP A O 1
ATOM 2676 N N . THR A 1 352 ? 9.575 7.854 -16.746 1.00 61.50 352 THR A N 1
ATOM 2677 C CA . THR A 1 352 ? 10.862 8.334 -16.232 1.00 61.50 352 THR A CA 1
ATOM 2678 C C . THR A 1 352 ? 11.000 9.817 -16.543 1.00 61.50 352 THR A C 1
ATOM 2680 O O . THR A 1 352 ? 10.951 10.174 -17.717 1.00 61.50 352 THR A O 1
ATOM 2683 N N . GLY A 1 353 ? 11.257 10.665 -15.545 1.00 55.66 353 GLY A N 1
ATOM 2684 C CA . GLY A 1 353 ? 11.527 12.094 -15.771 1.00 55.66 353 GLY A CA 1
ATOM 2685 C C . GLY A 1 353 ? 10.501 13.065 -15.191 1.00 55.66 353 GLY A C 1
ATOM 2686 O O . GLY A 1 353 ? 10.639 14.260 -15.411 1.00 55.66 353 GLY A O 1
ATOM 2687 N N . VAL A 1 354 ? 9.544 12.576 -14.399 1.00 55.09 354 VAL A N 1
ATOM 2688 C CA . VAL A 1 354 ? 8.490 13.373 -13.737 1.00 55.09 354 VAL A CA 1
ATOM 2689 C C . VAL A 1 354 ? 9.052 14.545 -12.912 1.00 55.09 354 VAL A C 1
ATOM 2691 O O . VAL A 1 354 ? 8.369 15.542 -12.716 1.00 55.09 354 VAL A O 1
ATOM 2694 N N . ASN A 1 355 ? 10.311 14.464 -12.470 1.00 51.09 355 ASN A N 1
ATOM 2695 C CA . ASN A 1 355 ? 10.973 15.502 -11.677 1.00 51.09 355 ASN A CA 1
ATOM 2696 C C . ASN A 1 355 ? 11.838 16.491 -12.498 1.00 51.09 355 ASN A C 1
ATOM 2698 O O . ASN A 1 355 ? 12.410 17.407 -11.919 1.00 51.09 355 ASN A O 1
ATOM 2702 N N . ASN A 1 356 ? 11.945 16.358 -13.830 1.00 47.19 356 ASN A N 1
ATOM 2703 C CA . ASN A 1 356 ? 12.839 17.195 -14.658 1.00 47.19 356 ASN A CA 1
ATOM 2704 C C . ASN A 1 356 ? 12.186 18.471 -15.230 1.00 47.19 356 ASN A C 1
ATOM 2706 O O . ASN A 1 356 ? 12.693 19.030 -16.201 1.00 47.19 356 ASN A O 1
ATOM 2710 N N . GLY A 1 357 ? 11.078 18.940 -14.651 1.00 49.19 357 GLY A N 1
ATOM 2711 C CA . GLY A 1 357 ? 10.361 20.119 -15.154 1.00 49.19 357 GLY A CA 1
ATOM 2712 C C . GLY A 1 357 ? 9.454 19.845 -16.357 1.00 49.19 357 GLY A C 1
ATOM 2713 O O . GLY A 1 357 ? 8.977 20.792 -16.973 1.00 49.19 357 GLY A O 1
ATOM 2714 N N . ASP A 1 358 ? 9.188 18.574 -16.681 1.00 51.97 358 ASP A N 1
ATOM 2715 C CA . ASP A 1 358 ? 8.119 18.221 -17.614 1.00 51.97 358 ASP A CA 1
ATOM 2716 C C . ASP A 1 358 ? 6.765 18.537 -16.950 1.00 51.97 358 ASP A C 1
ATOM 2718 O O . ASP A 1 358 ? 6.381 17.918 -15.956 1.00 51.97 358 ASP A O 1
ATOM 2722 N N . GLU A 1 359 ? 6.039 19.507 -17.513 1.00 52.75 359 GLU A N 1
ATOM 2723 C CA . GLU A 1 359 ? 4.791 20.101 -16.990 1.00 52.75 359 GLU A CA 1
ATOM 2724 C C . GLU A 1 359 ? 3.658 19.090 -16.730 1.00 52.75 359 GLU A C 1
ATOM 2726 O O . GLU A 1 359 ? 2.666 19.396 -16.070 1.00 52.75 359 GLU A O 1
ATOM 2731 N N . CYS A 1 360 ? 3.784 17.862 -17.236 1.00 56.72 360 CYS A N 1
ATOM 2732 C CA . CYS A 1 360 ? 2.662 16.941 -17.316 1.00 56.72 360 CYS A CA 1
ATOM 2733 C C . CYS A 1 360 ? 2.332 16.234 -15.989 1.00 56.72 360 CYS A C 1
ATOM 2735 O O . CYS A 1 360 ? 1.219 15.738 -15.875 1.00 56.72 360 CYS A O 1
ATOM 2737 N N . GLY A 1 361 ? 3.250 16.140 -15.012 1.00 68.56 361 GLY A N 1
ATOM 2738 C CA . GLY A 1 361 ? 3.037 15.552 -13.665 1.00 68.56 361 GLY A CA 1
ATOM 2739 C C . GLY A 1 361 ? 2.427 14.140 -13.583 1.00 68.56 361 GLY A C 1
ATOM 2740 O O . GLY A 1 361 ? 2.170 13.644 -12.482 1.00 68.56 361 GLY A O 1
ATOM 2741 N N . ILE A 1 362 ? 2.210 13.479 -14.722 1.00 74.75 362 ILE A N 1
ATOM 2742 C CA . ILE A 1 362 ? 1.800 12.085 -14.848 1.00 74.75 362 ILE A CA 1
ATOM 2743 C C . ILE A 1 362 ? 3.024 11.210 -14.599 1.00 74.75 362 ILE A C 1
ATOM 2745 O O . ILE A 1 362 ? 4.053 11.371 -15.254 1.00 74.75 362 ILE A O 1
ATOM 2749 N N . PHE A 1 363 ? 2.895 10.239 -13.699 1.00 78.06 363 PHE A N 1
ATOM 2750 C CA . PHE A 1 363 ? 3.982 9.323 -13.372 1.00 78.06 363 PHE A CA 1
ATOM 2751 C C . PHE A 1 363 ? 3.684 7.867 -13.703 1.00 78.06 363 PHE A C 1
ATOM 2753 O O . PHE A 1 363 ? 4.628 7.106 -13.884 1.00 78.06 363 PHE A O 1
ATOM 2760 N N . GLY A 1 364 ? 2.426 7.456 -13.883 1.00 80.38 364 GLY A N 1
ATOM 2761 C CA . GLY A 1 364 ? 2.138 6.073 -14.265 1.00 80.38 364 GLY A CA 1
ATOM 2762 C C . GLY A 1 364 ? 0.777 5.847 -14.899 1.00 80.38 364 GLY A C 1
ATOM 2763 O O . GLY A 1 364 ? -0.106 6.700 -14.850 1.00 80.38 364 GLY A O 1
ATOM 2764 N N . PHE A 1 365 ? 0.611 4.667 -15.492 1.00 80.75 365 PHE A N 1
ATOM 2765 C CA . PHE A 1 365 ? -0.656 4.195 -16.037 1.00 80.75 365 PHE A CA 1
ATOM 2766 C C . PHE A 1 365 ? -0.829 2.685 -15.844 1.00 80.75 365 PHE A C 1
ATOM 2768 O O . PHE A 1 365 ? 0.145 1.928 -15.795 1.00 80.75 365 PHE A O 1
ATOM 2775 N N . SER A 1 366 ? -2.078 2.223 -15.808 1.00 80.94 366 SER A N 1
ATOM 2776 C CA . SER A 1 366 ? -2.418 0.800 -15.854 1.00 80.94 366 SER A CA 1
ATOM 2777 C C . SER A 1 366 ? -3.664 0.522 -16.699 1.00 80.94 366 SER A C 1
ATOM 2779 O O . SER A 1 366 ? -4.634 1.271 -16.690 1.00 80.94 366 SER A O 1
ATOM 2781 N N . PHE A 1 367 ? -3.630 -0.584 -17.438 1.00 79.50 367 PHE A N 1
ATOM 2782 C CA . PHE A 1 367 ? -4.729 -1.147 -18.218 1.00 79.50 367 PHE A CA 1
ATOM 2783 C C . PHE A 1 367 ? -5.360 -2.286 -17.415 1.00 79.50 367 PHE A C 1
ATOM 2785 O O . PHE A 1 367 ? -5.111 -3.467 -17.674 1.00 79.50 367 PHE A O 1
ATOM 2792 N N . VAL A 1 368 ? -6.153 -1.928 -16.405 1.00 76.44 368 VAL A N 1
ATOM 2793 C CA . VAL A 1 368 ? -6.722 -2.875 -15.429 1.00 76.44 368 VAL A CA 1
ATOM 2794 C C . VAL A 1 368 ? -7.514 -3.989 -16.121 1.00 76.44 368 VAL A C 1
ATOM 2796 O O . VAL A 1 368 ? -7.352 -5.163 -15.793 1.00 76.44 368 VAL A O 1
ATOM 2799 N N . SER A 1 369 ? -8.293 -3.630 -17.144 1.00 74.56 369 SER A N 1
ATOM 2800 C CA . SER A 1 369 ? -9.085 -4.568 -17.959 1.00 74.56 369 SER A CA 1
ATOM 2801 C C . SER A 1 369 ? -8.256 -5.668 -18.640 1.00 74.56 369 SER A C 1
ATOM 2803 O O . SER A 1 369 ? -8.742 -6.780 -18.824 1.00 74.56 369 SER A O 1
ATOM 2805 N N . GLU A 1 370 ? -6.986 -5.411 -18.962 1.00 77.75 370 GLU A N 1
ATOM 2806 C CA . GLU A 1 370 ? -6.099 -6.415 -19.561 1.00 77.75 370 GLU A CA 1
ATOM 2807 C C . GLU A 1 370 ? -5.317 -7.215 -18.519 1.00 77.75 370 GLU A C 1
ATOM 2809 O O . GLU A 1 370 ? -5.020 -8.392 -18.740 1.00 77.75 370 GLU A O 1
ATOM 2814 N N . ILE A 1 371 ? -5.002 -6.613 -17.368 1.00 77.50 371 ILE A N 1
ATOM 2815 C CA . ILE A 1 371 ? -4.430 -7.343 -16.227 1.00 77.50 371 ILE A CA 1
ATOM 2816 C C . ILE A 1 371 ? -5.436 -8.394 -15.736 1.00 77.50 371 ILE A C 1
ATOM 2818 O O . ILE A 1 371 ? -5.051 -9.532 -15.461 1.00 77.50 371 ILE A O 1
ATOM 2822 N N . PHE A 1 372 ? -6.719 -8.034 -15.706 1.00 76.94 372 PHE A N 1
ATOM 2823 C CA . PHE A 1 372 ? -7.825 -8.845 -15.206 1.00 76.94 372 PHE A CA 1
ATOM 2824 C C . PHE A 1 372 ? -8.828 -9.197 -16.309 1.00 76.94 372 PHE A C 1
ATOM 2826 O O . PHE A 1 372 ? -10.034 -9.071 -16.129 1.00 76.94 372 PHE A O 1
ATOM 2833 N N . SER A 1 373 ? -8.340 -9.687 -17.450 1.00 70.75 373 SER A N 1
ATOM 2834 C CA . SER A 1 373 ? -9.179 -10.031 -18.614 1.00 70.75 373 SER A CA 1
ATOM 2835 C C . SER A 1 373 ? -10.248 -11.099 -18.342 1.00 70.75 373 SER A C 1
ATOM 2837 O O . SER A 1 373 ? -11.213 -11.225 -19.095 1.00 70.75 373 SER A O 1
ATOM 2839 N N . GLN A 1 374 ? -10.082 -11.873 -17.267 1.00 65.81 374 GLN A N 1
ATOM 2840 C CA . GLN A 1 374 ? -11.058 -12.861 -16.799 1.00 65.81 374 GLN A CA 1
ATOM 2841 C C . GLN A 1 374 ? -12.300 -12.206 -16.189 1.00 65.81 374 GLN A C 1
ATOM 2843 O O . GLN A 1 374 ? -13.376 -12.803 -16.177 1.00 65.81 374 GLN A O 1
ATOM 2848 N N . VAL A 1 375 ? -12.175 -10.958 -15.736 1.00 63.03 375 VAL A N 1
ATOM 2849 C CA . VAL A 1 375 ? -13.302 -10.159 -15.275 1.00 63.03 375 VAL A CA 1
ATOM 2850 C C . VAL A 1 375 ? -13.964 -9.573 -16.504 1.00 63.03 375 VAL A C 1
ATOM 2852 O O . VAL A 1 375 ? -13.661 -8.464 -16.942 1.00 63.03 375 VAL A O 1
ATOM 2855 N N . ARG A 1 376 ? -14.884 -10.342 -17.093 1.00 50.00 376 ARG A N 1
ATOM 2856 C CA . ARG A 1 376 ? -15.873 -9.763 -17.998 1.00 50.00 376 ARG A CA 1
ATOM 2857 C C . ARG A 1 376 ? -16.724 -8.824 -17.166 1.00 50.00 376 ARG A C 1
ATOM 2859 O O . ARG A 1 376 ? -17.711 -9.237 -16.573 1.00 50.00 376 ARG A O 1
ATOM 2866 N N . HIS A 1 377 ? -16.331 -7.566 -17.110 1.00 52.72 377 HIS A N 1
ATOM 2867 C CA . HIS A 1 377 ? -17.250 -6.525 -16.726 1.00 52.72 377 HIS A CA 1
ATOM 2868 C C . HIS A 1 377 ? -18.042 -6.148 -17.978 1.00 52.72 377 HIS A C 1
ATOM 2870 O O . HIS A 1 377 ? -17.494 -5.472 -18.846 1.00 52.72 377 HIS A O 1
ATOM 2876 N N . PRO A 1 378 ? -19.311 -6.574 -18.113 1.00 45.53 378 PRO A N 1
ATOM 2877 C CA . PRO A 1 378 ? -20.145 -6.172 -19.246 1.00 45.53 378 PRO A CA 1
ATOM 2878 C C . PRO A 1 378 ? -20.310 -4.644 -19.333 1.00 45.53 378 PRO A C 1
ATOM 2880 O O . PRO A 1 378 ? -20.651 -4.116 -20.386 1.00 45.53 378 PRO A O 1
ATOM 2883 N N . GLU A 1 379 ? -20.017 -3.930 -18.244 1.00 47.62 379 GLU A N 1
ATOM 2884 C CA . GLU A 1 379 ? -20.085 -2.476 -18.145 1.00 47.62 379 GLU A CA 1
ATOM 2885 C C . GLU A 1 379 ? -18.748 -1.755 -18.359 1.00 47.62 379 GLU A C 1
ATOM 2887 O O . GLU A 1 379 ? -18.738 -0.528 -18.358 1.00 47.62 379 GLU A O 1
ATOM 2892 N N . TYR A 1 380 ? -17.619 -2.444 -18.542 1.00 50.84 380 TYR A N 1
ATOM 2893 C CA . TYR A 1 380 ? -16.329 -1.769 -18.706 1.00 50.84 380 TYR A CA 1
ATOM 2894 C C . TYR A 1 380 ? -15.749 -2.069 -20.085 1.00 50.84 380 TYR A C 1
ATOM 2896 O O . TYR A 1 380 ? -15.407 -3.202 -20.410 1.00 50.84 380 TYR A O 1
ATOM 2904 N N . GLY A 1 381 ? -15.630 -1.016 -20.898 1.00 60.22 381 GLY A N 1
ATOM 2905 C CA . GLY A 1 381 ? -14.701 -1.005 -22.027 1.00 60.22 381 GLY A CA 1
ATOM 2906 C C . GLY A 1 381 ? -13.252 -1.100 -21.538 1.00 60.22 381 GLY A C 1
ATOM 2907 O O . GLY A 1 381 ? -12.988 -1.462 -20.387 1.00 60.22 381 GLY A O 1
ATOM 2908 N N . THR A 1 382 ? -12.287 -0.736 -22.380 1.00 65.69 382 THR A N 1
ATOM 2909 C CA . THR A 1 382 ? -10.886 -0.697 -21.934 1.00 65.69 382 THR A CA 1
ATOM 2910 C C . THR A 1 382 ? -10.751 0.335 -20.814 1.00 65.69 382 THR A C 1
ATOM 2912 O O . THR A 1 382 ? -10.874 1.533 -21.061 1.00 65.69 382 THR A O 1
ATOM 2915 N N . LYS A 1 383 ? -10.538 -0.136 -19.579 1.00 72.81 383 LYS A N 1
ATOM 2916 C CA . LYS A 1 383 ? -10.313 0.719 -18.411 1.00 72.81 383 LYS A CA 1
ATOM 2917 C C . LYS A 1 383 ? -8.835 1.051 -18.292 1.00 72.81 383 LYS A C 1
ATOM 2919 O O . LYS A 1 383 ? -8.018 0.136 -18.126 1.00 72.81 383 LYS A O 1
ATOM 2924 N N . VAL A 1 384 ? -8.531 2.344 -18.344 1.00 74.25 384 VAL A N 1
ATOM 2925 C CA . VAL A 1 384 ? -7.193 2.885 -18.099 1.00 74.25 384 VAL A CA 1
ATOM 2926 C C . VAL A 1 384 ? -7.227 3.757 -16.855 1.00 74.25 384 VAL A C 1
ATOM 2928 O O . VAL A 1 384 ? -8.076 4.643 -16.761 1.00 74.25 384 VAL A O 1
ATOM 2931 N N . THR A 1 385 ? -6.305 3.501 -15.931 1.00 76.94 385 THR A N 1
ATOM 2932 C CA . THR A 1 385 ? -6.044 4.360 -14.774 1.00 76.94 385 THR A CA 1
ATOM 2933 C C . THR A 1 385 ? -4.749 5.112 -15.022 1.00 76.94 385 THR A C 1
ATOM 2935 O O . THR A 1 385 ? -3.732 4.483 -15.318 1.00 76.94 385 THR A O 1
ATOM 2938 N N . VAL A 1 386 ? -4.779 6.438 -14.915 1.00 76.88 386 VAL A N 1
ATOM 2939 C CA . VAL A 1 386 ? -3.594 7.303 -15.009 1.00 76.88 386 VAL A CA 1
ATOM 2940 C C . VAL A 1 386 ? -3.351 7.953 -13.655 1.00 76.88 386 VAL A C 1
ATOM 2942 O O . VAL A 1 386 ? -4.295 8.469 -13.060 1.00 76.88 386 VAL A O 1
ATOM 2945 N N . TYR A 1 387 ? -2.095 7.934 -13.212 1.00 78.62 387 TYR A N 1
ATOM 2946 C CA . TYR A 1 387 ? -1.648 8.479 -11.936 1.00 78.62 387 TYR A CA 1
ATOM 2947 C C . TYR A 1 387 ? -0.846 9.760 -12.162 1.00 78.62 387 TYR A C 1
ATOM 2949 O O . TYR A 1 387 ? 0.166 9.746 -12.875 1.00 78.62 387 TYR A O 1
ATOM 2957 N N . ALA A 1 388 ? -1.286 10.859 -11.552 1.00 75.25 388 ALA A N 1
ATOM 2958 C CA . ALA A 1 388 ? -0.637 12.166 -11.657 1.00 75.25 388 ALA A CA 1
ATOM 2959 C C . ALA A 1 388 ? -0.564 12.883 -10.304 1.00 75.25 388 ALA A C 1
ATOM 2961 O O . ALA A 1 388 ? -1.409 12.658 -9.443 1.00 75.25 388 ALA A O 1
ATOM 2962 N N . ARG A 1 389 ? 0.420 13.769 -10.114 1.00 73.50 389 ARG A N 1
ATOM 2963 C CA . ARG A 1 389 ? 0.490 14.638 -8.927 1.00 73.50 389 ARG A CA 1
ATOM 2964 C C . ARG A 1 389 ? -0.537 15.773 -9.026 1.00 73.50 389 ARG A C 1
ATOM 2966 O O . ARG A 1 389 ? -0.730 16.360 -10.092 1.00 73.50 389 ARG A O 1
ATOM 2973 N N . LYS A 1 390 ? -1.189 16.108 -7.911 1.00 62.09 390 LYS A N 1
ATOM 2974 C CA . LYS A 1 390 ? -2.134 17.233 -7.830 1.00 62.09 390 LYS A CA 1
ATOM 2975 C C . LYS A 1 390 ? -1.379 18.554 -8.002 1.00 62.09 390 LYS A C 1
ATOM 2977 O O . LYS A 1 390 ? -0.508 18.890 -7.209 1.00 62.09 390 LYS A O 1
ATOM 2982 N N . GLY A 1 391 ? -1.702 19.274 -9.071 1.00 59.44 391 GLY A N 1
ATOM 2983 C CA . GLY A 1 391 ? -0.991 20.482 -9.503 1.00 59.44 391 GLY A CA 1
ATOM 2984 C C . GLY A 1 391 ? -1.004 20.656 -11.021 1.00 59.44 391 GLY A C 1
ATOM 2985 O O . GLY A 1 391 ? -0.987 21.782 -11.503 1.00 59.44 391 GLY A O 1
ATOM 2986 N N . CYS A 1 392 ? -1.139 19.561 -11.770 1.00 57.44 392 CYS A N 1
ATOM 2987 C CA . CYS A 1 392 ? -1.393 19.609 -13.208 1.00 57.44 392 CYS A CA 1
ATOM 2988 C C . CYS A 1 392 ? -2.882 19.875 -13.470 1.00 57.44 392 CYS A C 1
ATOM 2990 O O . CYS A 1 392 ? -3.748 19.238 -12.857 1.00 57.44 392 CYS A O 1
ATOM 2992 N N . ALA A 1 393 ? -3.201 20.828 -14.351 1.00 53.00 393 ALA A N 1
ATOM 2993 C CA . ALA A 1 393 ? -4.586 21.175 -14.642 1.00 53.00 393 ALA A CA 1
ATOM 2994 C C . ALA A 1 393 ? -5.324 19.953 -15.213 1.00 53.00 393 ALA A C 1
ATOM 2996 O O . ALA A 1 393 ? -4.853 19.290 -16.135 1.00 53.00 393 ALA A O 1
ATOM 2997 N N . ARG A 1 394 ? -6.502 19.630 -14.663 1.00 55.53 394 ARG A N 1
ATOM 2998 C CA . ARG A 1 394 ? -7.291 18.442 -15.045 1.00 55.53 394 ARG A CA 1
ATOM 2999 C C . ARG A 1 394 ? -7.602 18.396 -16.547 1.00 55.53 394 ARG A C 1
ATOM 3001 O O . ARG A 1 394 ? -7.634 17.314 -17.127 1.00 55.53 394 ARG A O 1
ATOM 3008 N N . GLU A 1 395 ? -7.807 19.559 -17.160 1.00 54.34 395 GLU A N 1
ATOM 3009 C CA . GLU A 1 395 ? -8.071 19.715 -18.595 1.00 54.34 395 GLU A CA 1
ATOM 3010 C C . GLU A 1 395 ? -6.817 19.446 -19.442 1.00 54.34 395 GLU A C 1
ATOM 3012 O O . GLU A 1 395 ? -6.894 18.743 -20.451 1.00 54.34 395 GLU A O 1
ATOM 3017 N N . GLU A 1 396 ? -5.647 19.905 -18.989 1.00 56.81 396 GLU A N 1
ATOM 3018 C CA . GLU A 1 396 ? -4.356 19.602 -19.616 1.00 56.81 396 GLU A CA 1
ATOM 3019 C C . GLU A 1 396 ? -4.025 18.117 -19.488 1.00 56.81 396 GLU A C 1
ATOM 3021 O O . GLU A 1 396 ? -3.629 17.497 -20.469 1.00 56.81 396 GLU A O 1
ATOM 3026 N N . LEU A 1 397 ? -4.270 17.515 -18.321 1.00 57.78 397 LEU A N 1
ATOM 3027 C CA . LEU A 1 397 ? -4.065 16.089 -18.081 1.00 57.78 397 LEU A CA 1
ATOM 3028 C C . LEU A 1 397 ? -4.973 15.214 -18.941 1.00 57.78 397 LEU A C 1
ATOM 3030 O O . LEU A 1 397 ? -4.503 14.216 -19.474 1.00 57.78 397 LEU A O 1
ATOM 3034 N N . GLN A 1 398 ? -6.254 15.560 -19.097 1.00 58.28 398 GLN A N 1
ATOM 3035 C CA . GLN A 1 398 ? -7.157 14.806 -19.970 1.00 58.28 398 GLN A CA 1
ATOM 3036 C C . GLN A 1 398 ? -6.754 14.957 -21.436 1.00 58.28 398 GLN A C 1
ATOM 3038 O O . GLN A 1 398 ? -6.633 13.948 -22.127 1.00 58.28 398 GLN A O 1
ATOM 3043 N N . GLY A 1 399 ? -6.476 16.181 -21.898 1.00 59.72 399 GLY A N 1
ATOM 3044 C CA . GLY A 1 399 ? -6.027 16.439 -23.267 1.00 59.72 399 GLY A CA 1
ATOM 3045 C C . GLY A 1 399 ? -4.681 15.786 -23.594 1.00 59.72 399 GLY A C 1
ATOM 3046 O O . GLY A 1 399 ? -4.524 15.210 -24.671 1.00 59.72 399 GLY A O 1
ATOM 3047 N N . HIS A 1 400 ? -3.724 15.819 -22.663 1.00 58.44 400 HIS A N 1
ATOM 3048 C CA . HIS A 1 400 ? -2.440 15.140 -22.804 1.00 58.44 400 HIS A CA 1
ATOM 3049 C C . HIS A 1 400 ? -2.593 13.631 -22.701 1.00 58.44 400 HIS A C 1
ATOM 3051 O O . HIS A 1 400 ? -2.149 12.959 -23.616 1.00 58.44 400 HIS A O 1
ATOM 3057 N N . ALA A 1 401 ? -3.247 13.078 -21.676 1.00 58.84 401 ALA A N 1
ATOM 3058 C CA . ALA A 1 401 ? -3.430 11.631 -21.540 1.00 58.84 401 ALA A CA 1
ATOM 3059 C C . ALA A 1 401 ? -4.149 11.025 -22.754 1.00 58.84 401 ALA A C 1
ATOM 3061 O O . ALA A 1 401 ? -3.754 9.953 -23.199 1.00 58.84 401 ALA A O 1
ATOM 3062 N N . LEU A 1 402 ? -5.128 11.734 -23.331 1.00 59.69 402 LEU A N 1
ATOM 3063 C CA . LEU A 1 402 ? -5.775 11.378 -24.597 1.00 59.69 402 LEU A CA 1
ATOM 3064 C C . LEU A 1 402 ? -4.790 11.382 -25.768 1.00 59.69 402 LEU A C 1
ATOM 3066 O O . LEU A 1 402 ? -4.625 10.353 -26.409 1.00 59.69 402 LEU A O 1
ATOM 3070 N N . LYS A 1 403 ? -4.087 12.497 -26.014 1.00 60.09 403 LYS A N 1
ATOM 3071 C CA . LYS A 1 403 ? -3.078 12.598 -27.092 1.00 60.09 403 LYS A CA 1
ATOM 3072 C C . LYS A 1 403 ? -1.933 11.597 -26.947 1.00 60.09 403 LYS A C 1
ATOM 3074 O O . LYS A 1 403 ? -1.294 11.223 -27.922 1.00 60.09 403 LYS A O 1
ATOM 3079 N N . VAL A 1 404 ? -1.620 11.248 -25.707 1.00 56.66 404 VAL A N 1
ATOM 3080 C CA . VAL A 1 404 ? -0.546 10.345 -25.321 1.00 56.66 404 VAL A CA 1
ATOM 3081 C C . VAL A 1 404 ? -1.059 8.921 -25.594 1.00 56.66 404 VAL A C 1
ATOM 3083 O O . VAL A 1 404 ? -0.526 8.241 -26.466 1.00 56.66 404 VAL A O 1
ATOM 3086 N N . LEU A 1 405 ? -2.133 8.466 -24.952 1.00 57.00 405 LEU A N 1
ATOM 3087 C CA . LEU A 1 405 ? -2.573 7.065 -25.009 1.00 57.00 405 LEU A CA 1
ATOM 3088 C C . LEU A 1 405 ? -3.336 6.665 -26.286 1.00 57.00 405 LEU A C 1
ATOM 3090 O O . LEU A 1 405 ? -3.382 5.470 -26.582 1.00 57.00 405 LEU A O 1
ATOM 3094 N N . LEU A 1 406 ? -3.912 7.620 -27.022 1.00 56.81 406 LEU A N 1
ATOM 3095 C CA . LEU A 1 406 ? -4.728 7.398 -28.220 1.00 56.81 406 LEU A CA 1
ATOM 3096 C C . LEU A 1 406 ? -4.166 8.223 -29.398 1.00 56.81 406 LEU A C 1
ATOM 3098 O O . LEU A 1 406 ? -4.541 9.387 -29.550 1.00 56.81 406 LEU A O 1
ATOM 3102 N N . PRO A 1 407 ? -3.228 7.667 -30.192 1.00 49.97 407 PRO A N 1
ATOM 3103 C CA . PRO A 1 407 ? -2.717 8.324 -31.395 1.00 49.97 407 PRO A CA 1
ATOM 3104 C C . PRO A 1 407 ? -3.728 8.375 -32.545 1.00 49.97 407 PRO A C 1
ATOM 3106 O O . PRO A 1 407 ? -4.532 7.421 -32.687 1.00 49.97 407 PRO A O 1
#

Radius of gyration: 25.5 Å; chains: 1; bounding box: 55×45×105 Å

InterPro domains:
  IPR036188 FAD/NAD(P)-binding domain superfamily [G3DSA:3.50.50.60] (36-403)

pLDDT: mean 73.96, std 15.52, range [24.75, 95.31]

Secondary structure (DSSP, 8-state):
---------------------SS-EEEEEEEGGGHHHHHHHHHHHHHH-TT-EEEEEEE--SS-PPP-----EETTSTTHHHHHHHHHHTT--GGGEEEPPHHHHT-EEEESSGGG-EEPPPHHHHHHH-GGGGGGGGSPPPPTT---BHHHHHHHHT-HHHHHHHHHHHHHHHHSS-TTTSBHHHH-HHHHHHHHHHS-SSHHHHHHHHS--TTS--S------S----HHHHHHHHHH-SEEEETTHHHHHHHHHHHHHHH-TTEEEE---SSPPPHHHHHHTTSTTEEEEEEES-HHHHHHHHTTT-TTS-HHHHHHHHH-----EEEEEEEESS----SSS-SEEEES-TTTT-TT-EEEEEEHHHHTTT---TT-SEEEEEEEEBTB-HHHHHHHHHHHH--

Sequence (407 aa):
MREWGSSGAQGLLSVFAVHMAPYPLVRVVASASHRLPGMAAAALLTEALPRGRVEMLEVPSQSGPVGHGCEFRASKLHGRNECLQLLKLLDVPDSDIIPGHIENSSRWLIGKTLTSLTQIPKFIDSIRYAPECVLEPLWRKGPSGGDESIESFISRRFSRSASRRFADVFAAAQCGAPAEEVSLRSCVPHAHTTECWRRSVLWGPFLDTLRPSTAAPSGDRKLDLPVDVGEFLQRSIATGGRVWTVAGGNSRLEKDLNRFIEGNPSISRQGGQQQPLSPSDFASLFGPESQGVVAVMSPKELLPLVGPSLPGLSKAAVEALSAESEVDVLDLYWREEGVLRKPFKGNAGVWTGVNNGDECGIFGFSFVSEIFSQVRHPEYGTKVTVYARKGCAREELQGHALKVLLP